Protein AF-A0A4Z2D6H7-F1 (afdb_monomer)

Structure (mmCIF, N/CA/C/O backbone):
data_AF-A0A4Z2D6H7-F1
#
_entry.id   AF-A0A4Z2D6H7-F1
#
loop_
_atom_site.group_PDB
_atom_site.id
_atom_site.type_symbol
_atom_site.label_atom_id
_atom_site.label_alt_id
_atom_site.label_comp_id
_atom_site.label_asym_id
_atom_site.label_entity_id
_atom_site.label_seq_id
_atom_site.pdbx_PDB_ins_code
_atom_site.Cartn_x
_atom_site.Cartn_y
_atom_site.Cartn_z
_atom_site.occupancy
_atom_site.B_iso_or_equiv
_atom_site.auth_seq_id
_atom_site.auth_comp_id
_atom_site.auth_asym_id
_atom_site.auth_atom_id
_atom_site.pdbx_PDB_model_num
ATOM 1 N N . MET A 1 1 ? 27.049 13.123 -39.773 1.00 33.47 1 MET A N 1
ATOM 2 C CA . MET A 1 1 ? 25.621 13.442 -39.908 1.00 33.47 1 MET A CA 1
ATOM 3 C C . MET A 1 1 ? 24.888 12.180 -40.341 1.00 33.47 1 MET A C 1
ATOM 5 O O . MET A 1 1 ? 25.165 11.690 -41.430 1.00 33.47 1 MET A O 1
ATOM 9 N N . ILE A 1 2 ? 24.003 11.577 -39.546 1.00 31.78 2 ILE A N 1
ATOM 10 C CA . ILE A 1 2 ? 23.568 11.955 -38.187 1.00 31.78 2 ILE A CA 1
ATOM 11 C C . ILE A 1 2 ? 22.177 12.626 -38.215 1.00 31.78 2 ILE A C 1
ATOM 13 O O . ILE A 1 2 ? 21.387 12.337 -39.108 1.00 31.78 2 ILE A O 1
ATOM 17 N N . ASN A 1 3 ? 21.834 13.525 -37.289 1.00 34.59 3 ASN A N 1
ATOM 18 C CA . ASN A 1 3 ? 22.669 14.061 -36.203 1.00 34.59 3 ASN A CA 1
ATOM 19 C C . ASN A 1 3 ? 23.793 14.999 -36.700 1.00 34.59 3 ASN A C 1
ATOM 21 O O . ASN A 1 3 ? 23.939 15.225 -37.903 1.00 34.59 3 ASN A O 1
ATOM 25 N N . ASN A 1 4 ? 24.682 15.404 -35.789 1.00 48.59 4 ASN A N 1
ATOM 26 C CA . ASN A 1 4 ? 26.013 15.927 -36.122 1.00 48.59 4 ASN A CA 1
ATOM 27 C C . ASN A 1 4 ? 26.979 14.757 -36.448 1.00 48.59 4 ASN A C 1
ATOM 29 O O . ASN A 1 4 ? 26.575 13.762 -37.058 1.00 48.59 4 ASN A O 1
ATOM 33 N N . ASP A 1 5 ? 28.246 14.864 -36.053 1.00 8.72 5 ASP A N 1
ATOM 34 C CA . ASP A 1 5 ? 29.250 13.795 -36.061 1.00 8.72 5 ASP A CA 1
ATOM 35 C C . ASP A 1 5 ? 29.887 13.702 -34.664 1.00 8.72 5 ASP A C 1
ATOM 37 O O . ASP A 1 5 ? 29.839 14.665 -33.901 1.00 8.72 5 ASP A O 1
ATOM 41 N N . THR A 1 6 ? 30.433 12.536 -34.317 1.00 28.56 6 THR A N 1
ATOM 42 C CA . THR A 1 6 ? 30.781 12.153 -32.938 1.00 28.56 6 THR A CA 1
ATOM 43 C C . THR A 1 6 ? 31.865 13.028 -32.295 1.00 28.56 6 THR A C 1
ATOM 45 O O . THR A 1 6 ? 32.955 13.187 -32.847 1.00 28.56 6 THR A O 1
ATOM 48 N N . ARG A 1 7 ? 31.576 13.496 -31.074 1.00 45.31 7 ARG A N 1
ATOM 49 C CA . ARG A 1 7 ? 32.450 14.260 -30.167 1.00 45.31 7 ARG A CA 1
ATOM 50 C C . ARG A 1 7 ? 33.732 13.534 -29.729 1.00 45.31 7 ARG A C 1
ATOM 52 O O . ARG A 1 7 ? 34.784 14.165 -29.634 1.00 45.31 7 ARG A O 1
ATOM 59 N N . SER A 1 8 ? 33.622 12.248 -29.404 1.00 35.25 8 SER A N 1
ATOM 60 C CA . SER A 1 8 ? 34.478 11.575 -28.410 1.00 35.25 8 SER A CA 1
ATOM 61 C C . SER A 1 8 ? 35.209 10.325 -28.975 1.00 35.25 8 SER A C 1
ATOM 63 O O . SER A 1 8 ? 35.124 10.084 -30.183 1.00 35.25 8 SER A O 1
ATOM 65 N N . PRO A 1 9 ? 36.016 9.568 -28.189 1.00 50.97 9 PRO A N 1
ATOM 66 C CA . PRO A 1 9 ? 37.032 8.611 -28.681 1.00 50.97 9 PRO A CA 1
ATOM 67 C C . PRO A 1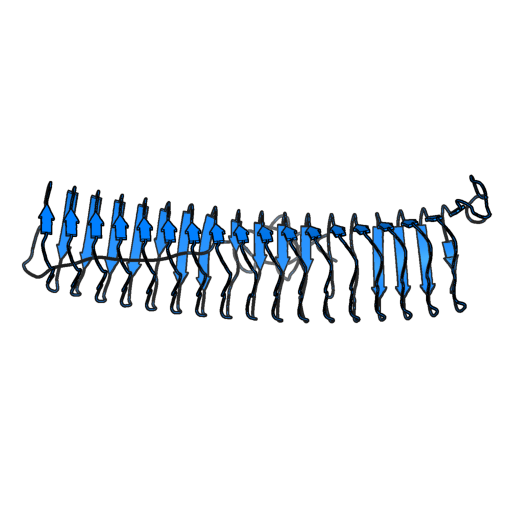 9 ? 36.588 7.318 -29.411 1.00 50.97 9 PRO A C 1
ATOM 69 O O . PRO A 1 9 ? 37.264 6.298 -29.280 1.00 50.97 9 PRO A O 1
ATOM 72 N N . ILE A 1 10 ? 35.499 7.320 -30.184 1.00 22.34 10 ILE A N 1
ATOM 73 C CA . ILE A 1 10 ? 34.974 6.157 -30.930 1.00 22.34 10 ILE A CA 1
ATOM 74 C C . ILE A 1 10 ? 36.060 5.406 -31.740 1.00 22.34 10 ILE A C 1
ATOM 76 O O . ILE A 1 10 ? 36.684 5.965 -32.642 1.00 22.34 10 ILE A O 1
ATOM 80 N N . ILE A 1 11 ? 36.343 4.114 -31.530 1.00 32.25 11 ILE A N 1
ATOM 81 C CA . ILE A 1 11 ? 35.957 3.169 -30.456 1.00 32.25 11 ILE A CA 1
ATOM 82 C C . ILE A 1 11 ? 37.086 3.171 -29.401 1.00 32.25 11 ILE A C 1
ATOM 84 O O . ILE A 1 11 ? 38.251 3.071 -29.806 1.00 32.25 11 ILE A O 1
ATOM 88 N N . PRO A 1 12 ? 36.794 3.289 -28.086 1.00 50.12 12 PRO A N 1
ATOM 89 C CA . PRO A 1 12 ? 35.835 2.458 -27.332 1.00 50.12 12 PRO A CA 1
ATOM 90 C C . PRO A 1 12 ? 34.331 2.670 -27.568 1.00 50.12 12 PRO A C 1
ATOM 92 O O . PRO A 1 12 ? 33.624 1.701 -27.809 1.00 50.12 12 PRO A O 1
ATOM 95 N N . GLY A 1 13 ? 33.783 3.877 -27.605 1.00 44.16 13 GLY A N 1
ATOM 96 C CA . GLY A 1 13 ? 34.384 5.185 -27.377 1.00 44.16 13 GLY A CA 1
ATOM 97 C C . GLY A 1 13 ? 33.315 6.221 -27.676 1.00 44.16 13 GLY A C 1
ATOM 98 O O . GLY A 1 13 ? 32.637 6.123 -28.695 1.00 44.16 13 GLY A O 1
ATOM 99 N N . ASP A 1 14 ? 33.145 7.142 -26.748 1.00 46.44 14 ASP A N 1
ATOM 100 C CA . ASP A 1 14 ? 31.855 7.707 -26.359 1.00 46.44 14 ASP A CA 1
ATOM 101 C C . ASP A 1 14 ? 31.135 8.381 -27.542 1.00 46.44 14 ASP A C 1
ATOM 103 O O . ASP A 1 14 ? 31.651 9.327 -28.152 1.00 46.44 14 ASP A O 1
ATOM 107 N N . VAL A 1 15 ? 29.949 7.886 -27.917 1.00 56.12 15 VAL A N 1
ATOM 108 C CA . VAL A 1 15 ? 29.261 8.344 -29.138 1.00 56.12 15 VAL A CA 1
ATOM 109 C C . VAL A 1 15 ? 28.093 9.267 -28.808 1.00 56.12 15 VAL A C 1
ATOM 111 O O . VAL A 1 15 ? 27.086 8.839 -28.261 1.00 56.12 15 VAL A O 1
ATOM 114 N N . GLU A 1 16 ? 28.210 10.534 -29.200 1.00 68.50 16 GLU A N 1
ATOM 115 C CA . GLU A 1 16 ? 27.132 11.524 -29.096 1.00 68.50 16 GLU A CA 1
ATOM 116 C C . GLU A 1 16 ? 26.221 11.474 -30.340 1.00 68.50 16 GLU A C 1
ATOM 118 O O . GLU A 1 16 ? 26.691 11.585 -31.481 1.00 68.50 16 GLU A O 1
ATOM 123 N N . TYR A 1 17 ? 24.908 11.349 -30.133 1.00 71.19 17 TYR A N 1
ATOM 124 C CA . TYR A 1 17 ? 23.888 11.245 -31.179 1.00 71.19 17 TYR A CA 1
ATOM 125 C C . TYR A 1 17 ? 22.678 12.161 -30.910 1.00 71.19 17 TYR A C 1
ATOM 127 O O . TYR A 1 17 ? 21.636 11.734 -30.416 1.00 71.19 17 TYR A O 1
ATOM 135 N N . GLY A 1 18 ? 22.752 13.429 -31.326 1.00 71.19 18 GLY A N 1
ATOM 136 C CA . GLY A 1 18 ? 21.688 14.411 -31.047 1.00 71.19 18 GLY A CA 1
ATOM 137 C C . GLY A 1 18 ? 20.282 14.133 -31.627 1.00 71.19 18 GLY A C 1
ATOM 138 O O . GLY A 1 18 ? 19.341 14.812 -31.236 1.00 71.19 18 GLY A O 1
ATOM 139 N N . MET A 1 19 ? 20.112 13.207 -32.582 1.00 77.12 19 MET A N 1
ATOM 140 C CA . MET A 1 19 ? 18.801 12.711 -33.048 1.00 77.12 19 MET A CA 1
ATOM 141 C C . MET A 1 19 ? 18.959 11.420 -33.872 1.00 77.12 19 MET A C 1
ATOM 143 O O . MET A 1 19 ? 19.767 11.388 -34.804 1.00 77.12 19 MET A O 1
ATOM 147 N N . ILE A 1 20 ? 18.150 10.392 -33.588 1.00 74.50 20 ILE A N 1
ATOM 148 C CA . ILE A 1 20 ? 18.055 9.141 -34.359 1.00 74.50 20 ILE A CA 1
ATOM 149 C C . ILE A 1 20 ? 16.592 8.787 -34.661 1.00 74.50 20 ILE A C 1
ATOM 151 O O . ILE A 1 20 ? 15.715 8.907 -33.808 1.00 74.50 20 ILE A O 1
ATOM 155 N N . ASN A 1 21 ? 16.343 8.301 -35.879 1.00 78.00 21 ASN A N 1
ATOM 156 C CA . ASN A 1 21 ? 15.085 7.678 -36.286 1.00 78.00 21 ASN A CA 1
ATOM 157 C C . ASN A 1 21 ? 15.401 6.508 -37.239 1.00 78.00 21 ASN A C 1
ATOM 159 O O . ASN A 1 21 ? 15.747 6.741 -38.397 1.00 78.00 21 ASN A O 1
ATOM 163 N N . ASN A 1 22 ? 15.394 5.274 -36.722 1.00 71.69 22 ASN A N 1
ATOM 164 C CA . ASN A 1 22 ? 15.822 4.055 -37.420 1.00 71.69 22 ASN A CA 1
ATOM 165 C C . ASN A 1 22 ? 15.070 2.799 -36.928 1.00 71.69 22 ASN A C 1
ATOM 167 O O . ASN A 1 22 ? 15.162 2.434 -35.757 1.00 71.69 22 ASN A O 1
ATOM 171 N N . ASP A 1 23 ? 14.453 2.048 -37.847 1.00 74.19 23 ASP A N 1
ATOM 172 C CA . ASP A 1 23 ? 14.051 0.648 -37.622 1.00 74.19 23 ASP A CA 1
ATOM 173 C C . ASP A 1 23 ? 15.300 -0.237 -37.449 1.00 74.19 23 ASP A C 1
ATOM 175 O O . ASP A 1 23 ? 16.119 -0.327 -38.372 1.00 74.19 23 ASP A O 1
ATOM 179 N N . THR A 1 24 ? 15.427 -0.978 -36.342 1.00 68.12 24 THR A N 1
ATOM 180 C CA . THR A 1 24 ? 16.570 -1.894 -36.140 1.00 68.12 24 THR A CA 1
ATOM 181 C C . THR A 1 24 ? 16.150 -3.362 -35.982 1.00 68.12 24 THR A C 1
ATOM 183 O O . THR A 1 24 ? 15.187 -3.720 -35.296 1.00 68.12 24 THR A O 1
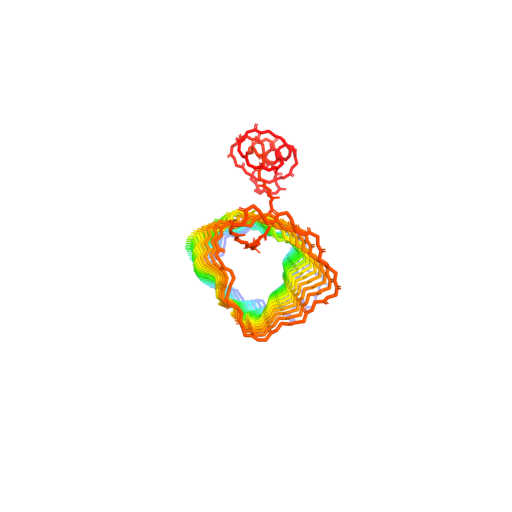ATOM 186 N N . ARG A 1 25 ? 16.861 -4.239 -36.711 1.00 71.00 25 ARG A N 1
ATOM 187 C CA . ARG A 1 25 ? 16.575 -5.687 -36.862 1.00 71.00 25 ARG A CA 1
ATOM 188 C C . ARG A 1 25 ? 17.821 -6.577 -36.756 1.00 71.00 25 ARG A C 1
ATOM 190 O O . ARG A 1 25 ? 17.806 -7.721 -37.208 1.00 71.00 25 ARG A O 1
ATOM 197 N N . SER A 1 26 ? 18.890 -6.019 -36.205 1.00 65.88 26 SER A N 1
ATOM 198 C CA . SER A 1 26 ? 20.120 -6.713 -35.836 1.00 65.88 26 SER A CA 1
ATOM 199 C C . SER A 1 26 ? 20.417 -6.352 -34.382 1.00 65.88 26 SER A C 1
ATOM 201 O O . SER A 1 26 ? 20.127 -5.214 -34.007 1.00 65.88 26 SER A O 1
ATOM 203 N N . PRO A 1 27 ? 20.993 -7.255 -33.570 1.00 70.44 27 PRO A N 1
ATOM 204 C CA . PRO A 1 27 ? 21.450 -6.898 -32.233 1.00 70.44 27 PRO A CA 1
ATOM 205 C C . PRO A 1 27 ? 22.479 -5.767 -32.285 1.00 70.44 27 PRO A C 1
ATOM 207 O O . PRO A 1 27 ? 23.268 -5.700 -33.234 1.00 70.44 27 PRO A O 1
ATOM 210 N N . ILE A 1 28 ? 22.480 -4.902 -31.271 1.00 69.06 28 ILE A N 1
ATOM 211 C CA . ILE A 1 28 ? 23.434 -3.793 -31.161 1.00 69.06 28 ILE A CA 1
ATOM 212 C C . ILE A 1 28 ? 24.074 -3.826 -29.775 1.00 69.06 28 ILE A C 1
ATOM 214 O O . ILE A 1 28 ? 23.380 -3.896 -28.762 1.00 69.06 28 ILE A O 1
ATOM 218 N N . THR A 1 29 ? 25.403 -3.778 -29.763 1.00 73.56 29 THR A N 1
ATOM 219 C CA . THR A 1 29 ? 26.241 -3.792 -28.561 1.00 73.56 29 THR A CA 1
ATOM 220 C C . THR A 1 29 ? 27.264 -2.651 -28.662 1.00 73.56 29 THR A C 1
ATOM 222 O O . THR A 1 29 ? 28.429 -2.900 -28.996 1.00 73.56 29 THR A O 1
ATOM 225 N N . PRO A 1 30 ? 26.834 -1.379 -28.544 1.00 72.38 30 PRO A N 1
ATOM 226 C CA . PRO A 1 30 ? 27.775 -0.269 -28.431 1.00 72.38 30 PRO A CA 1
ATOM 227 C C . PRO A 1 30 ? 28.514 -0.344 -27.082 1.00 72.38 30 PRO A C 1
ATOM 229 O O . PRO A 1 30 ? 28.131 -1.120 -26.207 1.00 72.38 30 PRO A O 1
ATOM 232 N N . GLY A 1 31 ? 29.561 0.468 -26.924 1.00 77.62 31 GLY A N 1
ATOM 233 C CA . GLY A 1 31 ? 30.009 0.879 -25.592 1.00 77.62 31 GLY A CA 1
ATOM 234 C C . GLY A 1 31 ? 29.061 1.943 -25.039 1.00 77.62 31 GLY A C 1
ATOM 235 O O . GLY A 1 31 ? 27.847 1.838 -25.220 1.00 77.62 31 GLY A O 1
ATOM 236 N N . ASP A 1 32 ? 29.635 2.985 -24.455 1.00 78.88 32 ASP A N 1
ATOM 237 C CA . ASP A 1 32 ? 28.889 4.031 -23.754 1.00 78.88 32 ASP A CA 1
ATOM 238 C C . ASP A 1 32 ? 28.406 5.118 -24.736 1.00 78.88 32 ASP A C 1
ATOM 240 O O . ASP A 1 32 ? 29.097 5.448 -25.717 1.00 78.88 32 ASP A O 1
ATOM 244 N N . VAL A 1 33 ? 27.183 5.627 -24.544 1.00 78.25 33 VAL A N 1
ATOM 245 C CA . VAL A 1 33 ? 26.479 6.423 -25.571 1.00 78.25 33 VAL A CA 1
ATOM 246 C C . VAL A 1 33 ? 25.622 7.547 -24.983 1.00 78.25 33 VAL A C 1
ATOM 248 O O . VAL A 1 33 ? 24.937 7.357 -23.990 1.00 78.25 33 VAL A O 1
ATOM 251 N N . GLU A 1 34 ? 25.582 8.696 -25.660 1.00 85.62 34 GLU A N 1
ATOM 252 C CA . GLU A 1 34 ? 24.689 9.817 -25.331 1.00 85.62 34 GLU A CA 1
ATOM 253 C C . GLU A 1 34 ? 23.735 10.085 -26.505 1.00 85.62 34 GLU A C 1
ATOM 255 O O . GLU A 1 34 ? 24.164 10.246 -27.655 1.00 85.62 34 GLU A O 1
ATOM 260 N N . TYR A 1 35 ? 22.431 10.154 -26.237 1.00 81.06 35 TYR A N 1
ATOM 261 C CA . TYR A 1 35 ? 21.392 10.304 -27.253 1.00 81.06 35 TYR A CA 1
ATOM 262 C C . TYR A 1 35 ? 20.429 11.458 -26.941 1.00 81.06 35 TYR A C 1
ATOM 264 O O . TYR A 1 35 ? 19.531 11.335 -26.111 1.00 81.06 35 TYR A O 1
ATOM 272 N N . GLY A 1 36 ? 20.506 12.552 -27.703 1.00 81.00 36 GLY A N 1
ATOM 273 C CA . GLY A 1 36 ? 19.616 13.704 -27.500 1.00 81.00 36 GLY A CA 1
ATOM 274 C C . GLY A 1 36 ? 18.132 13.413 -27.782 1.00 81.00 36 GLY A C 1
ATOM 275 O O . GLY A 1 36 ? 17.259 13.916 -27.079 1.00 81.00 36 GLY A O 1
ATOM 276 N N . MET A 1 37 ? 17.826 12.603 -28.806 1.00 81.94 37 MET A N 1
ATOM 277 C CA . MET A 1 37 ? 16.450 12.197 -29.134 1.00 81.94 37 MET A CA 1
ATOM 278 C C . MET A 1 37 ? 16.408 10.913 -29.980 1.00 81.94 37 MET A C 1
ATOM 280 O O . MET A 1 37 ? 17.114 10.817 -30.985 1.00 81.94 37 MET A O 1
ATOM 284 N N . ILE A 1 38 ? 15.540 9.955 -29.643 1.00 79.44 38 ILE A N 1
ATOM 285 C CA . ILE A 1 38 ? 15.343 8.701 -30.390 1.00 79.44 38 ILE A CA 1
ATOM 286 C C . ILE A 1 38 ? 13.864 8.448 -30.696 1.00 79.44 38 ILE A C 1
ATOM 288 O O . ILE A 1 38 ? 13.003 8.600 -29.833 1.00 79.44 38 ILE A O 1
ATOM 292 N N . ASN A 1 39 ? 13.585 7.978 -31.914 1.00 83.62 39 ASN A N 1
ATOM 293 C CA . ASN A 1 39 ? 12.301 7.388 -32.290 1.00 83.62 39 ASN A CA 1
ATOM 294 C C . ASN A 1 39 ? 12.518 6.139 -33.174 1.00 83.62 39 ASN A C 1
ATOM 296 O O . ASN A 1 39 ? 12.651 6.270 -34.393 1.00 83.62 39 ASN A O 1
ATOM 300 N N . ASN A 1 40 ? 12.575 4.945 -32.570 1.00 77.25 40 ASN A N 1
ATOM 301 C CA . ASN A 1 40 ? 12.997 3.688 -33.211 1.00 77.25 40 ASN A CA 1
ATOM 302 C C . ASN A 1 40 ? 12.045 2.500 -32.934 1.00 77.25 40 ASN A C 1
ATOM 304 O O . ASN A 1 40 ? 11.789 2.147 -31.783 1.00 77.25 40 ASN A O 1
ATOM 308 N N . ASP A 1 41 ? 11.645 1.782 -33.990 1.00 77.75 41 ASP A N 1
ATOM 309 C CA . ASP A 1 41 ? 11.006 0.454 -33.920 1.00 77.75 41 ASP A CA 1
ATOM 310 C C . ASP A 1 41 ? 12.112 -0.616 -33.747 1.00 77.75 41 ASP A C 1
ATOM 312 O O . ASP A 1 41 ? 12.879 -0.874 -34.684 1.00 77.75 41 ASP A O 1
ATOM 316 N N . THR A 1 42 ? 12.238 -1.247 -32.569 1.00 74.56 42 THR A N 1
ATOM 317 C CA . THR A 1 42 ? 13.357 -2.181 -32.291 1.00 74.56 42 THR A CA 1
ATOM 318 C C . THR A 1 42 ? 12.902 -3.624 -32.073 1.00 74.56 42 THR A C 1
ATOM 320 O O . THR A 1 42 ? 12.075 -3.941 -31.213 1.00 74.56 42 THR A O 1
ATOM 323 N N . ARG A 1 43 ? 13.464 -4.533 -32.885 1.00 78.06 43 ARG A N 1
ATOM 324 C CA . ARG A 1 43 ? 13.096 -5.964 -32.951 1.00 78.06 43 ARG A CA 1
ATOM 325 C C . ARG A 1 43 ? 14.306 -6.893 -32.851 1.00 78.06 43 ARG A C 1
ATOM 327 O O . ARG A 1 43 ? 14.365 -7.935 -33.507 1.00 78.06 43 ARG A O 1
ATOM 334 N N . SER A 1 44 ? 15.316 -6.483 -32.098 1.00 74.94 44 SER A N 1
ATOM 335 C CA . SER A 1 44 ? 16.475 -7.303 -31.743 1.00 74.94 44 SER A CA 1
ATOM 336 C C . SER A 1 44 ? 17.004 -6.869 -30.377 1.00 74.94 44 SER A C 1
ATOM 338 O O . SER A 1 44 ? 16.754 -5.726 -29.997 1.00 74.94 44 SER A O 1
ATOM 340 N N . PRO A 1 45 ? 17.695 -7.748 -29.627 1.00 76.06 45 PRO A N 1
ATOM 341 C CA . PRO A 1 45 ? 18.232 -7.378 -28.325 1.00 76.06 45 PRO A CA 1
ATOM 342 C C . PRO A 1 45 ? 19.231 -6.223 -28.419 1.00 76.06 45 PRO A C 1
ATOM 344 O O . PRO A 1 45 ? 20.034 -6.179 -29.357 1.00 76.06 45 PRO A O 1
ATOM 347 N N . ILE A 1 46 ? 19.197 -5.328 -27.436 1.00 73.12 46 ILE A N 1
ATOM 348 C CA . ILE A 1 46 ? 20.187 -4.258 -27.274 1.00 73.12 46 ILE A CA 1
ATOM 349 C C . ILE A 1 46 ? 20.892 -4.474 -25.938 1.00 73.12 46 ILE A C 1
ATOM 351 O O . ILE A 1 46 ? 20.226 -4.609 -24.911 1.00 73.12 46 ILE A O 1
ATOM 355 N N . THR A 1 47 ? 22.222 -4.510 -25.961 1.00 80.38 47 THR A N 1
ATOM 356 C CA . THR A 1 47 ? 23.050 -4.617 -24.750 1.00 80.38 47 THR A CA 1
ATOM 357 C C . THR A 1 47 ? 24.184 -3.584 -24.839 1.00 80.38 47 THR A C 1
ATOM 359 O O . THR A 1 47 ? 25.295 -3.933 -25.256 1.00 80.38 47 THR A O 1
ATOM 362 N N . PRO A 1 48 ? 23.881 -2.289 -24.621 1.00 77.12 48 PRO A N 1
ATOM 363 C CA . PRO A 1 48 ? 24.893 -1.235 -24.557 1.00 77.12 48 PRO A CA 1
ATOM 364 C C . PRO A 1 48 ? 25.742 -1.346 -23.280 1.00 77.12 48 PRO A C 1
ATOM 366 O O . PRO A 1 48 ? 25.451 -2.179 -22.421 1.00 77.12 48 PRO A O 1
ATOM 369 N N . GLY A 1 49 ? 26.774 -0.503 -23.177 1.00 80.50 49 GLY A N 1
ATOM 370 C CA . GLY A 1 49 ? 27.341 -0.114 -21.883 1.00 80.50 49 GLY A CA 1
ATOM 371 C C . GLY A 1 49 ? 26.408 0.868 -21.173 1.00 80.50 49 GLY A C 1
ATOM 372 O O . GLY A 1 49 ? 25.189 0.657 -21.161 1.00 80.50 49 GLY A O 1
ATOM 373 N N . ASP A 1 50 ? 26.977 1.951 -20.658 1.00 81.88 50 ASP A N 1
ATOM 374 C CA . ASP A 1 50 ? 26.223 2.980 -19.936 1.00 81.88 50 ASP A CA 1
ATOM 375 C C . ASP A 1 50 ? 25.620 3.998 -20.923 1.00 81.88 50 ASP A C 1
ATOM 377 O O . ASP A 1 50 ? 26.215 4.288 -21.973 1.00 81.88 50 ASP A O 1
ATOM 381 N N . VAL A 1 51 ? 24.407 4.505 -20.662 1.00 80.75 51 VAL A N 1
ATOM 382 C CA . VAL A 1 51 ? 23.675 5.306 -21.666 1.00 80.75 51 VAL A CA 1
ATOM 383 C C . VAL A 1 51 ? 22.891 6.488 -21.095 1.00 80.75 51 VAL A C 1
ATOM 385 O O . VAL A 1 51 ? 22.049 6.321 -20.226 1.00 80.75 51 VAL A O 1
ATOM 388 N N . GLU A 1 52 ? 23.070 7.669 -21.690 1.00 86.81 52 GLU A N 1
ATOM 389 C CA . GLU A 1 52 ? 22.254 8.864 -21.432 1.00 86.81 52 GLU A CA 1
ATOM 390 C C . GLU A 1 52 ? 21.250 9.092 -22.582 1.00 86.81 52 GLU A C 1
ATOM 392 O O . GLU A 1 52 ? 21.609 9.040 -23.768 1.00 86.81 52 GLU A O 1
ATOM 397 N N . TYR A 1 53 ? 19.983 9.367 -22.259 1.00 83.69 53 TYR A N 1
ATOM 398 C CA . TYR A 1 53 ? 18.907 9.587 -23.229 1.00 83.69 53 TYR A CA 1
ATOM 399 C C . TYR A 1 53 ? 18.041 10.818 -22.899 1.00 83.69 53 TYR A C 1
ATOM 401 O O . TYR A 1 53 ? 17.134 10.762 -22.068 1.00 83.69 53 TYR A O 1
ATOM 409 N N . GLY A 1 54 ? 18.188 11.906 -23.658 1.00 81.69 54 GLY A N 1
ATOM 410 C CA . GLY A 1 54 ? 17.371 13.115 -23.478 1.00 81.69 54 GLY A CA 1
ATOM 411 C C . GLY A 1 54 ? 15.872 12.910 -23.760 1.00 81.69 54 GLY A C 1
ATOM 412 O O . GLY A 1 54 ? 15.022 13.419 -23.026 1.00 81.69 54 GLY A O 1
ATOM 413 N N . MET A 1 55 ? 15.515 12.158 -24.812 1.00 82.00 55 MET A N 1
ATOM 414 C CA . MET A 1 55 ? 14.117 11.818 -25.128 1.00 82.00 55 MET A CA 1
ATOM 415 C C . MET A 1 55 ? 13.983 10.561 -26.004 1.00 82.00 55 MET A C 1
ATOM 417 O O . MET A 1 55 ? 14.646 10.452 -27.034 1.00 82.00 55 MET A O 1
ATOM 421 N N . ILE A 1 56 ? 13.066 9.651 -25.666 1.00 81.25 56 ILE A N 1
ATOM 422 C CA . ILE A 1 56 ? 12.783 8.412 -26.407 1.00 81.25 56 ILE A CA 1
ATOM 423 C C . ILE A 1 56 ? 11.288 8.258 -26.711 1.00 81.25 56 ILE A C 1
ATOM 425 O O . ILE A 1 56 ? 10.444 8.475 -25.845 1.00 81.25 56 ILE A O 1
ATOM 429 N N . ASN A 1 57 ? 10.973 7.784 -27.919 1.00 84.62 57 ASN A N 1
ATOM 430 C CA . ASN A 1 57 ? 9.665 7.245 -28.292 1.00 84.62 57 ASN A CA 1
ATOM 431 C C . ASN A 1 57 ? 9.829 5.946 -29.120 1.00 84.62 57 ASN A C 1
ATOM 433 O O . ASN A 1 57 ? 9.955 6.003 -30.346 1.00 84.62 57 ASN A O 1
ATOM 437 N N . ASN A 1 58 ? 9.873 4.779 -28.463 1.00 77.88 58 ASN A N 1
ATOM 438 C CA . ASN A 1 58 ? 10.258 3.491 -29.069 1.00 77.88 58 ASN A CA 1
ATOM 439 C C . ASN A 1 58 ? 9.234 2.359 -28.842 1.00 77.88 58 ASN A C 1
ATOM 441 O O . ASN A 1 58 ? 8.865 2.053 -27.708 1.00 77.88 58 ASN A O 1
ATOM 445 N N . ASP A 1 59 ? 8.891 1.628 -29.909 1.00 78.69 59 ASP A N 1
ATOM 446 C CA . ASP A 1 59 ? 8.125 0.370 -29.851 1.00 78.69 59 ASP A CA 1
ATOM 447 C C . ASP A 1 59 ? 9.120 -0.807 -29.770 1.00 78.69 59 ASP A C 1
ATOM 449 O O . ASP A 1 59 ? 9.791 -1.140 -30.756 1.00 78.69 59 ASP A O 1
ATOM 453 N N . THR A 1 60 ? 9.275 -1.426 -28.590 1.00 75.25 60 THR A N 1
ATOM 454 C CA . THR A 1 60 ? 10.357 -2.406 -28.349 1.00 75.25 60 THR A CA 1
ATOM 455 C C . THR A 1 60 ? 9.834 -3.818 -28.103 1.00 75.25 60 THR A C 1
ATOM 457 O O . THR A 1 60 ? 9.050 -4.089 -27.190 1.00 75.25 60 THR A O 1
ATOM 460 N N . ARG A 1 61 ? 10.300 -4.756 -28.938 1.00 78.81 61 ARG A N 1
ATOM 461 C CA . ARG A 1 61 ? 9.840 -6.159 -28.979 1.00 78.81 61 ARG A CA 1
ATOM 462 C C . ARG A 1 61 ? 10.994 -7.157 -28.893 1.00 78.81 61 ARG A C 1
ATOM 464 O O . ARG A 1 61 ? 10.998 -8.187 -29.571 1.00 78.81 61 ARG A O 1
ATOM 471 N N . SER A 1 62 ? 12.022 -6.815 -28.130 1.00 75.06 62 SER A N 1
ATOM 472 C CA . SER A 1 62 ? 13.142 -7.691 -27.781 1.00 75.06 62 SER A CA 1
ATOM 473 C C . SER A 1 62 ? 13.737 -7.250 -26.441 1.00 75.06 62 SER A C 1
ATOM 475 O O . SER A 1 62 ? 13.528 -6.095 -26.071 1.00 75.06 62 SER A O 1
ATOM 477 N N . PRO A 1 63 ? 14.432 -8.135 -25.703 1.00 76.50 63 PRO A N 1
ATOM 478 C CA . PRO A 1 63 ? 15.005 -7.770 -24.414 1.00 76.50 63 PRO A CA 1
ATOM 479 C C . PRO A 1 63 ? 16.029 -6.637 -24.526 1.00 76.50 63 PRO A C 1
ATOM 481 O O . PRO A 1 63 ? 16.785 -6.589 -25.499 1.00 76.50 63 PRO A O 1
ATOM 484 N N . ILE A 1 64 ? 16.073 -5.770 -23.518 1.00 74.25 64 ILE A N 1
ATOM 485 C CA . ILE A 1 64 ? 17.112 -4.744 -23.371 1.00 74.25 64 ILE A CA 1
ATOM 486 C C . ILE A 1 64 ? 17.861 -5.031 -22.071 1.00 74.25 64 ILE A C 1
ATOM 488 O O . ILE A 1 64 ? 17.220 -5.163 -21.026 1.00 74.25 64 ILE A O 1
ATOM 492 N N . THR A 1 65 ? 19.190 -5.125 -22.132 1.00 81.81 65 THR A N 1
ATOM 493 C CA . THR A 1 65 ? 20.043 -5.271 -20.939 1.00 81.81 65 THR A CA 1
ATOM 494 C C . THR A 1 65 ? 21.236 -4.301 -21.014 1.00 81.81 65 THR A C 1
ATOM 496 O O . THR A 1 65 ? 22.316 -4.703 -21.458 1.00 81.81 65 THR A O 1
ATOM 499 N N . PRO A 1 66 ? 21.023 -3.005 -20.715 1.00 78.31 66 PRO A N 1
ATOM 500 C CA . PRO A 1 66 ? 22.092 -2.011 -20.554 1.00 78.31 66 PRO A CA 1
ATOM 501 C C . PRO A 1 66 ? 23.033 -2.299 -19.376 1.00 78.31 66 PRO A C 1
ATOM 503 O O . PRO A 1 66 ? 22.767 -3.207 -18.586 1.00 78.31 66 PRO A O 1
ATOM 506 N N . GLY A 1 67 ? 24.094 -1.493 -19.265 1.00 82.38 67 GLY A N 1
ATOM 507 C CA . GLY A 1 67 ? 24.690 -1.145 -17.972 1.00 82.38 67 GLY A CA 1
ATOM 508 C C . GLY A 1 67 ? 23.785 -0.158 -17.231 1.00 82.38 67 GLY A C 1
ATOM 509 O O . GLY A 1 67 ? 22.576 -0.399 -17.129 1.00 82.38 67 GLY A O 1
ATOM 510 N N . ASP A 1 68 ? 24.353 0.956 -16.783 1.00 82.88 68 ASP A N 1
ATOM 511 C CA . ASP A 1 68 ? 23.612 1.995 -16.061 1.00 82.88 68 ASP A CA 1
ATOM 512 C C . ASP A 1 68 ? 23.000 3.016 -17.043 1.00 82.88 68 ASP A C 1
ATOM 514 O O . ASP A 1 68 ? 23.498 3.196 -18.164 1.00 82.88 68 ASP A O 1
ATOM 518 N N . VAL A 1 69 ? 21.866 3.640 -16.696 1.00 82.31 69 VAL A N 1
ATOM 519 C CA . VAL A 1 69 ? 21.087 4.429 -17.673 1.00 82.31 69 VAL A CA 1
ATOM 520 C C . VAL A 1 69 ? 20.438 5.690 -17.098 1.00 82.31 69 VAL A C 1
ATOM 522 O O . VAL A 1 69 ? 19.672 5.618 -16.150 1.00 82.31 69 VAL A O 1
ATOM 525 N N . GLU A 1 70 ? 20.626 6.834 -17.755 1.00 87.69 70 GLU A N 1
ATOM 526 C CA . GLU A 1 70 ? 19.880 8.071 -17.483 1.00 87.69 70 GLU A CA 1
ATOM 527 C C . GLU A 1 70 ? 18.862 8.332 -18.607 1.00 87.69 70 GLU A C 1
ATOM 529 O O . GLU A 1 70 ? 19.182 8.259 -19.799 1.00 87.69 70 GLU A O 1
ATOM 534 N N . TYR A 1 71 ? 17.619 8.660 -18.251 1.00 84.75 71 TYR A N 1
ATOM 535 C CA . TYR A 1 71 ? 16.550 8.971 -19.198 1.00 84.75 71 TYR A CA 1
ATOM 536 C C . TYR A 1 71 ? 15.763 10.225 -18.795 1.00 84.75 71 TYR A C 1
ATOM 538 O O . TYR A 1 71 ? 14.973 10.192 -17.859 1.00 84.75 71 TYR A O 1
ATOM 546 N N . GLY A 1 72 ? 15.815 11.295 -19.588 1.00 83.44 72 GLY A N 1
ATOM 547 C CA . GLY A 1 72 ? 14.919 12.443 -19.410 1.00 83.44 72 GLY A CA 1
ATOM 548 C C . GLY A 1 72 ? 13.468 12.115 -19.798 1.00 83.44 72 GLY A C 1
ATOM 549 O O . GLY A 1 72 ? 12.603 11.863 -18.962 1.00 83.44 72 GLY A O 1
ATOM 550 N N . MET A 1 73 ? 13.179 12.199 -21.100 1.00 83.19 73 MET A N 1
ATOM 551 C CA . MET A 1 73 ? 11.915 11.842 -21.769 1.00 83.19 73 MET A CA 1
ATOM 552 C C . MET A 1 73 ? 11.737 10.353 -22.139 1.00 83.19 73 MET A C 1
ATOM 554 O O . MET A 1 73 ? 12.518 9.892 -22.965 1.00 83.19 73 MET A O 1
ATOM 558 N N . ILE A 1 74 ? 10.683 9.624 -21.731 1.00 82.06 74 ILE A N 1
ATOM 559 C CA . ILE A 1 74 ? 10.299 8.346 -22.388 1.00 82.06 74 ILE A CA 1
ATOM 560 C C . ILE A 1 74 ? 8.808 8.278 -22.751 1.00 82.06 74 ILE A C 1
ATOM 562 O O . ILE A 1 74 ? 7.956 8.707 -21.977 1.00 82.06 74 ILE A O 1
ATOM 566 N N . ASN A 1 75 ? 8.484 7.672 -23.902 1.00 85.81 75 ASN A N 1
ATOM 567 C CA . ASN A 1 75 ? 7.140 7.218 -24.274 1.00 85.81 75 ASN A CA 1
ATOM 568 C C . ASN A 1 75 ? 7.181 5.876 -25.067 1.00 85.81 75 ASN A C 1
ATOM 570 O O . ASN A 1 75 ? 7.275 5.901 -26.296 1.00 85.81 75 ASN A O 1
ATOM 574 N N . ASN A 1 76 ? 7.159 4.704 -24.397 1.00 78.19 76 ASN A N 1
ATOM 575 C CA . ASN A 1 76 ? 7.514 3.397 -25.004 1.00 78.19 76 ASN A CA 1
ATOM 576 C C . ASN A 1 76 ? 6.471 2.247 -24.880 1.00 78.19 76 ASN A C 1
ATOM 578 O O . ASN A 1 76 ? 6.161 1.763 -23.787 1.00 78.19 76 ASN A O 1
ATOM 582 N N . ASP A 1 77 ? 6.043 1.719 -26.038 1.00 79.31 77 ASP A N 1
ATOM 583 C CA . ASP A 1 77 ? 5.371 0.419 -26.297 1.00 79.31 77 ASP A CA 1
ATOM 584 C C . ASP A 1 77 ? 6.255 -0.826 -26.023 1.00 79.31 77 ASP A C 1
ATOM 586 O O . ASP A 1 77 ? 6.680 -1.499 -26.969 1.00 79.31 77 ASP A O 1
ATOM 590 N N . THR A 1 78 ? 6.585 -1.153 -24.763 1.00 76.19 78 THR A N 1
ATOM 591 C CA . THR A 1 78 ? 7.499 -2.280 -24.447 1.00 76.19 78 THR A CA 1
ATOM 592 C C . THR A 1 78 ? 6.801 -3.627 -24.208 1.00 76.19 78 THR A C 1
ATOM 594 O O . THR A 1 78 ? 5.964 -3.795 -23.315 1.00 76.19 78 THR A O 1
ATOM 597 N N . ARG A 1 79 ? 7.220 -4.648 -24.974 1.00 79.56 79 ARG A N 1
ATOM 598 C CA . ARG A 1 79 ? 6.677 -6.026 -24.951 1.00 79.56 79 ARG A CA 1
ATOM 599 C C . ARG A 1 79 ? 7.762 -7.102 -24.866 1.00 79.56 79 ARG A C 1
ATOM 601 O O . ARG A 1 79 ? 7.677 -8.145 -25.520 1.00 79.56 79 ARG A O 1
ATOM 608 N N . SER A 1 80 ? 8.832 -6.826 -24.134 1.00 76.88 80 SER A N 1
ATOM 609 C CA . SER A 1 80 ? 9.887 -7.787 -23.796 1.00 76.88 80 SER A CA 1
ATOM 610 C C . SER A 1 80 ? 10.554 -7.382 -22.480 1.00 76.88 80 SER A C 1
ATOM 612 O O . SER A 1 80 ? 10.415 -6.220 -22.098 1.00 76.88 80 SER A O 1
ATOM 614 N N . PRO A 1 81 ? 11.231 -8.304 -21.769 1.00 77.12 81 PRO A N 1
ATOM 615 C CA . PRO A 1 81 ? 11.848 -7.980 -20.488 1.00 77.12 81 PRO A CA 1
ATOM 616 C C . PRO A 1 81 ? 12.924 -6.897 -20.601 1.00 77.12 81 PRO A C 1
ATOM 618 O O . PRO A 1 81 ? 13.660 -6.867 -21.591 1.00 77.12 81 PRO A O 1
ATOM 621 N N . ILE A 1 82 ? 13.035 -6.051 -19.580 1.00 76.12 82 ILE A N 1
ATOM 622 C CA . ILE A 1 82 ? 14.118 -5.069 -19.442 1.00 76.12 82 ILE A CA 1
ATOM 623 C C . ILE A 1 82 ? 14.875 -5.392 -18.152 1.00 76.12 82 ILE A C 1
ATOM 625 O O . ILE A 1 82 ? 14.245 -5.503 -17.098 1.00 76.12 82 ILE A O 1
ATOM 629 N N . THR A 1 83 ? 16.195 -5.562 -18.242 1.00 83.19 83 THR A N 1
ATOM 630 C CA . THR A 1 83 ? 17.070 -5.836 -17.087 1.00 83.19 83 THR A CA 1
ATOM 631 C C . THR A 1 83 ? 18.363 -5.001 -17.195 1.00 83.19 83 THR A C 1
ATOM 633 O O . THR A 1 83 ? 19.389 -5.531 -17.634 1.00 83.19 83 THR A O 1
ATOM 636 N N . PRO A 1 84 ? 18.296 -3.679 -16.944 1.00 79.56 84 PRO A N 1
ATOM 637 C CA . PRO A 1 84 ? 19.474 -2.810 -16.830 1.00 79.56 84 PRO A CA 1
ATOM 638 C C . PRO A 1 84 ? 20.230 -3.057 -15.514 1.00 79.56 84 PRO A C 1
ATOM 640 O O . PRO A 1 84 ? 19.782 -3.861 -14.692 1.00 79.56 84 PRO A O 1
ATOM 643 N N . GLY A 1 85 ? 21.349 -2.351 -15.334 1.00 83.94 85 GLY A N 1
ATOM 644 C CA . GLY A 1 85 ? 21.884 -2.016 -14.014 1.00 83.94 85 GLY A CA 1
ATOM 645 C C . GLY A 1 85 ? 21.018 -0.948 -13.344 1.00 83.94 85 GLY A C 1
ATOM 646 O O . GLY A 1 85 ? 19.787 -1.089 -13.310 1.00 83.94 85 GLY A O 1
ATOM 647 N N . ASP A 1 86 ? 21.654 0.113 -12.863 1.00 83.06 86 ASP A N 1
ATOM 648 C CA . ASP A 1 86 ? 20.984 1.186 -12.126 1.00 83.06 86 ASP A CA 1
ATOM 649 C C . ASP A 1 86 ? 20.427 2.249 -13.093 1.00 83.06 86 ASP A C 1
ATOM 651 O O . ASP A 1 86 ? 20.955 2.437 -14.197 1.00 83.06 86 ASP A O 1
ATOM 655 N N . VAL A 1 87 ? 19.306 2.902 -12.753 1.00 83.50 87 VAL A N 1
ATOM 656 C CA . VAL A 1 87 ? 18.583 3.760 -13.717 1.00 83.50 87 VAL A CA 1
ATOM 657 C C . VAL A 1 87 ? 17.961 5.026 -13.117 1.00 83.50 87 VAL A C 1
ATOM 659 O O . VAL A 1 87 ? 17.202 4.952 -12.162 1.00 83.50 87 VAL A O 1
ATOM 662 N N . GLU A 1 88 ? 18.154 6.174 -13.768 1.00 88.31 88 GLU A N 1
ATOM 663 C CA . GLU A 1 88 ? 17.443 7.432 -13.481 1.00 88.31 88 GLU A CA 1
ATOM 664 C C . GLU A 1 88 ? 16.402 7.742 -14.580 1.00 88.31 88 GLU A C 1
ATOM 666 O O . GLU A 1 88 ? 16.677 7.626 -15.779 1.00 88.31 88 GLU A O 1
ATOM 671 N N . TYR A 1 89 ? 15.187 8.152 -14.192 1.00 85.81 89 TYR A N 1
ATOM 672 C CA . TYR A 1 89 ? 14.074 8.449 -15.102 1.00 85.81 89 TYR A CA 1
ATOM 673 C C . TYR A 1 89 ? 13.348 9.771 -14.784 1.00 85.81 89 TYR A C 1
ATOM 675 O O . TYR A 1 89 ? 12.486 9.829 -13.909 1.00 85.81 89 TYR A O 1
ATOM 683 N N . GLY A 1 90 ? 13.526 10.811 -15.598 1.00 84.94 90 GLY A N 1
ATOM 684 C CA . GLY A 1 90 ? 12.794 12.077 -15.470 1.00 84.94 90 GLY A CA 1
ATOM 685 C C . GLY A 1 90 ? 11.269 11.953 -15.649 1.00 84.94 90 GLY A C 1
ATOM 686 O O . GLY A 1 90 ? 10.506 12.426 -14.804 1.00 84.94 90 GLY A O 1
ATOM 687 N N . MET A 1 91 ? 10.784 11.349 -16.748 1.00 84.00 91 MET A N 1
ATOM 688 C CA . MET A 1 91 ? 9.338 11.185 -17.003 1.00 84.00 91 MET A CA 1
ATOM 689 C C . MET A 1 91 ? 8.966 10.012 -17.940 1.00 84.00 91 MET A C 1
ATOM 691 O O . MET A 1 91 ? 9.419 9.951 -19.085 1.00 84.00 91 MET A O 1
ATOM 695 N N . ILE A 1 92 ? 8.027 9.151 -17.511 1.00 82.50 92 ILE A N 1
ATOM 696 C CA . ILE A 1 92 ? 7.423 8.051 -18.299 1.00 82.50 92 ILE A CA 1
ATOM 697 C C . ILE A 1 92 ? 5.879 8.042 -18.196 1.00 82.50 92 ILE A C 1
ATOM 699 O O . ILE A 1 92 ? 5.318 8.539 -17.227 1.00 82.50 92 ILE A O 1
ATOM 703 N N . ASN A 1 93 ? 5.111 7.417 -19.097 1.00 86.19 93 ASN A N 1
ATOM 704 C CA . ASN A 1 93 ? 5.325 7.302 -20.539 1.00 86.19 93 ASN A CA 1
ATOM 705 C C . ASN A 1 93 ? 4.985 5.916 -21.182 1.00 86.19 93 ASN A C 1
ATOM 707 O O . ASN A 1 93 ? 4.900 5.823 -22.404 1.00 86.19 93 ASN A O 1
ATOM 711 N N . ASN A 1 94 ? 4.842 4.818 -20.422 1.00 78.81 94 ASN A N 1
ATOM 712 C CA . ASN A 1 94 ? 5.022 3.442 -20.946 1.00 78.81 94 ASN A CA 1
ATOM 713 C C . ASN A 1 94 ? 3.820 2.481 -20.772 1.00 78.81 94 ASN A C 1
ATOM 715 O O . ASN A 1 94 ? 3.282 2.344 -19.678 1.00 78.81 94 ASN A O 1
ATOM 719 N N . ASP A 1 95 ? 3.470 1.703 -21.807 1.00 78.94 95 ASP A N 1
ATOM 720 C CA . ASP A 1 95 ? 2.398 0.674 -21.782 1.00 78.94 95 ASP A CA 1
ATOM 721 C C . ASP A 1 95 ? 3.013 -0.743 -21.655 1.00 78.94 95 ASP A C 1
ATOM 723 O O . ASP A 1 95 ? 2.985 -1.558 -22.582 1.00 78.94 95 ASP A O 1
ATOM 727 N N . THR A 1 96 ? 3.685 -1.025 -20.531 1.00 77.00 96 THR A N 1
ATOM 728 C CA . THR A 1 96 ? 4.603 -2.176 -20.422 1.00 77.00 96 THR A CA 1
ATOM 729 C C . THR A 1 96 ? 3.919 -3.520 -20.103 1.00 77.00 96 THR A C 1
ATOM 731 O O . THR A 1 96 ? 3.140 -3.684 -19.160 1.00 77.00 96 THR A O 1
ATOM 734 N N . ARG A 1 97 ? 4.229 -4.536 -20.928 1.00 79.94 97 ARG A N 1
ATOM 735 C CA . ARG A 1 97 ? 3.602 -5.878 -20.904 1.00 79.94 97 ARG A CA 1
ATOM 736 C C . ARG A 1 97 ? 4.620 -7.016 -20.831 1.00 79.94 97 ARG A C 1
ATOM 738 O O . ARG A 1 97 ? 4.477 -8.041 -21.502 1.00 79.94 97 ARG A O 1
ATOM 745 N N . SER A 1 98 ? 5.703 -6.808 -20.098 1.00 77.31 98 SER A N 1
ATOM 746 C CA . SER A 1 98 ? 6.716 -7.822 -19.797 1.00 77.31 98 SER A CA 1
ATOM 747 C C . SER A 1 98 ? 7.421 -7.479 -18.483 1.00 77.31 98 SER A C 1
ATOM 749 O O . SER A 1 98 ? 7.355 -6.318 -18.082 1.00 77.31 98 SER A O 1
ATOM 751 N N . PRO A 1 99 ? 8.053 -8.452 -17.801 1.00 78.25 99 PRO A N 1
ATOM 752 C CA . PRO A 1 99 ? 8.712 -8.187 -16.529 1.00 78.25 99 PRO A CA 1
ATOM 753 C C . PRO A 1 99 ? 9.832 -7.153 -16.643 1.00 78.25 99 PRO A C 1
ATOM 755 O O . PRO A 1 99 ? 10.553 -7.137 -17.642 1.00 78.25 99 PRO A O 1
ATOM 758 N N . ILE A 1 100 ? 9.994 -6.331 -15.611 1.00 77.50 100 ILE A N 1
ATOM 759 C CA . ILE A 1 100 ? 11.100 -5.375 -15.488 1.00 77.50 100 ILE A CA 1
ATOM 760 C C . ILE A 1 100 ? 11.865 -5.735 -14.214 1.00 77.50 100 ILE A C 1
ATOM 762 O O . ILE A 1 100 ? 11.251 -5.816 -13.147 1.00 77.50 100 ILE A O 1
ATOM 766 N N . THR A 1 101 ? 13.168 -5.988 -14.335 1.00 84.38 101 THR A N 1
ATOM 767 C CA . THR A 1 101 ? 14.045 -6.334 -13.202 1.00 84.38 101 THR A CA 1
ATOM 768 C C . THR A 1 101 ? 15.365 -5.549 -13.312 1.00 84.38 101 THR A C 1
ATOM 770 O O . THR A 1 101 ? 16.364 -6.106 -13.779 1.00 84.38 101 THR A O 1
ATOM 773 N N . PRO A 1 102 ? 15.342 -4.232 -13.033 1.00 80.81 102 PRO A N 1
ATOM 774 C CA . PRO A 1 102 ? 16.542 -3.394 -12.947 1.00 80.81 102 PRO A CA 1
ATOM 775 C C . PRO A 1 102 ? 17.340 -3.686 -11.665 1.00 80.81 102 PRO A C 1
ATOM 777 O O . PRO A 1 102 ? 16.894 -4.489 -10.839 1.00 80.81 102 PRO A O 1
ATOM 780 N N . GLY A 1 103 ? 18.488 -3.022 -11.516 1.00 85.44 103 GLY A N 1
ATOM 781 C CA . GLY A 1 103 ? 19.093 -2.749 -10.212 1.00 85.44 103 GLY A CA 1
ATOM 782 C C . GLY A 1 103 ? 18.293 -1.681 -9.464 1.00 85.44 103 GLY A C 1
ATOM 783 O O . GLY A 1 103 ? 17.059 -1.774 -9.394 1.00 85.44 103 GLY A O 1
ATOM 784 N N . ASP A 1 104 ? 18.988 -0.673 -8.952 1.00 82.75 104 ASP A N 1
ATOM 785 C CA . ASP A 1 104 ? 18.381 0.421 -8.193 1.00 82.75 104 ASP A CA 1
ATOM 786 C C . ASP A 1 104 ? 17.855 1.514 -9.144 1.00 82.75 104 ASP A C 1
ATOM 788 O O . ASP A 1 104 ? 18.339 1.659 -10.274 1.00 82.75 104 ASP A O 1
ATOM 792 N N . VAL A 1 105 ? 16.794 2.240 -8.764 1.00 83.88 105 VAL A N 1
ATOM 793 C CA . VAL A 1 105 ? 16.092 3.133 -9.708 1.00 83.88 105 VAL A CA 1
ATOM 794 C C . VAL A 1 105 ? 15.561 4.428 -9.091 1.00 83.88 105 VAL A C 1
ATOM 796 O O . VAL A 1 105 ? 14.778 4.389 -8.154 1.00 83.88 105 VAL A O 1
ATOM 799 N N . GLU A 1 106 ? 15.846 5.574 -9.709 1.00 88.19 106 GLU A N 1
ATOM 800 C CA . GLU A 1 106 ? 15.195 6.858 -9.409 1.00 88.19 106 GLU A CA 1
ATOM 801 C C . GLU A 1 106 ? 14.167 7.216 -10.501 1.00 88.19 106 GLU A C 1
ATOM 803 O O . GLU A 1 106 ? 14.415 7.050 -11.700 1.00 88.19 106 GLU A O 1
ATOM 808 N N . TYR A 1 107 ? 12.995 7.732 -10.115 1.00 86.19 107 TYR A N 1
ATOM 809 C CA . TYR A 1 107 ? 11.972 8.208 -11.050 1.00 86.19 107 TYR A CA 1
ATOM 810 C C . TYR A 1 107 ? 11.318 9.536 -10.632 1.00 86.19 107 TYR A C 1
ATOM 812 O O . TYR A 1 107 ? 10.533 9.589 -9.685 1.00 86.19 107 TYR A O 1
ATOM 820 N N . GLY A 1 108 ? 11.443 10.575 -11.456 1.00 85.00 108 GLY A N 1
ATOM 821 C CA . GLY A 1 108 ? 10.722 11.839 -11.286 1.00 85.00 108 GLY A CA 1
ATOM 822 C C . GLY A 1 108 ? 9.198 11.729 -11.478 1.00 85.00 108 GLY A C 1
ATOM 823 O O . GLY A 1 108 ? 8.435 12.207 -10.636 1.00 85.00 108 GLY A O 1
ATOM 824 N N . MET A 1 109 ? 8.714 11.126 -12.580 1.00 83.69 109 MET A N 1
ATOM 825 C CA . MET A 1 109 ? 7.266 11.040 -12.876 1.00 83.69 109 MET A CA 1
ATOM 826 C C . MET A 1 109 ? 6.848 9.830 -13.750 1.00 83.69 109 MET A C 1
ATOM 828 O O . MET A 1 109 ? 7.491 9.565 -14.763 1.00 83.69 109 MET A O 1
ATOM 832 N N . ILE A 1 110 ? 5.755 9.111 -13.422 1.00 82.94 110 ILE A N 1
ATOM 833 C CA . ILE A 1 110 ? 5.420 7.777 -14.011 1.00 82.94 110 ILE A CA 1
ATOM 834 C C . ILE A 1 110 ? 3.996 7.630 -14.612 1.00 82.94 110 ILE A C 1
ATOM 836 O O . ILE A 1 110 ? 3.109 8.427 -14.297 1.00 82.94 110 ILE A O 1
ATOM 840 N N . ASN A 1 111 ? 3.779 6.589 -15.463 1.00 86.62 111 ASN A N 1
ATOM 841 C CA . ASN A 1 111 ? 2.624 6.403 -16.366 1.00 86.62 111 ASN A CA 1
ATOM 842 C C . ASN A 1 111 ? 2.701 5.368 -17.533 1.00 86.62 111 ASN A C 1
ATOM 844 O O . ASN A 1 111 ? 2.862 5.855 -18.644 1.00 86.62 111 ASN A O 1
ATOM 848 N N . ASN A 1 112 ? 2.647 4.016 -17.529 1.00 79.12 112 ASN A N 1
ATOM 849 C CA . ASN A 1 112 ? 2.302 2.859 -16.660 1.00 79.12 112 ASN A CA 1
ATOM 850 C C . ASN A 1 112 ? 0.806 2.618 -16.285 1.00 79.12 112 ASN A C 1
ATOM 852 O O . ASN A 1 112 ? 0.337 3.101 -15.269 1.00 79.12 112 ASN A O 1
ATOM 856 N N . ASP A 1 113 ? -0.001 1.784 -16.964 1.00 79.62 113 ASP A N 1
ATOM 857 C CA . ASP A 1 113 ? 0.271 0.816 -18.048 1.00 79.62 113 ASP A CA 1
ATOM 858 C C . ASP A 1 113 ? 0.635 -0.612 -17.556 1.00 79.62 113 ASP A C 1
ATOM 860 O O . ASP A 1 113 ? 0.784 -1.534 -18.359 1.00 79.62 113 ASP A O 1
ATOM 864 N N . THR A 1 114 ? 0.844 -0.794 -16.246 1.00 77.50 114 THR A N 1
ATOM 865 C CA . THR A 1 114 ? 1.527 -1.951 -15.621 1.00 77.50 114 THR A CA 1
ATOM 866 C C . THR A 1 114 ? 0.827 -3.315 -15.753 1.00 77.50 114 THR A C 1
ATOM 868 O O . THR A 1 114 ? -0.001 -3.655 -14.901 1.00 77.50 114 THR A O 1
ATOM 871 N N . ARG A 1 115 ? 1.161 -4.157 -16.751 1.00 81.25 115 ARG A N 1
ATOM 872 C CA . ARG A 1 115 ? 0.570 -5.511 -16.928 1.00 81.25 115 ARG A CA 1
ATOM 873 C C . ARG A 1 115 ? 1.556 -6.681 -16.865 1.00 81.25 115 ARG A C 1
ATOM 875 O O . ARG A 1 115 ? 1.359 -7.699 -17.536 1.00 81.25 115 ARG A O 1
ATOM 882 N N . SER A 1 116 ? 2.639 -6.552 -16.113 1.00 79.38 116 SER A N 1
ATOM 883 C CA . SER A 1 116 ? 3.568 -7.648 -15.808 1.00 79.38 116 SER A CA 1
ATOM 884 C C . SER A 1 116 ? 4.296 -7.384 -14.489 1.00 79.38 116 SER A C 1
ATOM 886 O O . SER A 1 116 ? 4.286 -6.238 -14.042 1.00 79.38 116 SER A O 1
ATOM 888 N N . PRO A 1 117 ? 4.882 -8.412 -13.844 1.00 79.00 117 PRO A N 1
ATOM 889 C CA . PRO A 1 117 ? 5.561 -8.225 -12.570 1.00 79.00 117 PRO A CA 1
ATOM 890 C C . PRO A 1 117 ? 6.753 -7.273 -12.669 1.00 79.00 117 PRO A C 1
ATOM 892 O O . PRO A 1 117 ? 7.476 -7.301 -13.666 1.00 79.00 117 PRO A O 1
ATOM 895 N N . ILE A 1 118 ? 6.971 -6.474 -11.631 1.00 78.19 118 ILE A N 1
ATOM 896 C CA . ILE A 1 118 ? 8.124 -5.573 -11.517 1.00 78.19 118 ILE A CA 1
ATOM 897 C C . ILE A 1 118 ? 8.888 -5.978 -10.255 1.00 78.19 118 ILE A C 1
ATOM 899 O O . ILE A 1 118 ? 8.287 -6.032 -9.181 1.00 78.19 118 ILE A O 1
ATOM 903 N N . THR A 1 119 ? 10.175 -6.304 -10.392 1.00 83.31 119 THR A N 1
ATOM 904 C CA . THR A 1 119 ? 11.043 -6.708 -9.271 1.00 83.31 119 THR A CA 1
ATOM 905 C C . THR A 1 119 ? 12.395 -5.978 -9.374 1.00 83.31 119 THR A C 1
ATOM 907 O O . THR A 1 119 ? 13.360 -6.564 -9.875 1.00 83.31 119 THR A O 1
ATOM 910 N N . PRO A 1 120 ? 12.433 -4.674 -9.047 1.00 81.38 120 PRO A N 1
ATOM 911 C CA . PRO A 1 120 ? 13.664 -3.883 -8.970 1.00 81.38 120 PRO A CA 1
ATOM 912 C C . PRO A 1 120 ? 14.481 -4.232 -7.715 1.00 81.38 120 PRO A C 1
ATOM 914 O O . PRO A 1 120 ? 14.022 -5.028 -6.890 1.00 81.38 120 PRO A O 1
ATOM 917 N N . GLY A 1 121 ? 15.664 -3.626 -7.588 1.00 85.69 121 GLY A N 1
ATOM 918 C CA . GLY A 1 121 ? 16.313 -3.395 -6.297 1.00 85.69 121 GLY A CA 1
ATOM 919 C C . GLY A 1 121 ? 15.581 -2.301 -5.518 1.00 85.69 121 GLY A C 1
ATOM 920 O O . GLY A 1 121 ? 14.346 -2.340 -5.417 1.00 85.69 121 GLY A O 1
ATOM 921 N N . ASP A 1 122 ? 16.331 -1.330 -5.015 1.00 82.62 122 ASP A N 1
ATOM 922 C CA . ASP A 1 122 ? 15.790 -0.213 -4.239 1.00 82.62 122 ASP A CA 1
ATOM 923 C C . ASP A 1 122 ? 15.298 0.909 -5.177 1.00 82.62 122 ASP A C 1
ATOM 925 O O . ASP A 1 122 ? 15.794 1.054 -6.301 1.00 82.62 122 ASP A O 1
ATOM 929 N N . VAL A 1 123 ? 14.258 1.664 -4.792 1.00 84.12 123 VAL A N 1
ATOM 930 C CA . VAL A 1 123 ? 13.593 2.604 -5.722 1.00 84.12 123 VAL A CA 1
ATOM 931 C C . VAL A 1 123 ? 13.129 3.918 -5.089 1.00 84.12 123 VAL A C 1
ATOM 933 O O . VAL A 1 123 ? 12.330 3.909 -4.161 1.00 84.12 123 VAL A O 1
ATOM 936 N N . GLU A 1 124 ? 13.497 5.053 -5.684 1.00 88.31 124 GLU A N 1
ATOM 937 C CA . GLU A 1 1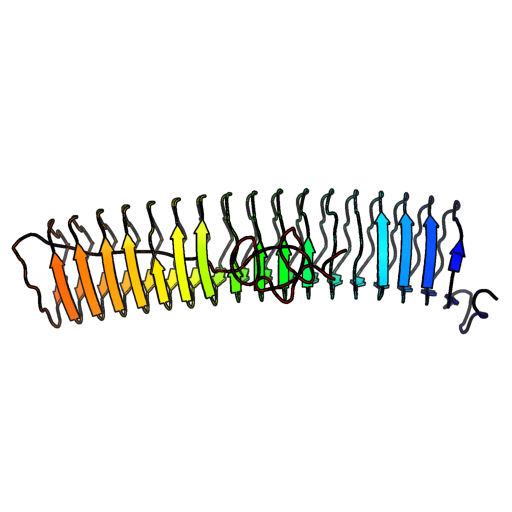24 ? 12.935 6.376 -5.370 1.00 88.31 124 GLU A CA 1
ATOM 938 C C . GLU A 1 124 ? 11.898 6.808 -6.427 1.00 88.31 124 GLU A C 1
ATOM 940 O O . GLU A 1 124 ? 12.086 6.648 -7.639 1.00 88.31 124 GLU A O 1
ATOM 945 N N . TYR A 1 125 ? 10.777 7.378 -5.977 1.00 86.75 125 TYR A N 1
ATOM 946 C CA . TYR A 1 125 ? 9.648 7.770 -6.816 1.00 86.75 125 TYR A CA 1
ATOM 947 C C . TYR A 1 125 ? 9.070 9.151 -6.454 1.00 86.75 125 TYR A C 1
ATOM 949 O O . TYR A 1 125 ? 8.228 9.272 -5.565 1.00 86.75 125 TYR A O 1
ATOM 957 N N . GLY A 1 126 ? 9.364 10.189 -7.236 1.00 85.50 126 GLY A N 1
ATOM 958 C CA . GLY A 1 126 ? 8.784 11.525 -7.058 1.00 85.50 126 GLY A CA 1
ATOM 959 C C . GLY A 1 126 ? 7.251 11.566 -7.197 1.00 85.50 126 GLY A C 1
ATOM 960 O O . GLY A 1 126 ? 6.547 11.957 -6.264 1.00 85.50 126 GLY A O 1
ATOM 961 N N . MET A 1 127 ? 6.705 11.194 -8.365 1.00 83.69 127 MET A N 1
ATOM 962 C CA . MET A 1 127 ? 5.261 11.290 -8.670 1.00 83.69 127 MET A CA 1
ATOM 963 C C . MET A 1 127 ? 4.730 10.134 -9.548 1.00 83.69 127 MET A C 1
ATOM 965 O O . MET A 1 127 ? 5.123 9.978 -10.704 1.00 83.69 127 MET A O 1
ATOM 969 N N . ILE A 1 128 ? 3.745 9.368 -9.067 1.00 83.38 128 ILE A N 1
ATOM 970 C CA . ILE A 1 128 ? 3.170 8.202 -9.770 1.00 83.38 128 ILE A CA 1
ATOM 971 C C . ILE A 1 128 ? 1.660 8.340 -10.007 1.00 83.38 128 ILE A C 1
ATOM 973 O O . ILE A 1 128 ? 0.925 8.810 -9.140 1.00 83.38 128 ILE A O 1
ATOM 977 N N . ASN A 1 129 ? 1.175 7.848 -11.157 1.00 86.81 129 ASN A N 1
ATOM 978 C CA . ASN A 1 129 ? -0.256 7.664 -11.414 1.00 86.81 129 ASN A CA 1
ATOM 979 C C . ASN A 1 129 ? -0.549 6.383 -12.237 1.00 86.81 129 ASN A C 1
ATOM 981 O O . ASN A 1 129 ? -0.761 6.459 -13.449 1.00 86.81 129 ASN A O 1
ATOM 985 N N . ASN A 1 130 ? -0.586 5.204 -11.607 1.00 79.69 130 ASN A N 1
ATOM 986 C CA . ASN A 1 130 ? -0.546 3.903 -12.299 1.00 79.69 130 ASN A CA 1
ATOM 987 C C . ASN A 1 130 ? -1.779 2.991 -12.095 1.00 79.69 130 ASN A C 1
ATOM 989 O O . ASN A 1 130 ? -2.324 2.879 -10.998 1.00 79.69 130 ASN A O 1
ATOM 993 N N . ASP A 1 131 ? -2.159 2.232 -13.132 1.00 79.69 131 ASP A N 1
ATOM 994 C CA . ASP A 1 131 ? -3.232 1.206 -13.116 1.00 79.69 131 ASP A CA 1
ATOM 995 C C . ASP A 1 131 ? -2.608 -0.207 -12.923 1.00 79.69 131 ASP A C 1
ATOM 997 O O . ASP A 1 131 ? -2.474 -1.012 -13.847 1.00 79.69 131 ASP A O 1
ATOM 1001 N N . THR A 1 132 ? -2.115 -0.473 -11.705 1.00 78.19 132 THR A N 1
ATOM 1002 C CA . THR A 1 132 ? -1.351 -1.678 -11.296 1.00 78.19 132 THR A CA 1
ATOM 1003 C C . THR A 1 132 ? -2.088 -3.022 -11.481 1.00 78.19 132 THR A C 1
ATOM 1005 O O . THR A 1 132 ? -2.879 -3.395 -10.610 1.00 78.19 132 THR A O 1
ATOM 1008 N N . ARG A 1 133 ? -1.822 -3.818 -12.535 1.00 81.50 133 ARG A N 1
ATOM 1009 C CA . ARG A 1 133 ? -2.455 -5.144 -12.774 1.00 81.50 133 ARG A CA 1
ATOM 1010 C C . ARG A 1 133 ? -1.507 -6.346 -12.753 1.00 81.50 133 ARG A C 1
ATOM 1012 O O . ARG A 1 133 ? -1.754 -7.348 -13.430 1.00 81.50 133 ARG A O 1
ATOM 1019 N N . SER A 1 134 ? -0.406 -6.264 -12.022 1.00 80.06 134 SER A N 1
ATOM 1020 C CA . SER A 1 134 ? 0.493 -7.393 -11.755 1.00 80.06 134 SER A CA 1
ATOM 1021 C C . SER A 1 134 ? 1.248 -7.172 -10.443 1.00 80.06 134 SER A C 1
ATOM 1023 O O . SER A 1 134 ? 1.284 -6.032 -9.982 1.00 80.06 134 SER A O 1
ATOM 1025 N N . PRO A 1 135 ? 1.805 -8.229 -9.821 1.00 79.31 135 PRO A N 1
ATOM 1026 C CA . PRO A 1 135 ? 2.527 -8.082 -8.565 1.00 79.31 135 PRO A CA 1
ATOM 1027 C C . PRO A 1 135 ? 3.760 -7.189 -8.699 1.00 79.31 135 PRO A C 1
ATOM 1029 O O . PRO A 1 135 ? 4.459 -7.257 -9.709 1.00 79.31 135 PRO A O 1
ATOM 1032 N N . ILE A 1 136 ? 4.035 -6.388 -7.677 1.00 79.44 136 ILE A N 1
ATOM 1033 C CA . ILE A 1 136 ? 5.237 -5.552 -7.589 1.00 79.44 136 ILE A CA 1
ATOM 1034 C C . ILE A 1 136 ? 5.976 -5.989 -6.325 1.00 79.44 136 ILE A C 1
ATOM 1036 O O . ILE A 1 136 ? 5.366 -6.009 -5.255 1.00 79.44 136 ILE A O 1
ATOM 1040 N N . THR A 1 137 ? 7.248 -6.371 -6.448 1.00 84.75 137 THR A N 1
ATOM 1041 C CA . THR A 1 137 ? 8.079 -6.803 -5.310 1.00 84.75 137 THR A CA 1
ATOM 1042 C C . THR A 1 137 ? 9.472 -6.152 -5.387 1.00 84.75 137 THR A C 1
ATOM 1044 O O . THR A 1 137 ? 10.400 -6.783 -5.902 1.00 84.75 137 THR A O 1
ATOM 1047 N N . PRO A 1 138 ? 9.600 -4.870 -4.997 1.00 81.94 138 PRO A N 1
ATOM 1048 C CA . PRO A 1 138 ? 10.886 -4.175 -4.868 1.00 81.94 138 PRO A CA 1
ATOM 1049 C C . PRO A 1 138 ? 11.741 -4.708 -3.713 1.00 81.94 138 PRO A C 1
ATOM 1051 O O . PRO A 1 138 ? 11.271 -5.547 -2.939 1.00 81.94 138 PRO A O 1
ATOM 1054 N N . GLY A 1 139 ? 12.961 -4.178 -3.598 1.00 86.50 139 GLY A N 1
ATOM 1055 C CA . GLY A 1 139 ? 13.632 -4.004 -2.310 1.00 86.50 139 GLY A CA 1
ATOM 1056 C C . GLY A 1 139 ? 12.954 -2.887 -1.512 1.00 86.50 139 GLY A C 1
ATOM 1057 O O . GLY A 1 139 ? 11.725 -2.905 -1.356 1.00 86.50 139 GLY A O 1
ATOM 1058 N N . ASP A 1 140 ? 13.737 -1.918 -1.057 1.00 83.50 140 ASP A N 1
ATOM 1059 C CA . ASP A 1 140 ? 13.248 -0.787 -0.267 1.00 83.50 140 ASP A CA 1
ATOM 1060 C C . ASP A 1 140 ? 12.802 0.371 -1.183 1.00 83.50 140 ASP A C 1
ATOM 1062 O O . ASP A 1 140 ? 13.242 0.475 -2.334 1.00 83.50 140 ASP A O 1
ATOM 1066 N N . VAL A 1 141 ? 11.842 1.202 -0.750 1.00 84.94 141 VAL A N 1
ATOM 1067 C CA . VAL A 1 141 ? 11.180 2.162 -1.659 1.00 84.94 141 VAL A CA 1
ATOM 1068 C C . VAL A 1 141 ? 10.805 3.499 -1.013 1.00 84.94 141 VAL A C 1
ATOM 1070 O O . VAL A 1 141 ? 10.075 3.522 -0.032 1.00 84.94 141 VAL A O 1
ATOM 1073 N N . GLU A 1 142 ? 11.163 4.621 -1.638 1.00 88.62 142 GLU A N 1
ATOM 1074 C CA . GLU A 1 142 ? 10.669 5.962 -1.280 1.00 88.62 142 GLU A CA 1
ATOM 1075 C C . GLU A 1 142 ? 9.645 6.468 -2.317 1.00 88.62 142 GLU A C 1
ATOM 1077 O O . GLU A 1 142 ? 9.840 6.337 -3.528 1.00 88.62 142 GLU A O 1
ATOM 1082 N N . TYR A 1 143 ? 8.538 7.065 -1.863 1.00 87.00 143 TYR A N 1
ATOM 1083 C CA . TYR A 1 143 ? 7.474 7.609 -2.714 1.00 87.00 143 TYR A CA 1
ATOM 1084 C C . TYR A 1 143 ? 7.006 9.012 -2.285 1.00 87.00 143 TYR A C 1
ATOM 1086 O O . TYR A 1 143 ? 6.236 9.156 -1.338 1.00 87.00 143 TYR A O 1
ATOM 1094 N N . GLY A 1 144 ? 7.298 10.053 -3.065 1.00 85.69 144 GLY A N 1
ATOM 1095 C CA . GLY A 1 144 ? 6.805 11.412 -2.811 1.00 85.69 144 GLY A CA 1
ATOM 1096 C C . GLY A 1 144 ? 5.280 11.567 -2.959 1.00 85.69 144 GLY A C 1
ATOM 1097 O O . GLY A 1 144 ? 4.607 12.077 -2.061 1.00 85.69 144 GLY A O 1
ATOM 1098 N N . MET A 1 145 ? 4.708 11.141 -4.094 1.00 84.25 145 MET A N 1
ATOM 1099 C CA . MET A 1 145 ? 3.272 11.267 -4.408 1.00 84.25 145 MET A CA 1
ATOM 1100 C C . MET A 1 145 ? 2.741 10.109 -5.267 1.00 84.25 145 MET A C 1
ATOM 1102 O O . MET A 1 145 ? 3.305 9.806 -6.317 1.00 84.25 145 MET A O 1
ATOM 1106 N N . ILE A 1 146 ? 1.593 9.524 -4.900 1.00 83.81 146 ILE A N 1
ATOM 1107 C CA . ILE A 1 146 ? 0.969 8.398 -5.623 1.00 83.81 146 ILE A CA 1
ATOM 1108 C C . ILE A 1 146 ? -0.539 8.598 -5.853 1.00 83.81 146 ILE A C 1
ATOM 1110 O O . ILE A 1 146 ? -1.270 8.958 -4.933 1.00 83.81 146 ILE A O 1
ATOM 1114 N N . ASN A 1 147 ? -1.020 8.265 -7.057 1.00 86.62 147 ASN A N 1
ATOM 1115 C CA . ASN A 1 147 ? -2.443 8.164 -7.402 1.00 86.62 147 ASN A CA 1
ATOM 1116 C C . ASN A 1 147 ? -2.744 6.882 -8.225 1.00 86.62 147 ASN A C 1
ATOM 1118 O O . ASN A 1 147 ? -2.844 6.938 -9.454 1.00 86.62 147 ASN A O 1
ATOM 1122 N N . ASN A 1 148 ? -2.845 5.714 -7.569 1.00 80.50 148 ASN A N 1
ATOM 1123 C CA . ASN A 1 148 ? -2.828 4.386 -8.216 1.00 80.50 148 ASN A CA 1
ATOM 1124 C C . ASN A 1 148 ? -4.104 3.533 -8.009 1.00 80.50 148 ASN A C 1
ATOM 1126 O O . ASN A 1 148 ? -4.649 3.433 -6.912 1.00 80.50 148 ASN A O 1
ATOM 1130 N N . ASP A 1 149 ? -4.519 2.798 -9.049 1.00 80.31 149 ASP A N 1
ATOM 1131 C CA . ASP A 1 149 ? -5.679 1.880 -9.045 1.00 80.31 149 ASP A CA 1
ATOM 1132 C C . ASP A 1 149 ? -5.205 0.407 -9.002 1.00 80.31 149 ASP A C 1
ATOM 1134 O O . ASP A 1 149 ? -5.240 -0.320 -10.000 1.00 80.31 149 ASP A O 1
ATOM 1138 N N . THR A 1 150 ? -4.671 -0.043 -7.858 1.00 78.56 150 THR A N 1
ATOM 1139 C CA . THR A 1 150 ? -3.942 -1.328 -7.771 1.00 78.56 150 THR A CA 1
ATOM 1140 C C . THR A 1 150 ? -4.841 -2.553 -7.552 1.00 78.56 150 THR A C 1
ATOM 1142 O O . THR A 1 150 ? -5.649 -2.634 -6.622 1.00 78.56 150 THR A O 1
ATOM 1145 N N . ARG A 1 151 ? -4.644 -3.573 -8.399 1.00 81.69 151 ARG A N 1
ATOM 1146 C CA . ARG A 1 151 ? -5.433 -4.821 -8.472 1.00 81.69 151 ARG A CA 1
ATOM 1147 C C . ARG A 1 151 ? -4.558 -6.079 -8.494 1.00 81.69 151 ARG A C 1
ATOM 1149 O O . ARG A 1 151 ? -4.887 -7.070 -9.151 1.00 81.69 151 ARG A O 1
ATOM 1156 N N . SER A 1 152 ? -3.404 -6.028 -7.843 1.00 80.31 152 SER A N 1
ATOM 1157 C CA . SER A 1 152 ? -2.517 -7.171 -7.607 1.00 80.31 152 SER A CA 1
ATOM 1158 C C . SER A 1 152 ? -1.731 -6.956 -6.310 1.00 80.31 152 SER A C 1
ATOM 1160 O O . SER A 1 152 ? -1.637 -5.810 -5.876 1.00 80.31 152 SER A O 1
ATOM 1162 N N . PRO A 1 153 ? -1.210 -8.017 -5.664 1.00 79.50 153 PRO A N 1
ATOM 1163 C CA . PRO A 1 153 ? -0.451 -7.865 -4.426 1.00 79.50 153 PRO A CA 1
ATOM 1164 C C . PRO A 1 153 ? 0.809 -7.019 -4.633 1.00 79.50 153 PRO A C 1
ATOM 1166 O O . PRO A 1 153 ? 1.497 -7.195 -5.639 1.00 79.50 153 PRO A O 1
ATOM 1169 N N . ILE A 1 154 ? 1.120 -6.143 -3.684 1.00 79.38 154 ILE A N 1
ATOM 1170 C CA . ILE A 1 154 ? 2.408 -5.436 -3.616 1.00 79.38 154 ILE A CA 1
ATOM 1171 C C . ILE A 1 154 ? 3.143 -6.013 -2.408 1.00 79.38 154 ILE A C 1
ATOM 1173 O O . ILE A 1 154 ? 2.539 -6.081 -1.338 1.00 79.38 154 ILE A O 1
ATOM 1177 N N . THR A 1 155 ? 4.395 -6.444 -2.565 1.00 84.94 155 THR A N 1
ATOM 1178 C CA . THR A 1 155 ? 5.206 -6.979 -1.455 1.00 84.94 155 THR A CA 1
ATOM 1179 C C . THR A 1 155 ? 6.642 -6.417 -1.505 1.00 84.94 155 THR A C 1
ATOM 1181 O O . THR A 1 155 ? 7.540 -7.114 -1.984 1.00 84.94 155 THR A O 1
ATOM 1184 N N . PRO A 1 156 ? 6.854 -5.140 -1.132 1.00 82.06 156 PRO A N 1
ATOM 1185 C CA . PRO A 1 156 ? 8.190 -4.547 -0.989 1.00 82.06 156 PRO A CA 1
ATOM 1186 C C . PRO A 1 156 ? 8.951 -5.087 0.229 1.00 82.06 156 PRO A C 1
ATOM 1188 O O . PRO A 1 156 ? 8.385 -5.853 1.016 1.00 82.06 156 PRO A O 1
ATOM 1191 N N . GLY A 1 157 ? 10.203 -4.650 0.375 1.00 86.75 157 GLY A N 1
ATOM 1192 C CA . GLY A 1 157 ? 10.865 -4.518 1.672 1.00 86.75 157 GLY A CA 1
ATOM 1193 C C . GLY A 1 157 ? 10.263 -3.350 2.456 1.00 86.75 157 GLY A C 1
ATOM 1194 O O . GLY A 1 157 ? 9.036 -3.286 2.613 1.00 86.75 157 GLY A O 1
ATOM 1195 N N . ASP A 1 158 ? 11.113 -2.435 2.903 1.00 83.25 158 ASP A N 1
ATOM 1196 C CA . ASP A 1 158 ? 10.710 -1.284 3.713 1.00 83.25 158 ASP A CA 1
ATOM 1197 C C . ASP A 1 158 ? 10.305 -0.094 2.816 1.00 83.25 158 ASP A C 1
ATOM 1199 O O . ASP A 1 158 ? 10.725 -0.003 1.657 1.00 83.25 158 ASP A O 1
ATOM 1203 N N . VAL A 1 159 ? 9.403 0.784 3.279 1.00 85.12 159 VAL A N 1
ATOM 1204 C CA . VAL A 1 159 ? 8.786 1.800 2.401 1.00 85.12 159 VAL A CA 1
ATOM 1205 C C . VAL A 1 159 ? 8.507 3.149 3.074 1.00 85.12 159 VAL A C 1
ATOM 1207 O O . VAL A 1 159 ? 7.773 3.205 4.050 1.00 85.12 159 VAL A O 1
ATOM 1210 N N . GLU A 1 160 ? 8.942 4.256 2.472 1.00 88.62 160 GLU A N 1
ATOM 1211 C CA . GLU A 1 160 ? 8.515 5.617 2.839 1.00 88.62 160 GLU A CA 1
ATOM 1212 C C . GLU A 1 160 ? 7.500 6.176 1.820 1.00 88.62 160 GLU A C 1
ATOM 1214 O O . GLU A 1 160 ? 7.646 6.020 0.604 1.00 88.62 160 GLU A O 1
ATOM 1219 N N . TYR A 1 161 ? 6.449 6.848 2.299 1.00 87.44 161 TYR A N 1
ATOM 1220 C CA . TYR A 1 161 ? 5.397 7.446 1.474 1.00 87.44 161 TYR A CA 1
ATOM 1221 C C . TYR A 1 161 ? 5.003 8.864 1.929 1.00 87.44 161 TYR A C 1
ATOM 1223 O O . TYR A 1 161 ? 4.232 9.033 2.873 1.00 87.44 161 TYR A O 1
ATOM 1231 N N . GLY A 1 162 ? 5.367 9.898 1.171 1.00 86.50 162 GLY A N 1
ATOM 1232 C CA . GLY A 1 162 ? 4.944 11.281 1.421 1.00 86.50 162 GLY A CA 1
ATOM 1233 C C . GLY A 1 162 ? 3.425 11.496 1.314 1.00 86.50 162 GLY A C 1
ATOM 1234 O O . GLY A 1 162 ? 2.790 11.966 2.261 1.00 86.50 162 GLY A O 1
ATOM 1235 N N . MET A 1 163 ? 2.814 11.174 0.163 1.00 84.31 163 MET A N 1
ATOM 1236 C CA . MET A 1 163 ? 1.365 11.322 -0.075 1.00 84.31 163 MET A CA 1
ATOM 1237 C C . MET A 1 163 ? 0.777 10.236 -0.998 1.00 84.31 163 MET A C 1
ATOM 1239 O O . MET A 1 163 ? 1.250 10.040 -2.115 1.00 84.31 163 MET A O 1
ATOM 1243 N N . ILE A 1 164 ? -0.329 9.593 -0.600 1.00 83.88 164 ILE A N 1
ATOM 1244 C CA . ILE A 1 164 ? -0.995 8.518 -1.368 1.00 83.88 164 ILE A CA 1
ATOM 1245 C C . ILE A 1 164 ? -2.487 8.800 -1.591 1.00 83.88 164 ILE A C 1
ATOM 1247 O O . ILE A 1 164 ? -3.170 9.254 -0.682 1.00 83.88 164 ILE A O 1
ATOM 1251 N N . ASN A 1 165 ? -3.021 8.454 -2.767 1.00 87.31 165 ASN A N 1
ATOM 1252 C CA . ASN A 1 165 ? -4.452 8.422 -3.079 1.00 87.31 165 ASN A CA 1
ATOM 1253 C C . ASN A 1 165 ? -4.809 7.174 -3.932 1.00 87.31 165 ASN A C 1
ATOM 1255 O O . ASN A 1 165 ? -4.849 7.261 -5.160 1.00 87.31 165 ASN A O 1
ATOM 1259 N N . ASN A 1 166 ? -5.039 6.002 -3.315 1.00 80.62 166 ASN A N 1
ATOM 1260 C CA . ASN A 1 166 ? -5.073 4.700 -4.018 1.00 80.62 166 ASN A CA 1
ATOM 1261 C C . ASN A 1 166 ? -6.339 3.836 -3.796 1.00 80.62 166 ASN A C 1
ATOM 1263 O O . ASN A 1 166 ? -6.667 3.459 -2.675 1.00 80.62 166 ASN A O 1
ATOM 1267 N N . ASP A 1 167 ? -6.984 3.363 -4.868 1.00 80.31 167 ASP A N 1
ATOM 1268 C CA . ASP A 1 167 ? -8.179 2.489 -4.802 1.00 80.31 167 ASP A CA 1
ATOM 1269 C C . ASP A 1 167 ? -7.788 0.989 -4.735 1.00 80.31 167 ASP A C 1
ATOM 1271 O O . ASP A 1 167 ? -8.009 0.214 -5.671 1.00 80.31 167 ASP A O 1
ATOM 1275 N N . THR A 1 168 ? -7.128 0.563 -3.649 1.00 78.12 168 THR A N 1
ATOM 1276 C CA . THR A 1 168 ? -6.476 -0.763 -3.584 1.00 78.12 168 THR A CA 1
ATOM 1277 C C . THR A 1 168 ? -7.438 -1.939 -3.354 1.00 78.12 168 THR A C 1
ATOM 1279 O O . THR A 1 168 ? -8.217 -2.000 -2.395 1.00 78.12 168 THR A O 1
ATOM 1282 N N . ARG A 1 169 ? -7.330 -2.950 -4.230 1.00 81.50 169 ARG A N 1
ATOM 1283 C CA . ARG A 1 169 ? -8.180 -4.159 -4.264 1.00 81.50 169 ARG A CA 1
ATOM 1284 C C . ARG A 1 169 ? -7.376 -5.463 -4.276 1.00 81.50 169 ARG A C 1
ATOM 1286 O O . ARG A 1 169 ? -7.758 -6.433 -4.934 1.00 81.50 169 ARG A O 1
ATOM 1293 N N . SER A 1 170 ? -6.223 -5.478 -3.617 1.00 80.06 170 SER A N 1
ATOM 1294 C CA . SER A 1 170 ? -5.402 -6.674 -3.392 1.00 80.06 170 SER A CA 1
ATOM 1295 C C . SER A 1 170 ? -4.569 -6.524 -2.112 1.00 80.06 170 SER A C 1
ATOM 1297 O O . SER A 1 170 ? -4.441 -5.399 -1.636 1.00 80.06 170 SER A O 1
ATOM 1299 N N . PRO A 1 171 ? -4.055 -7.622 -1.523 1.00 78.62 171 PRO A N 1
ATOM 1300 C CA . PRO A 1 171 ? -3.317 -7.554 -0.263 1.00 78.62 171 PRO A CA 1
ATOM 1301 C C . PRO A 1 171 ? -1.992 -6.786 -0.356 1.00 78.62 171 PRO A C 1
ATOM 1303 O O . PRO A 1 171 ? -1.346 -6.790 -1.405 1.00 78.62 171 PRO A O 1
ATOM 1306 N N . ILE A 1 172 ? -1.586 -6.197 0.768 1.00 79.12 172 ILE A N 1
ATOM 1307 C CA . ILE A 1 172 ? -0.295 -5.524 0.991 1.00 79.12 172 ILE A CA 1
ATOM 1308 C C . ILE A 1 172 ? 0.141 -5.866 2.429 1.00 79.12 172 ILE A C 1
ATOM 1310 O O . ILE A 1 172 ? -0.670 -5.661 3.315 1.00 79.12 172 ILE A O 1
ATOM 1314 N N . THR A 1 173 ? 1.321 -6.378 2.772 1.00 84.88 173 THR A N 1
ATOM 1315 C CA . THR A 1 173 ? 2.381 -6.964 1.940 1.00 84.88 173 THR A CA 1
ATOM 1316 C C . THR A 1 173 ? 3.831 -6.481 2.240 1.00 84.88 173 THR A C 1
ATOM 1318 O O . THR A 1 173 ? 4.745 -7.229 1.888 1.00 84.88 173 THR A O 1
ATOM 1321 N N . PRO A 1 174 ? 4.095 -5.265 2.774 1.00 81.00 174 PRO A N 1
ATOM 1322 C CA . PRO A 1 174 ? 5.465 -4.756 2.938 1.00 81.00 174 PRO A CA 1
ATOM 1323 C C . PRO A 1 174 ? 6.144 -5.290 4.208 1.00 81.00 174 PRO A C 1
ATOM 1325 O O . PRO A 1 174 ? 5.493 -5.959 5.019 1.00 81.00 174 PRO A O 1
ATOM 1328 N N . GLY A 1 175 ? 7.430 -4.965 4.356 1.00 86.19 175 GLY A N 1
ATOM 1329 C CA . GLY A 1 1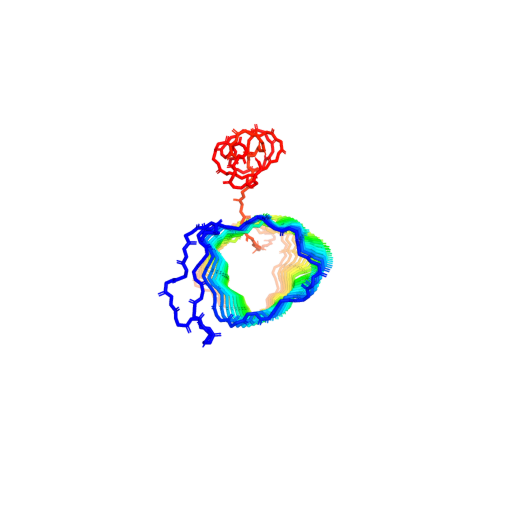75 ? 8.113 -4.881 5.646 1.00 86.19 175 GLY A CA 1
ATOM 1330 C C . GLY A 1 175 ? 7.628 -3.661 6.430 1.00 86.19 175 GLY A C 1
ATOM 1331 O O . GLY A 1 175 ? 6.413 -3.476 6.582 1.00 86.19 175 GLY A O 1
ATOM 1332 N N . ASP A 1 176 ? 8.562 -2.842 6.897 1.00 82.62 176 ASP A N 1
ATOM 1333 C CA . ASP A 1 176 ? 8.267 -1.680 7.735 1.00 82.62 176 ASP A CA 1
ATOM 1334 C C . ASP A 1 176 ? 7.919 -0.453 6.868 1.00 82.62 176 ASP A C 1
ATOM 1336 O O . ASP A 1 176 ? 8.352 -0.350 5.716 1.00 82.62 176 ASP A O 1
ATOM 1340 N N . VAL A 1 177 ? 7.053 0.453 7.346 1.00 84.56 177 VAL A N 1
ATOM 1341 C CA . VAL A 1 177 ? 6.493 1.522 6.489 1.00 84.56 177 VAL A CA 1
ATOM 1342 C C . VAL A 1 177 ? 6.288 2.866 7.194 1.00 84.56 177 VAL A C 1
ATOM 1344 O O . VAL A 1 177 ? 5.598 2.932 8.202 1.00 84.56 177 VAL A O 1
ATOM 1347 N N . GLU A 1 178 ? 6.742 3.965 6.591 1.00 88.44 178 GLU A N 1
ATOM 1348 C CA . GLU A 1 178 ? 6.390 5.337 6.990 1.00 88.44 178 GLU A CA 1
ATOM 1349 C C . GLU A 1 178 ? 5.392 5.971 5.998 1.00 88.44 178 GLU A C 1
ATOM 1351 O O . GLU A 1 178 ? 5.525 5.851 4.776 1.00 88.44 178 GLU A O 1
ATOM 1356 N N . TYR A 1 179 ? 4.372 6.667 6.509 1.00 87.19 179 TYR A N 1
ATOM 1357 C CA . TYR A 1 179 ? 3.329 7.328 5.718 1.00 87.19 179 TYR A CA 1
ATOM 1358 C C . TYR A 1 179 ? 3.039 8.767 6.184 1.00 87.19 179 TYR A C 1
ATOM 1360 O O . TYR A 1 179 ? 2.327 8.981 7.164 1.00 87.19 179 TYR A O 1
ATOM 1368 N N . GLY A 1 180 ? 3.421 9.787 5.414 1.00 86.75 180 GLY A N 1
ATOM 1369 C CA . GLY A 1 180 ? 3.071 11.185 5.699 1.00 86.75 180 GLY A CA 1
ATOM 1370 C C . GLY A 1 180 ? 1.566 11.493 5.574 1.00 86.75 180 GLY A C 1
ATOM 1371 O O . GLY A 1 180 ? 0.964 12.090 6.472 1.00 86.75 180 GLY A O 1
ATOM 1372 N N . MET A 1 181 ? 0.931 11.099 4.462 1.00 84.12 181 MET A N 1
ATOM 1373 C CA . MET A 1 181 ? -0.499 11.340 4.191 1.00 84.12 181 MET A CA 1
ATOM 1374 C C . MET A 1 181 ? -1.100 10.297 3.231 1.00 84.12 181 MET A C 1
ATOM 1376 O O . MET A 1 181 ? -0.494 9.932 2.230 1.00 84.12 181 MET A O 1
ATOM 1380 N N . ILE A 1 182 ? -2.338 9.855 3.468 1.00 83.56 182 ILE A N 1
ATOM 1381 C CA . ILE A 1 182 ? -2.996 8.762 2.712 1.00 83.56 182 ILE A CA 1
ATOM 1382 C C . ILE A 1 182 ? -4.423 9.139 2.264 1.00 83.56 182 ILE A C 1
ATOM 1384 O O . ILE A 1 182 ? -5.064 9.952 2.903 1.00 83.56 182 ILE A O 1
ATOM 1388 N N . ASN A 1 183 ? -4.983 8.529 1.215 1.00 87.06 183 ASN A N 1
ATOM 1389 C CA . ASN A 1 183 ? -6.424 8.485 0.941 1.00 87.06 183 ASN A CA 1
ATOM 1390 C C . ASN A 1 183 ? -6.812 7.274 0.076 1.00 87.06 183 ASN A C 1
ATOM 1392 O O . ASN A 1 183 ? -6.920 7.384 -1.148 1.00 87.06 183 ASN A O 1
ATOM 1396 N N . ASN A 1 184 ? -7.022 6.108 0.697 1.00 80.00 184 ASN A N 1
ATOM 1397 C CA . ASN A 1 184 ? -7.028 4.829 -0.019 1.00 80.00 184 ASN A CA 1
ATOM 1398 C C . ASN A 1 184 ? -8.267 3.941 0.228 1.00 80.00 184 ASN A C 1
ATOM 1400 O O . ASN A 1 184 ? -8.230 3.159 1.170 1.00 80.00 184 ASN A O 1
ATOM 1404 N N . ASP A 1 185 ? -9.309 3.952 -0.621 1.00 79.88 185 ASP A N 1
ATOM 1405 C CA . ASP A 1 185 ? -10.580 3.187 -0.453 1.00 79.88 185 ASP A CA 1
ATOM 1406 C C . ASP A 1 185 ? -10.382 1.647 -0.430 1.00 79.88 185 ASP A C 1
ATOM 1408 O O . ASP A 1 185 ? -10.636 0.928 -1.403 1.00 79.88 185 ASP A O 1
ATOM 1412 N N . THR A 1 186 ? -9.879 1.117 0.690 1.00 77.88 186 THR A N 1
ATOM 1413 C CA . THR A 1 186 ? -9.213 -0.193 0.733 1.00 77.88 186 THR A CA 1
ATOM 1414 C C . THR A 1 186 ? -10.185 -1.349 0.950 1.00 77.88 186 THR A C 1
ATOM 1416 O O . THR A 1 186 ? -10.988 -1.398 1.891 1.00 77.88 186 THR A O 1
ATOM 1419 N N . ARG A 1 187 ? -10.076 -2.345 0.061 1.00 81.25 187 ARG A N 1
ATOM 1420 C CA . ARG A 1 187 ? -10.981 -3.508 -0.017 1.00 81.25 187 ARG A CA 1
ATOM 1421 C C . ARG A 1 187 ? -10.235 -4.841 -0.069 1.00 81.25 187 ARG A C 1
ATOM 1423 O O . ARG A 1 187 ? -10.675 -5.782 -0.732 1.00 81.25 187 ARG A O 1
ATOM 1430 N N . SER A 1 188 ? -9.074 -4.917 0.567 1.00 80.00 188 SER A N 1
ATOM 1431 C CA . SER A 1 188 ? -8.306 -6.151 0.756 1.00 80.00 188 SER A CA 1
ATOM 1432 C C . SER A 1 188 ? -7.480 -6.071 2.041 1.00 80.00 188 SER A C 1
ATOM 1434 O O . SER A 1 188 ? -7.296 -4.964 2.543 1.00 80.00 188 SER A O 1
ATOM 1436 N N . PRO A 1 189 ? -7.041 -7.209 2.613 1.00 79.25 189 PRO A N 1
ATOM 1437 C CA . PRO A 1 189 ? -6.308 -7.196 3.873 1.00 79.25 189 PRO A CA 1
ATOM 1438 C C . PRO A 1 189 ? -4.990 -6.425 3.770 1.00 79.25 189 PRO A C 1
ATOM 1440 O O . PRO A 1 189 ? -4.278 -6.578 2.775 1.00 79.25 189 PRO A O 1
ATOM 1443 N N . ILE A 1 190 ? -4.671 -5.648 4.805 1.00 79.44 190 ILE A N 1
ATOM 1444 C CA . ILE A 1 190 ? -3.370 -4.991 4.968 1.00 79.44 190 ILE A CA 1
ATOM 1445 C C . ILE A 1 190 ? -2.638 -5.655 6.142 1.00 79.44 190 ILE A C 1
ATOM 1447 O O . ILE A 1 190 ? -3.165 -5.685 7.251 1.00 79.44 190 ILE A O 1
ATOM 1451 N N . THR A 1 191 ? -1.451 -6.205 5.895 1.00 85.12 191 THR A N 1
ATOM 1452 C CA . THR A 1 191 ? -0.567 -6.836 6.889 1.00 85.12 191 THR A CA 1
ATOM 1453 C C . THR A 1 191 ? 0.899 -6.425 6.623 1.00 85.12 191 THR A C 1
ATOM 1455 O O . THR A 1 191 ? 1.589 -7.120 5.869 1.00 85.12 191 THR A O 1
ATOM 1458 N N . PRO A 1 192 ? 1.339 -5.252 7.115 1.00 82.00 192 PRO A N 1
ATOM 1459 C CA . PRO A 1 192 ? 2.738 -4.807 7.129 1.00 82.00 192 PRO A CA 1
ATOM 1460 C C . PRO A 1 192 ? 3.556 -5.508 8.225 1.00 82.00 192 PRO A C 1
ATOM 1462 O O . PRO A 1 192 ? 2.999 -6.301 8.992 1.00 82.00 192 PRO A O 1
ATOM 1465 N N . GLY A 1 193 ? 4.845 -5.169 8.307 1.00 86.88 193 GLY A N 1
ATOM 1466 C CA . GLY A 1 193 ? 5.604 -5.167 9.558 1.00 86.88 193 GLY A CA 1
ATOM 1467 C C . GLY A 1 193 ? 5.163 -4.002 10.449 1.00 86.88 193 GLY A C 1
ATOM 1468 O O . GLY A 1 193 ? 3.958 -3.832 10.680 1.00 86.88 193 GLY A O 1
ATOM 1469 N N . ASP A 1 194 ? 6.119 -3.206 10.911 1.00 83.12 194 ASP A N 1
ATOM 1470 C CA . ASP A 1 194 ? 5.870 -2.049 11.774 1.00 83.12 194 ASP A CA 1
ATOM 1471 C C . ASP A 1 194 ? 5.554 -0.793 10.932 1.00 83.12 194 ASP A C 1
ATOM 1473 O O . ASP A 1 194 ? 5.933 -0.710 9.760 1.00 83.12 194 ASP A O 1
ATOM 1477 N N . VAL A 1 195 ? 4.773 0.165 11.454 1.00 84.19 195 VAL A N 1
ATOM 1478 C CA . VAL A 1 195 ? 4.244 1.271 10.623 1.00 84.19 195 VAL A CA 1
ATOM 1479 C C . VAL A 1 195 ? 4.119 2.619 11.341 1.00 84.19 195 VAL A C 1
ATOM 1481 O O . VAL A 1 195 ? 3.431 2.713 12.349 1.00 84.19 195 VAL A O 1
ATOM 1484 N N . GLU A 1 196 ? 4.631 3.701 10.753 1.00 88.31 196 GLU A N 1
ATOM 1485 C CA . GLU A 1 196 ? 4.353 5.086 11.172 1.00 88.31 196 GLU A CA 1
ATOM 1486 C C . GLU A 1 196 ? 3.377 5.786 10.201 1.00 88.31 196 GLU A C 1
ATOM 1488 O O . GLU A 1 196 ? 3.459 5.638 8.979 1.00 88.31 196 GLU A O 1
ATOM 1493 N N . TYR A 1 197 ? 2.434 6.573 10.730 1.00 86.94 197 TYR A N 1
ATOM 1494 C CA . TYR A 1 197 ? 1.439 7.321 9.952 1.00 86.94 197 TYR A CA 1
ATOM 1495 C C . TYR A 1 197 ? 1.232 8.760 10.461 1.00 86.94 197 TYR A C 1
ATOM 1497 O O . TYR A 1 197 ? 0.520 8.985 11.440 1.00 86.94 197 TYR A O 1
ATOM 1505 N N . GLY A 1 198 ? 1.698 9.773 9.729 1.00 86.06 198 GLY A N 1
ATOM 1506 C CA . GLY A 1 198 ? 1.527 11.188 10.083 1.00 86.06 198 GLY A CA 1
ATOM 1507 C C . GLY A 1 198 ? 0.062 11.660 10.130 1.00 86.06 198 GLY A C 1
ATOM 1508 O O . GLY A 1 198 ? -0.398 12.212 11.134 1.00 86.06 198 GLY A O 1
ATOM 1509 N N . MET A 1 199 ? -0.715 11.446 9.063 1.00 83.38 199 MET A N 1
ATOM 1510 C CA . MET A 1 199 ? -2.149 11.774 9.036 1.00 83.38 199 MET A CA 1
ATOM 1511 C C . MET A 1 199 ? -2.959 10.627 8.431 1.00 83.38 199 MET A C 1
ATOM 1513 O O . MET A 1 199 ? -2.539 10.029 7.441 1.00 83.38 199 MET A O 1
ATOM 1517 N N . ILE A 1 200 ? -4.122 10.320 9.040 1.00 83.25 200 ILE A N 1
ATOM 1518 C CA . ILE A 1 200 ? -4.755 8.992 8.977 1.00 83.25 200 ILE A CA 1
ATOM 1519 C C . ILE A 1 200 ? -6.342 8.951 9.173 1.00 83.25 200 ILE A C 1
ATOM 1521 O O . ILE A 1 200 ? -6.881 8.461 10.151 1.00 83.25 200 ILE A O 1
ATOM 1525 N N . ASN A 1 201 ? -7.190 9.361 8.200 1.00 86.94 201 ASN A N 1
ATOM 1526 C CA . ASN A 1 201 ? -8.697 9.209 8.035 1.00 86.94 201 ASN A CA 1
ATOM 1527 C C . ASN A 1 201 ? -9.288 8.161 6.984 1.00 86.94 201 ASN A C 1
ATOM 1529 O O . ASN A 1 201 ? -8.831 8.100 5.876 1.00 86.94 201 ASN A O 1
ATOM 1533 N N . ASN A 1 202 ? -10.362 7.373 7.168 1.00 80.94 202 ASN A N 1
ATOM 1534 C CA . ASN A 1 202 ? -10.577 6.116 6.367 1.00 80.94 202 ASN A CA 1
ATOM 1535 C C . ASN A 1 202 ? -11.968 5.843 5.748 1.00 80.94 202 ASN A C 1
ATOM 1537 O O . ASN A 1 202 ? -12.977 6.271 6.307 1.00 80.94 202 ASN A O 1
ATOM 1541 N N . ASP A 1 203 ? -12.002 4.980 4.717 1.00 80.31 203 ASP A N 1
ATOM 1542 C CA . ASP A 1 203 ? -13.090 4.029 4.400 1.00 80.31 203 ASP A CA 1
ATOM 1543 C C . ASP A 1 203 ? -12.554 2.581 4.116 1.00 80.31 203 ASP A C 1
ATOM 1545 O O . ASP A 1 203 ? -12.200 2.221 2.990 1.00 80.31 203 ASP A O 1
ATOM 1549 N N . THR A 1 204 ? -12.494 1.702 5.134 1.00 78.19 204 THR A N 1
ATOM 1550 C CA . THR A 1 204 ? -11.782 0.395 5.071 1.00 78.19 204 THR A CA 1
ATOM 1551 C C . THR A 1 204 ? -12.750 -0.733 5.309 1.00 78.19 204 THR A C 1
ATOM 1553 O O . THR A 1 204 ? -13.530 -0.760 6.270 1.00 78.19 204 THR A O 1
ATOM 1556 N N . ARG A 1 205 ? -12.677 -1.713 4.409 1.00 81.12 205 ARG A N 1
ATOM 1557 C CA . ARG A 1 205 ? -13.633 -2.818 4.316 1.00 81.12 205 ARG A CA 1
ATOM 1558 C C . ARG A 1 205 ? -12.940 -4.176 4.254 1.00 81.12 205 ARG A C 1
ATOM 1560 O O . ARG A 1 205 ? -13.431 -5.094 3.596 1.00 81.12 205 ARG A O 1
ATOM 1567 N N . SER A 1 206 ? -11.771 -4.298 4.873 1.00 79.88 206 SER A N 1
ATOM 1568 C CA . SER A 1 206 ? -11.045 -5.559 5.039 1.00 79.88 206 SER A CA 1
ATOM 1569 C C . SER A 1 206 ? -10.174 -5.516 6.299 1.00 79.88 206 SER A C 1
ATOM 1571 O O . SER A 1 206 ? -9.955 -4.424 6.818 1.00 79.88 206 SER A O 1
ATOM 1573 N N . PRO A 1 207 ? -9.736 -6.671 6.834 1.00 78.75 207 PRO A N 1
ATOM 1574 C CA . PRO A 1 207 ? -8.943 -6.694 8.058 1.00 78.75 207 PRO A CA 1
ATOM 1575 C C . PRO A 1 207 ? -7.595 -5.986 7.900 1.00 78.75 207 PRO A C 1
ATOM 1577 O O . PRO A 1 207 ? -6.975 -6.095 6.842 1.00 78.75 207 PRO A O 1
ATOM 1580 N N . ILE A 1 208 ? -7.136 -5.320 8.957 1.00 78.94 208 ILE A N 1
ATOM 1581 C CA . ILE A 1 208 ? -5.774 -4.776 9.047 1.00 78.94 208 ILE A CA 1
ATOM 1582 C C . ILE A 1 208 ? -5.076 -5.484 10.213 1.00 78.94 208 ILE A C 1
ATOM 1584 O O . ILE A 1 208 ? -5.616 -5.486 11.321 1.00 78.94 208 ILE A O 1
ATOM 1588 N N . THR A 1 209 ? -3.920 -6.102 9.967 1.00 85.19 209 THR A N 1
ATOM 1589 C CA . THR A 1 209 ? -3.112 -6.786 10.995 1.00 85.19 209 THR A CA 1
ATOM 1590 C C . THR A 1 209 ? -1.612 -6.480 10.808 1.00 85.19 209 THR A C 1
ATOM 1592 O O . THR A 1 209 ? -0.901 -7.304 10.223 1.00 85.19 209 THR A O 1
ATOM 1595 N N . PRO A 1 210 ? -1.139 -5.281 11.196 1.00 82.12 210 PRO A N 1
ATOM 1596 C CA . PRO A 1 210 ? 0.287 -4.938 11.232 1.00 82.12 210 PRO A CA 1
ATOM 1597 C C . PRO A 1 210 ? 1.023 -5.630 12.387 1.00 82.12 210 PRO A C 1
ATOM 1599 O O . PRO A 1 210 ? 0.391 -6.320 13.195 1.00 82.12 210 PRO A O 1
ATOM 1602 N N . GLY A 1 211 ? 2.336 -5.406 12.457 1.00 86.81 211 GLY A N 1
ATOM 1603 C CA . GLY A 1 211 ? 3.094 -5.427 13.707 1.00 86.81 211 GLY A CA 1
ATOM 1604 C C . GLY A 1 211 ? 2.735 -4.214 14.567 1.00 86.81 211 GLY A C 1
ATOM 1605 O O . GLY A 1 211 ? 1.546 -3.958 14.801 1.00 86.81 211 GLY A O 1
ATOM 1606 N N . ASP A 1 212 ? 3.745 -3.474 15.004 1.00 83.19 212 ASP A N 1
ATOM 1607 C CA . ASP A 1 212 ? 3.579 -2.313 15.878 1.00 83.19 212 ASP A CA 1
ATOM 1608 C C . ASP A 1 212 ? 3.310 -1.035 15.053 1.00 83.19 212 ASP A C 1
ATOM 1610 O O . ASP A 1 212 ? 3.656 -0.962 13.870 1.00 83.19 212 ASP A O 1
ATOM 1614 N N . VAL A 1 213 ? 2.596 -0.043 15.607 1.00 83.94 213 VAL A N 1
ATOM 1615 C CA . VAL A 1 213 ? 2.088 1.093 14.807 1.00 83.94 213 VAL A CA 1
ATOM 1616 C C . VAL A 1 213 ? 2.077 2.441 15.541 1.00 83.94 213 VAL A C 1
ATOM 1618 O O . VAL A 1 213 ? 1.468 2.557 16.595 1.00 83.94 213 VAL A O 1
ATOM 1621 N N . GLU A 1 214 ? 2.609 3.502 14.932 1.00 88.00 214 GLU A N 1
ATOM 1622 C CA . GLU A 1 214 ? 2.434 4.895 15.383 1.00 88.00 214 GLU A CA 1
ATOM 1623 C C . GLU A 1 214 ? 1.483 5.676 14.451 1.00 88.00 214 GLU A C 1
ATOM 1625 O O . GLU A 1 214 ? 1.522 5.552 13.224 1.00 88.00 214 GLU A O 1
ATOM 1630 N N . TYR A 1 215 ? 0.599 6.500 15.023 1.00 86.56 215 TYR A N 1
ATOM 1631 C CA . TYR A 1 215 ? -0.434 7.244 14.294 1.00 86.56 215 TYR A CA 1
ATOM 1632 C C . TYR A 1 215 ?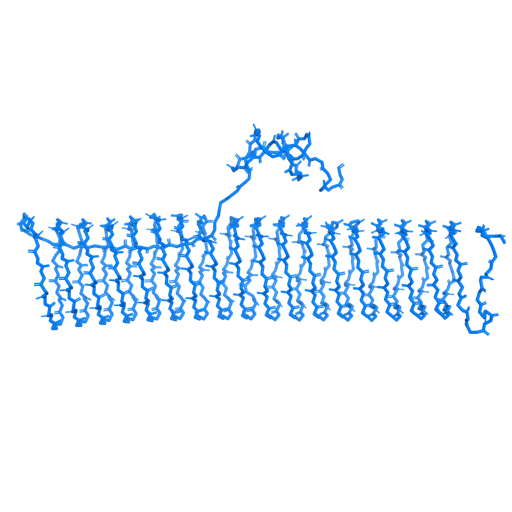 -0.607 8.697 14.785 1.00 86.56 215 TYR A C 1
ATOM 1634 O O . TYR A 1 215 ? -1.272 8.952 15.789 1.00 86.56 215 TYR A O 1
ATOM 1642 N N . GLY A 1 216 ? -0.166 9.690 14.012 1.00 86.00 216 GLY A N 1
ATOM 1643 C CA . GLY A 1 216 ? -0.283 11.116 14.341 1.00 86.00 216 GLY A CA 1
ATOM 1644 C C . GLY A 1 216 ? -1.722 11.662 14.446 1.00 86.00 216 GLY A C 1
ATOM 1645 O O . GLY A 1 216 ? -2.121 12.156 15.504 1.00 86.00 216 GLY A O 1
ATOM 1646 N N . MET A 1 217 ? -2.528 11.637 13.370 1.00 83.38 217 MET A N 1
ATOM 1647 C CA . MET A 1 217 ? -3.879 12.251 13.381 1.00 83.38 217 MET A CA 1
ATOM 1648 C C . MET A 1 217 ? -4.939 11.552 12.528 1.00 83.38 217 MET A C 1
ATOM 1650 O O . MET A 1 217 ? -4.875 11.591 11.303 1.00 83.38 217 MET A O 1
ATOM 1654 N N . ILE A 1 218 ? -6.011 11.064 13.157 1.00 82.75 218 ILE A N 1
ATOM 1655 C CA . ILE A 1 218 ? -6.966 10.121 12.580 1.00 82.75 218 ILE A CA 1
ATOM 1656 C C . ILE A 1 218 ? -8.409 10.650 12.305 1.00 82.75 218 ILE A C 1
ATOM 1658 O O . ILE A 1 218 ? -8.934 11.400 13.124 1.00 82.75 218 ILE A O 1
ATOM 1662 N N . ASN A 1 219 ? -9.124 10.189 11.239 1.00 86.56 219 ASN A N 1
ATOM 1663 C CA . ASN A 1 219 ? -10.606 10.369 11.097 1.00 86.56 219 ASN A CA 1
ATOM 1664 C C . ASN A 1 219 ? -11.447 9.348 10.191 1.00 86.56 219 ASN A C 1
ATOM 1666 O O . ASN A 1 219 ? -11.440 9.439 8.973 1.00 86.56 219 ASN A O 1
ATOM 1670 N N . ASN A 1 220 ? -12.261 8.397 10.691 1.00 81.38 220 ASN A N 1
ATOM 1671 C CA . ASN A 1 220 ? -12.668 7.155 9.964 1.00 81.38 220 ASN A CA 1
ATOM 1672 C C . ASN A 1 220 ? -14.113 6.663 9.859 1.00 81.38 220 ASN A C 1
ATOM 1674 O O . ASN A 1 220 ? -14.826 6.633 10.857 1.00 81.38 220 ASN A O 1
ATOM 1678 N N . ASP A 1 221 ? -14.352 5.884 8.789 1.00 80.25 221 ASP A N 1
ATOM 1679 C CA . ASP A 1 221 ? -15.292 4.747 8.731 1.00 80.25 221 ASP A CA 1
ATOM 1680 C C . ASP A 1 221 ? -14.560 3.375 8.576 1.00 80.25 221 ASP A C 1
ATOM 1682 O O . ASP A 1 221 ? -14.244 2.932 7.468 1.00 80.25 221 ASP A O 1
ATOM 1686 N N . THR A 1 222 ? -14.337 2.627 9.673 1.00 78.31 222 THR A N 1
ATOM 1687 C CA . THR A 1 222 ? -13.795 1.242 9.611 1.00 78.31 222 THR A CA 1
ATOM 1688 C C . THR A 1 222 ? -14.891 0.183 9.767 1.00 78.31 222 THR A C 1
ATOM 1690 O O . THR A 1 222 ? -15.690 0.198 10.708 1.00 78.31 222 THR A O 1
ATOM 1693 N N . ARG A 1 223 ? -14.935 -0.788 8.842 1.00 81.44 223 ARG A N 1
ATOM 1694 C CA . ARG A 1 223 ? -15.983 -1.830 8.766 1.00 81.44 223 ARG A CA 1
ATOM 1695 C C . ARG A 1 223 ? -15.423 -3.251 8.657 1.00 81.44 223 ARG A C 1
ATOM 1697 O O . ARG A 1 223 ? -16.012 -4.110 7.997 1.00 81.44 223 ARG A O 1
ATOM 1704 N N . SER A 1 224 ? -14.258 -3.496 9.240 1.00 80.00 224 SER A N 1
ATOM 1705 C CA . SER A 1 224 ? -13.640 -4.821 9.361 1.00 80.00 224 SER A CA 1
ATOM 1706 C C . SER A 1 224 ? -12.723 -4.866 10.587 1.00 80.00 224 SER A C 1
ATOM 1708 O O . SER A 1 224 ? -12.407 -3.799 11.111 1.00 80.00 224 SER A O 1
ATOM 1710 N N . PRO A 1 225 ? -12.348 -6.058 11.090 1.00 79.00 225 PRO A N 1
ATOM 1711 C CA . PRO A 1 225 ? -11.537 -6.154 12.298 1.00 79.00 225 PRO A CA 1
ATOM 1712 C C . PRO A 1 225 ? -10.149 -5.532 12.130 1.00 79.00 225 PRO A C 1
ATOM 1714 O O . PRO A 1 225 ? -9.550 -5.665 11.063 1.00 79.00 225 PRO A O 1
ATOM 1717 N N . ILE A 1 226 ? -9.632 -4.910 13.187 1.00 78.88 226 ILE A N 1
ATOM 1718 C CA . ILE A 1 226 ? -8.245 -4.431 13.259 1.00 78.88 226 ILE A CA 1
ATOM 1719 C C . ILE A 1 226 ? -7.557 -5.204 14.388 1.00 78.88 226 ILE A C 1
ATOM 1721 O O . ILE A 1 226 ? -8.080 -5.225 15.505 1.00 78.88 226 ILE A O 1
ATOM 1725 N N . THR A 1 227 ? -6.434 -5.862 14.102 1.00 85.12 227 THR A N 1
ATOM 1726 C CA . THR A 1 227 ? -5.658 -6.622 15.099 1.00 85.12 227 THR A CA 1
ATOM 1727 C C . THR A 1 227 ? -4.151 -6.356 14.919 1.00 85.12 227 THR A C 1
ATOM 1729 O O . THR A 1 227 ? -3.461 -7.194 14.333 1.00 85.12 227 THR A O 1
ATOM 1732 N N . PRO A 1 228 ? -3.666 -5.160 15.301 1.00 82.06 228 PRO A N 1
ATOM 1733 C CA . PRO A 1 228 ? -2.236 -4.842 15.334 1.00 82.06 228 PRO A CA 1
ATOM 1734 C C . PRO A 1 228 ? -1.530 -5.534 16.510 1.00 82.06 228 PRO A C 1
ATOM 1736 O O . PRO A 1 228 ? -2.193 -6.151 17.352 1.00 82.06 228 PRO A O 1
ATOM 1739 N N . GLY A 1 229 ? -0.203 -5.405 16.552 1.00 86.56 229 GLY A N 1
ATOM 1740 C CA . GLY A 1 229 ? 0.592 -5.503 17.774 1.00 86.56 229 GLY A CA 1
ATOM 1741 C C . GLY A 1 229 ? 0.350 -4.289 18.673 1.00 86.56 229 GLY A C 1
ATOM 1742 O O . GLY A 1 229 ? -0.809 -3.937 18.930 1.00 86.56 229 GLY A O 1
ATOM 1743 N N . ASP A 1 230 ? 1.425 -3.660 19.129 1.00 82.44 230 ASP A N 1
ATOM 1744 C CA . ASP A 1 230 ? 1.366 -2.511 20.031 1.00 82.44 230 ASP A CA 1
ATOM 1745 C C . ASP A 1 230 ? 1.166 -1.202 19.238 1.00 82.44 230 ASP A C 1
ATOM 1747 O O . ASP A 1 230 ? 1.539 -1.114 18.065 1.00 82.44 230 ASP A O 1
ATOM 1751 N N . VAL A 1 231 ? 0.493 -0.193 19.810 1.00 83.88 231 VAL A N 1
ATOM 1752 C CA . VAL A 1 231 ? 0.055 0.988 19.034 1.00 83.88 231 VAL A CA 1
ATOM 1753 C C . VAL A 1 231 ? 0.111 2.316 19.797 1.00 83.88 231 VAL A C 1
ATOM 1755 O O . VAL A 1 231 ? -0.501 2.445 20.850 1.00 83.88 231 VAL A O 1
ATOM 1758 N N . GLU A 1 232 ? 0.704 3.358 19.210 1.00 87.56 232 GLU A N 1
ATOM 1759 C CA . GLU A 1 232 ? 0.599 4.749 19.682 1.00 87.56 232 GLU A CA 1
ATOM 1760 C C . GLU A 1 232 ? -0.325 5.591 18.777 1.00 87.56 232 GLU A C 1
ATOM 1762 O O . GLU A 1 232 ? -0.303 5.494 17.547 1.00 87.56 232 GLU A O 1
ATOM 1767 N N . TYR A 1 233 ? -1.156 6.447 19.382 1.00 85.81 233 TYR A N 1
ATOM 1768 C CA . TYR A 1 233 ? -2.119 7.302 18.684 1.00 85.81 233 TYR A CA 1
ATOM 1769 C C . TYR A 1 233 ? -2.157 8.752 19.206 1.00 85.81 233 TYR A C 1
ATOM 1771 O O . TYR A 1 233 ? -2.713 9.025 20.269 1.00 85.81 233 TYR A O 1
ATOM 1779 N N . GLY A 1 234 ? -1.748 9.734 18.402 1.00 85.50 234 GLY A N 1
ATOM 1780 C CA . GLY A 1 234 ? -1.826 11.160 18.746 1.00 85.50 234 GLY A CA 1
ATOM 1781 C C . GLY A 1 234 ? -3.253 11.738 18.820 1.00 85.50 234 GLY A C 1
ATOM 1782 O O . GLY A 1 234 ? -3.608 12.402 19.798 1.00 85.50 234 GLY A O 1
ATOM 1783 N N . MET A 1 235 ? -4.099 11.521 17.802 1.00 82.56 235 MET A N 1
ATOM 1784 C CA . MET A 1 235 ? -5.476 12.060 17.737 1.00 82.56 235 MET A CA 1
ATOM 1785 C C . MET A 1 235 ? -6.411 11.182 16.885 1.00 82.56 235 MET A C 1
ATOM 1787 O O . MET A 1 235 ? -5.955 10.739 15.845 1.00 82.56 235 MET A O 1
ATOM 1791 N N . ILE A 1 236 ? -7.697 10.970 17.241 1.00 82.25 236 ILE A N 1
ATOM 1792 C CA . ILE A 1 236 ? -8.637 10.024 16.565 1.00 82.25 236 ILE A CA 1
ATOM 1793 C C . ILE A 1 236 ? -10.105 10.515 16.474 1.00 82.25 236 ILE A C 1
ATOM 1795 O O . ILE A 1 236 ? -10.583 11.138 17.422 1.00 82.25 236 ILE A O 1
ATOM 1799 N N . ASN A 1 237 ? -10.843 10.212 15.381 1.00 86.62 237 ASN A N 1
ATOM 1800 C CA . ASN A 1 237 ? -12.266 10.595 15.171 1.00 86.62 237 ASN A CA 1
ATOM 1801 C C . ASN A 1 237 ? -13.115 9.623 14.275 1.00 86.62 237 ASN A C 1
ATOM 1803 O O . ASN A 1 237 ? -12.777 9.463 13.112 1.00 86.62 237 ASN A O 1
ATOM 1807 N N . ASN A 1 238 ? -14.219 8.987 14.727 1.00 81.19 238 ASN A N 1
ATOM 1808 C CA . ASN A 1 238 ? -14.787 7.741 14.106 1.00 81.19 238 ASN A CA 1
ATOM 1809 C C . ASN A 1 238 ? -16.180 7.301 14.709 1.00 81.19 238 ASN A C 1
ATOM 1811 O O . ASN A 1 238 ? -16.714 8.076 15.493 1.00 81.19 238 ASN A O 1
ATOM 1815 N N . ASP A 1 239 ? -16.812 6.108 14.529 1.00 80.06 239 ASP A N 1
ATOM 1816 C CA . ASP A 1 239 ? -17.549 5.519 13.359 1.00 80.06 239 ASP A CA 1
ATOM 1817 C C . ASP A 1 239 ? -17.268 3.999 13.122 1.00 80.06 239 ASP A C 1
ATOM 1819 O O . ASP A 1 239 ? -17.676 3.473 12.079 1.00 80.06 239 ASP A O 1
ATOM 1823 N N . THR A 1 240 ? -16.530 3.269 13.987 1.00 78.06 240 THR A N 1
ATOM 1824 C CA . THR A 1 240 ? -16.161 1.856 13.711 1.00 78.06 240 THR A CA 1
ATOM 1825 C C . THR A 1 240 ? -17.280 0.877 14.039 1.00 78.06 240 THR A C 1
ATOM 1827 O O . THR A 1 240 ? -17.975 0.919 15.063 1.00 78.06 240 THR A O 1
ATOM 1830 N N . ARG A 1 241 ? -17.410 -0.109 13.145 1.00 81.81 241 ARG A N 1
ATOM 1831 C CA . ARG A 1 241 ? -18.463 -1.132 13.165 1.00 81.81 241 ARG A CA 1
ATOM 1832 C C . ARG A 1 241 ? -17.916 -2.556 13.089 1.00 81.81 241 ARG A C 1
ATOM 1834 O O . ARG A 1 241 ? -18.526 -3.421 12.459 1.00 81.81 241 ARG A O 1
ATOM 1841 N N . SER A 1 242 ? -16.739 -2.801 13.650 1.00 79.44 242 SER A N 1
ATOM 1842 C CA . SER A 1 242 ? -16.119 -4.128 13.735 1.00 79.44 242 SER A CA 1
ATOM 1843 C C . SER A 1 242 ? -15.189 -4.225 14.948 1.00 79.44 242 SER A C 1
ATOM 1845 O O . SER A 1 242 ? -14.833 -3.186 15.494 1.00 79.44 242 SER A O 1
ATOM 1847 N N . PRO A 1 243 ? -14.845 -5.438 15.421 1.00 78.25 243 PRO A N 1
ATOM 1848 C CA . PRO A 1 243 ? -14.019 -5.587 16.614 1.00 78.25 243 PRO A CA 1
ATOM 1849 C C . PRO A 1 243 ? -12.595 -5.065 16.415 1.00 78.25 243 PRO A C 1
ATOM 1851 O O . PRO A 1 243 ? -12.026 -5.239 15.339 1.00 78.25 243 PRO A O 1
ATOM 1854 N N . ILE A 1 244 ? -12.017 -4.494 17.466 1.00 78.25 244 ILE A N 1
ATOM 1855 C CA . ILE A 1 244 ? -10.616 -4.062 17.507 1.00 78.25 244 ILE A CA 1
ATOM 1856 C C . ILE A 1 244 ? -9.946 -4.849 18.631 1.00 78.25 244 ILE A C 1
ATOM 1858 O O . ILE A 1 244 ? -10.450 -4.844 19.758 1.00 78.25 244 ILE A O 1
ATOM 1862 N N . THR A 1 245 ? -8.853 -5.549 18.326 1.00 84.88 245 THR A N 1
ATOM 1863 C CA . THR A 1 245 ? -8.082 -6.318 19.319 1.00 84.88 245 THR A CA 1
ATOM 1864 C C . THR A 1 245 ? -6.575 -6.067 19.142 1.00 84.88 245 THR A C 1
ATOM 1866 O O . THR A 1 245 ? -5.906 -6.888 18.510 1.00 84.88 245 THR A O 1
ATOM 1869 N N . PRO A 1 246 ? -6.062 -4.910 19.601 1.00 81.81 246 PRO A N 1
ATOM 1870 C CA . PRO A 1 246 ? -4.625 -4.624 19.652 1.00 81.81 246 PRO A CA 1
ATOM 1871 C C . PRO A 1 246 ? -3.882 -5.501 20.670 1.00 81.81 246 PRO A C 1
ATOM 1873 O O . PRO A 1 246 ? -4.522 -6.196 21.469 1.00 81.81 246 PRO A O 1
ATOM 1876 N N . GLY A 1 247 ? -2.552 -5.403 20.661 1.00 86.12 247 GLY A N 1
ATOM 1877 C CA . GLY A 1 247 ? -1.716 -5.579 21.848 1.00 86.12 247 GLY A CA 1
ATOM 1878 C C . GLY A 1 247 ? -1.905 -4.408 22.816 1.00 86.12 247 GLY A C 1
ATOM 1879 O O . GLY A 1 247 ? -3.047 -4.055 23.138 1.00 86.12 247 GLY A O 1
ATOM 1880 N N . ASP A 1 248 ? -0.808 -3.810 23.262 1.00 81.38 248 ASP A N 1
ATOM 1881 C CA . ASP A 1 248 ? -0.822 -2.674 24.185 1.00 81.38 248 ASP A CA 1
ATOM 1882 C C . ASP A 1 248 ? -0.986 -1.342 23.417 1.00 81.38 248 ASP A C 1
ATOM 1884 O O . ASP A 1 248 ? -0.645 -1.253 22.235 1.00 81.38 248 ASP A O 1
ATOM 1888 N N . VAL A 1 249 ? -1.595 -0.309 24.021 1.00 83.25 249 VAL A N 1
ATOM 1889 C CA . VAL A 1 249 ? -1.987 0.911 23.277 1.00 83.25 249 VAL A CA 1
ATOM 1890 C C . VAL A 1 249 ? -1.834 2.218 24.065 1.00 83.25 249 VAL A C 1
ATOM 1892 O O . VAL A 1 249 ? -2.413 2.359 25.137 1.00 83.25 249 VAL A O 1
ATOM 1895 N N . GLU A 1 250 ? -1.188 3.233 23.488 1.00 87.19 250 GLU A N 1
ATOM 1896 C CA . GLU A 1 250 ? -1.203 4.618 23.990 1.00 87.19 250 GLU A CA 1
ATOM 1897 C C . GLU A 1 250 ? -2.092 5.532 23.121 1.00 87.19 250 GLU A C 1
ATOM 1899 O O . GLU A 1 250 ? -2.106 5.457 21.890 1.00 87.19 250 GLU A O 1
ATOM 1904 N N . TYR A 1 251 ? -2.857 6.420 23.763 1.00 85.12 251 TYR A N 1
ATOM 1905 C CA . TYR A 1 251 ? -3.811 7.319 23.112 1.00 85.12 251 TYR A CA 1
ATOM 1906 C C . TYR A 1 251 ? -3.763 8.762 23.649 1.00 85.12 251 TYR A C 1
ATOM 1908 O O . TYR A 1 251 ? -4.340 9.068 24.693 1.00 85.12 251 TYR A O 1
ATOM 1916 N N . GLY A 1 252 ? -3.234 9.712 22.878 1.00 85.00 252 GLY A N 1
ATOM 1917 C CA . GLY A 1 252 ? -3.240 11.142 23.205 1.00 85.00 252 GLY A CA 1
ATOM 1918 C C . GLY A 1 252 ? -4.643 11.776 23.250 1.00 85.00 252 GLY A C 1
ATOM 1919 O O . GLY A 1 252 ? -5.044 12.337 24.274 1.00 85.00 252 GLY A O 1
ATOM 1920 N N . MET A 1 253 ? -5.407 11.715 22.149 1.00 82.12 253 MET A N 1
ATOM 1921 C CA . MET A 1 253 ? -6.751 12.318 22.030 1.00 82.12 253 MET A CA 1
ATOM 1922 C C . MET A 1 253 ? -7.732 11.471 21.205 1.00 82.12 253 MET A C 1
ATOM 1924 O O . MET A 1 253 ? -7.451 11.112 20.067 1.00 82.12 253 MET A O 1
ATOM 1928 N N . ILE A 1 254 ? -8.944 11.240 21.719 1.00 81.50 254 ILE A N 1
ATOM 1929 C CA . ILE A 1 254 ? -9.968 10.405 21.068 1.00 81.50 254 ILE A CA 1
ATOM 1930 C C . ILE A 1 254 ? -11.348 11.084 21.041 1.00 81.50 254 ILE A C 1
ATOM 1932 O O . ILE A 1 254 ? -11.796 11.609 22.062 1.00 81.50 254 ILE A O 1
ATOM 1936 N N . ASN A 1 255 ? -12.053 11.019 19.903 1.00 85.31 255 ASN A N 1
ATOM 1937 C CA . ASN A 1 255 ? -13.442 11.469 19.740 1.00 85.31 255 ASN A CA 1
ATOM 1938 C C . ASN A 1 255 ? -14.290 10.496 18.880 1.00 85.31 255 ASN A C 1
ATOM 1940 O O . ASN A 1 255 ? -14.513 10.752 17.695 1.00 85.31 255 ASN A O 1
ATOM 1944 N N . ASN A 1 256 ? -14.752 9.372 19.446 1.00 80.12 256 ASN A N 1
ATOM 1945 C CA . ASN A 1 256 ? -15.222 8.214 18.662 1.00 80.12 256 ASN A CA 1
ATOM 1946 C C . ASN A 1 256 ? -16.592 7.610 19.055 1.00 80.12 256 ASN A C 1
ATOM 1948 O O . ASN A 1 256 ? -16.966 7.532 20.221 1.00 80.12 256 ASN A O 1
ATOM 1952 N N . ASP A 1 257 ? -17.344 7.154 18.048 1.00 78.88 257 ASP A N 1
ATOM 1953 C CA . ASP A 1 257 ? -18.689 6.554 18.113 1.00 78.88 257 ASP A CA 1
ATOM 1954 C C . ASP A 1 257 ? -18.602 5.067 17.693 1.00 78.88 257 ASP A C 1
ATOM 1956 O O . ASP A 1 257 ? -18.472 4.748 16.512 1.00 78.88 257 ASP A O 1
ATOM 1960 N N . THR A 1 258 ? -18.638 4.133 18.650 1.00 77.25 258 THR A N 1
ATOM 1961 C CA . THR A 1 258 ? -18.248 2.723 18.414 1.00 77.25 258 THR A CA 1
ATOM 1962 C C . THR A 1 258 ? -19.394 1.736 18.552 1.00 77.25 258 THR A C 1
ATOM 1964 O O . THR A 1 258 ? -20.209 1.778 19.480 1.00 77.25 258 THR A O 1
ATOM 1967 N N . ARG A 1 259 ? -19.453 0.754 17.645 1.00 80.19 259 ARG A N 1
ATOM 1968 C CA . ARG A 1 259 ? -20.571 -0.207 17.571 1.00 80.19 259 ARG A CA 1
ATOM 1969 C C . ARG A 1 259 ? -20.131 -1.666 17.528 1.00 80.19 259 ARG A C 1
ATOM 1971 O O . ARG A 1 259 ? -20.841 -2.512 16.980 1.00 80.19 259 ARG A O 1
ATOM 1978 N N . SER A 1 260 ? -18.959 -1.975 18.069 1.00 78.75 260 SER A N 1
ATOM 1979 C CA . SER A 1 260 ? -18.438 -3.340 18.189 1.00 78.75 260 SER A CA 1
ATOM 1980 C C . SER A 1 260 ? -17.527 -3.489 19.412 1.00 78.75 260 SER A C 1
ATOM 1982 O O . SER A 1 260 ? -17.157 -2.475 20.000 1.00 78.75 260 SER A O 1
ATOM 1984 N N . PRO A 1 261 ? -17.227 -4.726 19.855 1.00 77.06 261 PRO A N 1
ATOM 1985 C CA . PRO A 1 261 ? -16.388 -4.940 21.027 1.00 77.06 261 PRO A CA 1
ATOM 1986 C C . PRO A 1 261 ? -14.947 -4.481 20.801 1.00 77.06 261 PRO A C 1
ATOM 1988 O O . PRO A 1 261 ? -14.411 -4.669 19.710 1.00 77.06 261 PRO A O 1
ATOM 1991 N N . ILE A 1 262 ? -14.322 -3.948 21.845 1.00 77.12 262 ILE A N 1
ATOM 1992 C CA . ILE A 1 262 ? -12.901 -3.582 21.856 1.00 77.12 262 ILE A CA 1
ATOM 1993 C C . ILE A 1 262 ? -12.222 -4.437 22.930 1.00 77.12 262 ILE A C 1
ATOM 1995 O O . ILE A 1 262 ? -12.691 -4.450 24.072 1.00 77.12 262 ILE A O 1
ATOM 1999 N N . THR A 1 263 ? -11.161 -5.166 22.581 1.00 84.31 263 THR A N 1
ATOM 2000 C CA . THR A 1 263 ? -10.411 -6.001 23.538 1.00 84.31 263 THR A CA 1
ATOM 2001 C C . THR A 1 263 ? -8.892 -5.862 23.329 1.00 84.31 263 THR A C 1
ATOM 2003 O O . THR A 1 263 ? -8.295 -6.743 22.705 1.00 84.31 263 THR A O 1
ATOM 2006 N N . PRO A 1 264 ? -8.279 -4.745 23.766 1.00 81.19 264 PRO A N 1
ATOM 2007 C CA . PRO A 1 264 ? -6.823 -4.580 23.794 1.00 81.19 264 PRO A CA 1
ATOM 2008 C C . PRO A 1 264 ? -6.154 -5.436 24.878 1.00 81.19 264 PRO A C 1
ATOM 2010 O O . PRO A 1 264 ? -6.846 -6.045 25.704 1.00 81.19 264 PRO A O 1
ATOM 2013 N N . GLY A 1 265 ? -4.821 -5.425 24.882 1.00 85.25 265 GLY A N 1
ATOM 2014 C CA . GLY A 1 265 ? -3.998 -5.636 26.071 1.00 85.25 265 GLY A CA 1
ATOM 2015 C C . GLY A 1 265 ? -4.115 -4.447 27.028 1.00 85.25 265 GLY A C 1
ATOM 2016 O O . GLY A 1 265 ? -5.233 -4.028 27.357 1.00 85.25 265 GLY A O 1
ATOM 2017 N N . ASP A 1 266 ? -2.982 -3.914 27.465 1.00 80.44 266 ASP A N 1
ATOM 2018 C CA . ASP A 1 266 ? -2.920 -2.788 28.398 1.00 80.44 266 ASP A CA 1
ATOM 2019 C C . ASP A 1 266 ? -3.042 -1.443 27.648 1.00 80.44 266 ASP A C 1
ATOM 2021 O O . ASP A 1 266 ? -2.726 -1.353 26.460 1.00 80.44 266 ASP A O 1
ATOM 2025 N N . VAL A 1 267 ? -3.591 -0.395 28.282 1.00 82.69 267 VAL A N 1
ATOM 2026 C CA . VAL A 1 267 ? -3.943 0.854 27.569 1.00 82.69 267 VAL A CA 1
ATOM 2027 C C . VAL A 1 267 ? -3.716 2.135 28.383 1.00 82.69 267 VAL A C 1
ATOM 2029 O O . VAL A 1 267 ? -4.263 2.276 29.473 1.00 82.69 267 VAL A O 1
ATOM 2032 N N . GLU A 1 268 ? -3.040 3.135 27.812 1.00 86.25 268 GLU A N 1
ATOM 2033 C CA . GLU A 1 268 ? -2.984 4.507 28.344 1.00 86.25 268 GLU A CA 1
ATOM 2034 C C . GLU A 1 268 ? -3.835 5.481 27.503 1.00 86.25 268 GLU A C 1
ATOM 2036 O O . GLU A 1 268 ? -3.850 5.437 26.272 1.00 86.25 268 GLU A O 1
ATOM 2041 N N . TYR A 1 269 ? -4.560 6.387 28.168 1.00 84.00 269 TYR A N 1
ATOM 2042 C CA . TYR A 1 269 ? -5.437 7.375 27.536 1.00 84.00 269 TYR A CA 1
ATOM 2043 C C . TYR A 1 269 ? -5.271 8.795 28.108 1.00 84.00 269 TYR A C 1
ATOM 2045 O O . TYR A 1 269 ? -5.784 9.102 29.184 1.00 84.00 269 TYR A O 1
ATOM 2053 N N . GLY A 1 270 ? -4.716 9.730 27.337 1.00 84.06 270 GLY A N 1
ATOM 2054 C CA . GLY A 1 270 ? -4.643 11.153 27.686 1.00 84.06 270 GLY A CA 1
ATOM 2055 C C . GLY A 1 270 ? -6.015 11.845 27.763 1.00 84.06 270 GLY A C 1
ATOM 2056 O O . GLY A 1 270 ? -6.383 12.395 28.807 1.00 84.06 270 GLY A O 1
ATOM 2057 N N . MET A 1 271 ? -6.791 11.837 26.670 1.00 80.88 271 MET A N 1
ATOM 2058 C CA . MET A 1 271 ? -8.111 12.491 26.572 1.00 80.88 271 MET A CA 1
ATOM 2059 C C . MET A 1 271 ? -9.116 11.705 25.715 1.00 80.88 271 MET A C 1
ATOM 2061 O O . MET A 1 271 ? -8.835 11.389 24.562 1.00 80.88 271 MET A O 1
ATOM 2065 N N . ILE A 1 272 ? -10.332 11.480 26.231 1.00 79.94 272 ILE A N 1
ATOM 2066 C CA . ILE A 1 272 ? -11.401 10.727 25.543 1.00 79.94 272 ILE A CA 1
ATOM 2067 C C . ILE A 1 272 ? -12.752 11.465 25.537 1.00 79.94 272 ILE A C 1
ATOM 2069 O O . ILE A 1 272 ? -13.190 11.961 26.578 1.00 79.94 272 ILE A O 1
ATOM 2073 N N . ASN A 1 273 ? -13.454 11.446 24.396 1.00 84.62 273 ASN A N 1
ATOM 2074 C CA . ASN A 1 273 ? -14.844 11.891 24.238 1.00 84.62 273 ASN A CA 1
ATOM 2075 C C . ASN A 1 273 ? -15.667 10.944 23.324 1.00 84.62 273 ASN A C 1
ATOM 2077 O O . ASN A 1 273 ? -15.795 11.192 22.126 1.00 84.62 273 ASN A O 1
ATOM 2081 N N . ASN A 1 274 ? -16.216 9.851 23.875 1.00 77.88 274 ASN A N 1
ATOM 2082 C CA . ASN A 1 274 ? -16.681 8.684 23.102 1.00 77.88 274 ASN A CA 1
ATOM 2083 C C . ASN A 1 274 ? -18.107 8.165 23.424 1.00 77.88 274 ASN A C 1
ATOM 2085 O O . ASN A 1 274 ? -18.532 8.163 24.583 1.00 77.88 274 ASN A O 1
ATOM 2089 N N . ASP A 1 275 ? -18.785 7.605 22.407 1.00 78.88 275 ASP A N 1
ATOM 2090 C CA . ASP A 1 275 ? -20.174 7.087 22.405 1.00 78.88 275 ASP A CA 1
ATOM 2091 C C . ASP A 1 275 ? -20.226 5.603 21.938 1.00 78.88 275 ASP A C 1
ATOM 2093 O O . ASP A 1 275 ? -20.550 5.295 20.789 1.00 78.88 275 ASP A O 1
ATOM 2097 N N . THR A 1 276 ? -19.914 4.632 22.807 1.00 75.88 276 THR A N 1
ATOM 2098 C CA . THR A 1 276 ? -19.962 3.194 22.429 1.00 75.88 276 THR A CA 1
ATOM 2099 C C . THR A 1 276 ? -21.333 2.554 22.654 1.00 75.88 276 THR A C 1
ATOM 2101 O O . THR A 1 276 ? -22.183 3.010 23.426 1.00 75.88 276 THR A O 1
ATOM 2104 N N . ARG A 1 277 ? -21.586 1.430 21.975 1.00 79.56 277 ARG A N 1
ATOM 2105 C CA . ARG A 1 277 ? -22.808 0.607 22.126 1.00 79.56 277 ARG A CA 1
ATOM 2106 C C . ARG A 1 277 ? -22.509 -0.890 22.212 1.00 79.56 277 ARG A C 1
ATOM 2108 O O . ARG A 1 277 ? -23.305 -1.719 21.777 1.00 79.56 277 ARG A O 1
ATOM 2115 N N . SER A 1 278 ? -21.324 -1.236 22.696 1.00 76.62 278 SER A N 1
ATOM 2116 C CA . SER A 1 278 ? -20.771 -2.590 22.770 1.00 76.62 278 SER A CA 1
ATOM 2117 C C . SER A 1 278 ? -19.839 -2.734 23.982 1.00 76.62 278 SER A C 1
ATOM 2119 O O . SER A 1 278 ? -19.491 -1.720 24.585 1.00 76.62 278 SER A O 1
ATOM 2121 N N . PRO A 1 279 ? -19.486 -3.962 24.400 1.00 75.50 279 PRO A N 1
ATOM 2122 C CA . PRO A 1 279 ? -18.602 -4.159 25.544 1.00 75.50 279 PRO A CA 1
ATOM 2123 C C . PRO A 1 279 ? -17.153 -3.759 25.245 1.00 75.50 279 PRO A C 1
ATOM 2125 O O . PRO A 1 279 ? -16.697 -3.954 24.120 1.00 75.50 279 PRO A O 1
ATOM 2128 N N . ILE A 1 280 ? -16.419 -3.290 26.255 1.00 75.31 280 ILE A N 1
ATOM 2129 C CA . ILE A 1 280 ? -14.950 -3.176 26.200 1.00 75.31 280 ILE A CA 1
ATOM 2130 C C . ILE A 1 280 ? -14.365 -4.083 27.281 1.00 75.31 280 ILE A C 1
ATOM 2132 O O . ILE A 1 280 ? -14.854 -4.089 28.414 1.00 75.31 280 ILE A O 1
ATOM 2136 N N . THR A 1 281 ? -13.356 -4.872 26.921 1.00 83.06 281 THR A N 1
ATOM 2137 C CA . THR A 1 281 ? -12.643 -5.758 27.850 1.00 83.06 281 THR A CA 1
ATOM 2138 C C . THR A 1 281 ? -11.127 -5.660 27.610 1.00 83.06 281 THR A C 1
ATOM 2140 O O . THR A 1 281 ? -10.576 -6.535 26.939 1.00 83.06 281 THR A O 1
ATOM 2143 N N . PRO A 1 282 ? -10.479 -4.567 28.055 1.00 79.94 282 PRO A N 1
ATOM 2144 C CA . PRO A 1 282 ? -9.022 -4.433 28.025 1.00 79.94 282 PRO A CA 1
ATOM 2145 C C . PRO A 1 282 ? -8.367 -5.262 29.142 1.00 79.94 282 PRO A C 1
ATOM 2147 O O . PRO A 1 282 ? -9.070 -5.803 30.006 1.00 79.94 282 PRO A O 1
ATOM 2150 N N . GLY A 1 283 ? -7.037 -5.317 29.124 1.00 84.31 283 GLY A N 1
ATOM 2151 C CA . GLY A 1 283 ? -6.202 -5.597 30.290 1.00 84.31 283 GLY A CA 1
ATOM 2152 C C . GLY A 1 283 ? -6.242 -4.435 31.285 1.00 84.31 283 GLY A C 1
ATOM 2153 O O . GLY A 1 283 ? -7.329 -3.974 31.659 1.00 84.31 283 GLY A O 1
ATOM 2154 N N . ASP A 1 284 ? -5.074 -3.972 31.709 1.00 78.81 284 ASP A N 1
ATOM 2155 C CA . ASP A 1 284 ? -4.934 -2.868 32.657 1.00 78.81 284 ASP A CA 1
ATOM 2156 C C . ASP A 1 284 ? -5.028 -1.508 31.933 1.00 78.81 284 ASP A C 1
ATOM 2158 O O . ASP A 1 284 ? -4.732 -1.405 30.741 1.00 78.81 284 ASP A O 1
ATOM 2162 N N . VAL A 1 285 ? -5.531 -0.457 32.600 1.00 80.81 285 VAL A N 1
ATOM 2163 C CA . VAL A 1 285 ? -5.836 0.824 31.923 1.00 80.81 285 VAL A CA 1
ATOM 2164 C C . VAL A 1 285 ? -5.539 2.071 32.760 1.00 80.81 285 VAL A C 1
ATOM 2166 O O . VAL A 1 285 ? -6.089 2.228 33.848 1.00 80.81 285 VAL A O 1
ATOM 2169 N N . GLU A 1 286 ? -4.798 3.033 32.204 1.00 85.12 286 GLU A N 1
ATOM 2170 C CA . GLU A 1 286 ? -4.670 4.394 32.749 1.00 85.12 286 GLU A CA 1
ATOM 2171 C C . GLU A 1 286 ? -5.481 5.420 31.930 1.00 85.12 286 GLU A C 1
ATOM 2173 O O . GLU A 1 286 ? -5.536 5.384 30.700 1.00 85.12 286 GLU A O 1
ATOM 2178 N N . TYR A 1 287 ? -6.136 6.360 32.620 1.00 82.69 287 TYR A N 1
ATOM 2179 C CA . TYR A 1 287 ? -6.961 7.406 32.014 1.00 82.69 287 TYR A CA 1
ATOM 2180 C C . TYR A 1 287 ? -6.699 8.801 32.609 1.00 82.69 287 TYR A C 1
ATOM 2182 O O . TYR A 1 287 ? -7.165 9.109 33.708 1.00 82.69 287 TYR A O 1
ATOM 2190 N N . GLY A 1 288 ? -6.112 9.717 31.842 1.00 83.06 288 GLY A N 1
ATOM 2191 C CA . GLY A 1 288 ? -5.966 11.130 32.203 1.00 83.06 288 GLY A CA 1
ATOM 2192 C C . GLY A 1 288 ? -7.305 11.879 32.307 1.00 83.06 288 GLY A C 1
ATOM 2193 O O . GLY A 1 288 ? -7.653 12.401 33.372 1.00 83.06 288 GLY A O 1
ATOM 2194 N N . MET A 1 289 ? -8.077 11.946 31.213 1.00 79.88 289 MET A N 1
ATOM 2195 C CA . MET A 1 289 ? -9.362 12.666 31.136 1.00 79.88 289 MET A CA 1
ATOM 2196 C C . MET A 1 289 ? -10.418 11.939 30.287 1.00 79.88 289 MET A C 1
ATOM 2198 O O . MET A 1 289 ? -10.181 11.621 29.124 1.00 79.88 289 MET A O 1
ATOM 2202 N N . ILE A 1 290 ? -11.629 11.763 30.832 1.00 78.25 290 ILE A N 1
ATOM 2203 C CA . ILE A 1 290 ? -12.747 11.069 30.168 1.00 78.25 290 ILE A CA 1
ATOM 2204 C C . ILE A 1 290 ? -14.041 11.898 30.176 1.00 78.25 290 ILE A C 1
ATOM 2206 O O . ILE A 1 290 ? -14.470 12.367 31.234 1.00 78.25 290 ILE A O 1
ATOM 2210 N N . ASN A 1 291 ? -14.714 11.981 29.023 1.00 82.75 291 ASN A N 1
ATOM 2211 C CA . ASN A 1 291 ? -16.080 12.492 28.876 1.00 82.75 291 ASN A CA 1
ATOM 2212 C C . ASN A 1 291 ? -16.936 11.582 27.963 1.00 82.75 291 ASN A C 1
ATOM 2214 O O . ASN A 1 291 ? -17.111 11.874 26.782 1.00 82.75 291 ASN A O 1
ATOM 2218 N N . ASN A 1 292 ? -17.453 10.466 28.491 1.00 76.94 292 ASN A N 1
ATOM 2219 C CA . ASN A 1 292 ? -18.031 9.385 27.673 1.00 76.94 292 ASN A CA 1
ATOM 2220 C C . ASN A 1 292 ? -19.501 9.046 27.999 1.00 76.94 292 ASN A C 1
ATOM 2222 O O . ASN A 1 292 ? -19.920 9.104 29.156 1.00 76.94 292 ASN A O 1
ATOM 2226 N N . ASP A 1 293 ? -20.257 8.625 26.978 1.00 76.38 293 ASP A N 1
ATOM 2227 C CA . ASP A 1 293 ? -21.674 8.224 27.058 1.00 76.38 293 ASP A CA 1
ATOM 2228 C C . ASP A 1 293 ? -21.823 6.736 26.657 1.00 76.38 293 ASP A C 1
ATOM 2230 O O . ASP A 1 293 ? -21.341 6.326 25.599 1.00 76.38 293 ASP A O 1
ATOM 2234 N N . THR A 1 294 ? -22.475 5.869 27.451 1.00 73.25 294 THR A N 1
ATOM 2235 C CA . THR A 1 294 ? -22.642 4.451 27.031 1.00 73.25 294 THR A CA 1
ATOM 2236 C C . THR A 1 294 ? -23.822 3.689 27.617 1.00 73.25 294 THR A C 1
ATOM 2238 O O . THR A 1 294 ? -24.543 4.106 28.526 1.00 73.25 294 THR A O 1
ATOM 2241 N N . ARG A 1 295 ? -24.051 2.529 26.990 1.00 76.44 295 ARG A N 1
ATOM 2242 C CA . ARG A 1 295 ? -25.186 1.626 27.175 1.00 76.44 295 ARG A CA 1
ATOM 2243 C C . ARG A 1 295 ? -24.737 0.162 27.210 1.00 76.44 295 ARG A C 1
ATOM 2245 O O . ARG A 1 295 ? -25.544 -0.721 26.931 1.00 76.44 295 ARG A O 1
ATOM 2252 N N . SER A 1 296 ? -23.456 -0.112 27.469 1.00 73.69 296 SER A N 1
ATOM 2253 C CA . SER A 1 296 ? -22.875 -1.465 27.423 1.00 73.69 296 SER A CA 1
ATOM 2254 C C . SER A 1 296 ? -21.783 -1.671 28.485 1.00 73.69 296 SER A C 1
ATOM 2256 O O . SER A 1 296 ? -21.174 -0.685 28.893 1.00 73.69 296 SER A O 1
ATOM 2258 N N . PRO A 1 297 ? -21.569 -2.913 28.972 1.00 73.19 297 PRO A N 1
ATOM 2259 C CA . PRO A 1 297 ? -20.655 -3.176 30.088 1.00 73.19 297 PRO A CA 1
ATOM 2260 C C . PRO A 1 297 ? -19.180 -2.926 29.753 1.00 73.19 297 PRO A C 1
ATOM 2262 O O . PRO A 1 297 ? -18.779 -3.131 28.610 1.00 73.19 297 PRO A O 1
ATOM 2265 N N . ILE A 1 298 ? -18.360 -2.621 30.763 1.00 72.75 298 ILE A N 1
ATOM 2266 C CA . ILE A 1 298 ? -16.905 -2.857 30.691 1.00 72.75 298 ILE A CA 1
ATOM 2267 C C . ILE A 1 298 ? -16.485 -3.834 31.777 1.00 72.75 298 ILE A C 1
ATOM 2269 O O . ILE A 1 298 ? -16.941 -3.745 32.920 1.00 72.75 298 ILE A O 1
ATOM 2273 N N . THR A 1 299 ? -15.584 -4.738 31.408 1.00 80.75 299 THR A N 1
ATOM 2274 C CA . THR A 1 299 ? -14.781 -5.533 32.339 1.00 80.75 299 THR A CA 1
ATOM 2275 C C . THR A 1 299 ? -13.294 -5.359 32.005 1.00 80.75 299 THR A C 1
ATOM 2277 O O . THR A 1 299 ? -12.800 -6.121 31.173 1.00 80.75 299 THR A O 1
ATOM 2280 N N . PRO A 1 300 ? -12.617 -4.337 32.561 1.00 77.94 300 PRO A N 1
ATOM 2281 C CA . PRO A 1 300 ? -11.164 -4.210 32.479 1.00 77.94 300 PRO A CA 1
ATOM 2282 C C . PRO A 1 300 ? -10.486 -5.132 33.506 1.00 77.94 300 PRO A C 1
ATOM 2284 O O . PRO A 1 300 ? -11.172 -5.718 34.356 1.00 77.94 300 PRO A O 1
ATOM 2287 N N . GLY A 1 301 ? -9.159 -5.219 33.441 1.00 81.44 301 GLY A N 1
ATOM 2288 C CA . GLY A 1 301 ? -8.303 -5.622 34.554 1.00 81.44 301 GLY A CA 1
ATOM 2289 C C . GLY A 1 301 ? -8.287 -4.547 35.643 1.00 81.44 301 GLY A C 1
ATOM 2290 O O . GLY A 1 301 ? -9.349 -4.152 36.147 1.00 81.44 301 GLY A O 1
ATOM 2291 N N . ASP A 1 302 ? -7.098 -4.075 35.991 1.00 77.19 302 ASP A N 1
ATOM 2292 C CA . ASP A 1 302 ? -6.902 -2.991 36.951 1.00 77.19 302 ASP A CA 1
ATOM 2293 C C . ASP A 1 302 ? -6.970 -1.615 36.251 1.00 77.19 302 ASP A C 1
ATOM 2295 O O . ASP A 1 302 ? -6.725 -1.500 35.049 1.00 77.19 302 ASP A O 1
ATOM 2299 N N . VAL A 1 303 ? -7.399 -0.557 36.957 1.00 77.31 303 VAL A N 1
ATOM 2300 C CA . VAL A 1 303 ? -7.650 0.760 36.327 1.00 77.31 303 VAL A CA 1
ATOM 2301 C C . VAL A 1 303 ? -7.238 1.954 37.192 1.00 77.31 303 VAL A C 1
ATOM 2303 O O . VAL A 1 303 ? -7.678 2.069 38.336 1.00 77.31 303 VAL A O 1
ATOM 2306 N N . GLU A 1 304 ? -6.517 2.920 36.617 1.00 81.75 304 GLU A N 1
ATOM 2307 C CA . GLU A 1 304 ? -6.297 4.248 37.208 1.00 81.75 304 GLU A CA 1
ATOM 2308 C C . GLU A 1 304 ? -7.050 5.355 36.442 1.00 81.75 304 GLU A C 1
ATOM 2310 O O . GLU A 1 304 ? -7.115 5.378 35.212 1.00 81.75 304 GLU A O 1
ATOM 2315 N N . TYR A 1 305 ? -7.654 6.290 37.185 1.00 79.06 305 TYR A N 1
ATOM 2316 C CA . TYR A 1 305 ? -8.449 7.392 36.640 1.00 79.06 305 TYR A CA 1
ATOM 2317 C C . TYR A 1 305 ? -8.048 8.761 37.212 1.00 79.06 305 TYR A C 1
ATOM 2319 O O . TYR A 1 305 ? -8.377 9.079 38.355 1.00 79.06 305 TYR A O 1
ATOM 2327 N N . GLY A 1 306 ? -7.494 9.649 36.387 1.00 82.31 306 GLY A N 1
ATOM 2328 C CA . GLY A 1 306 ? -7.259 11.058 36.708 1.00 82.31 306 GLY A CA 1
ATOM 2329 C C . GLY A 1 306 ? -8.557 11.865 36.870 1.00 82.31 306 GLY A C 1
ATOM 2330 O O . GLY A 1 306 ? -8.881 12.320 37.973 1.00 82.31 306 GLY A O 1
ATOM 2331 N N . MET A 1 307 ? -9.314 12.062 35.782 1.00 77.81 307 MET A N 1
ATOM 2332 C CA . MET A 1 307 ? -10.548 12.870 35.750 1.00 77.81 307 MET A CA 1
ATOM 2333 C C . MET A 1 307 ? -11.674 12.237 34.907 1.00 77.81 307 MET A C 1
ATOM 2335 O O . MET A 1 307 ? -11.488 11.965 33.724 1.00 77.81 307 MET A O 1
ATOM 2339 N N . ILE A 1 308 ? -12.877 12.072 35.484 1.00 74.81 308 ILE A N 1
ATOM 2340 C CA . ILE A 1 308 ? -14.039 11.420 34.829 1.00 74.81 308 ILE A CA 1
ATOM 2341 C C . ILE A 1 308 ? -15.306 12.297 34.832 1.00 74.81 308 ILE A C 1
ATOM 2343 O O . ILE A 1 308 ? -15.684 12.827 35.882 1.00 74.81 308 ILE A O 1
ATOM 2347 N N . ASN A 1 309 ? -16.024 12.353 33.700 1.00 79.50 309 ASN A N 1
ATOM 2348 C CA . ASN A 1 309 ? -17.365 12.940 33.568 1.00 79.50 309 ASN A CA 1
ATOM 2349 C C . ASN A 1 309 ? -18.266 12.140 32.588 1.00 79.50 309 ASN A C 1
ATOM 2351 O O . ASN A 1 309 ? -18.331 12.473 31.408 1.00 79.50 309 ASN A O 1
ATOM 2355 N N . ASN A 1 310 ? -18.980 11.102 33.052 1.00 74.38 310 ASN A N 1
ATOM 2356 C CA . ASN A 1 310 ? -19.703 10.165 32.161 1.00 74.38 310 ASN A CA 1
ATOM 2357 C C . ASN A 1 310 ? -21.223 10.003 32.497 1.00 74.38 310 ASN A C 1
ATOM 2359 O O . ASN A 1 310 ? -21.564 9.841 33.676 1.00 74.38 310 ASN A O 1
ATOM 2363 N N . ASP A 1 311 ? -22.129 9.896 31.491 1.00 73.94 311 ASP A N 1
ATOM 2364 C CA . ASP A 1 311 ? -23.481 9.258 31.616 1.00 73.94 311 ASP A CA 1
ATOM 2365 C C . ASP A 1 311 ? -23.502 7.857 30.984 1.00 73.94 311 ASP A C 1
ATOM 2367 O O . ASP A 1 311 ? -22.806 7.516 30.034 1.00 73.94 311 ASP A O 1
ATOM 2371 N N . THR A 1 312 ? -24.199 6.950 31.644 1.00 68.31 312 THR A N 1
ATOM 2372 C CA . THR A 1 312 ? -23.644 5.625 31.834 1.00 68.31 312 THR A CA 1
ATOM 2373 C C . THR A 1 312 ? -24.824 4.655 32.110 1.00 68.31 312 THR A C 1
ATOM 2375 O O . THR A 1 312 ? -25.640 4.910 32.995 1.00 68.31 312 THR A O 1
ATOM 2378 N N . ARG A 1 313 ? -25.022 3.575 31.304 1.00 73.44 313 ARG A N 1
ATOM 2379 C CA . ARG A 1 313 ? -26.248 2.715 31.330 1.00 73.44 313 ARG A CA 1
ATOM 2380 C C . ARG A 1 313 ? -26.159 1.161 31.315 1.00 73.44 313 ARG A C 1
ATOM 2382 O O . ARG A 1 313 ? -27.208 0.518 31.338 1.00 73.44 313 ARG A O 1
ATOM 2389 N N . SER A 1 314 ? -25.001 0.498 31.356 1.00 69.88 314 SER A N 1
ATOM 2390 C CA . SER A 1 314 ? -24.835 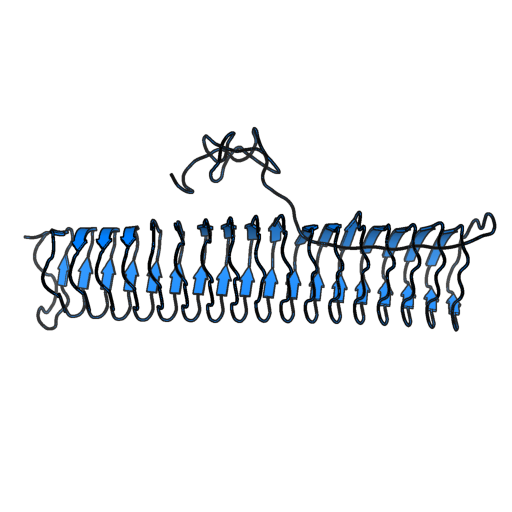-0.949 31.670 1.00 69.88 314 SER A CA 1
ATOM 2391 C C . SER A 1 314 ? -23.518 -1.220 32.434 1.00 69.88 314 SER A C 1
ATOM 2393 O O . SER A 1 314 ? -22.544 -0.523 32.213 1.00 69.88 314 SER A O 1
ATOM 2395 N N . PRO A 1 315 ? -23.469 -2.158 33.396 1.00 68.25 315 PRO A N 1
ATOM 2396 C CA . PRO A 1 315 ? -22.511 -2.103 34.516 1.00 68.25 315 PRO A CA 1
ATOM 2397 C C . PRO A 1 315 ? -21.011 -2.206 34.161 1.00 68.25 315 PRO A C 1
ATOM 2399 O O . PRO A 1 315 ? -20.636 -2.947 33.260 1.00 68.25 315 PRO A O 1
ATOM 2402 N N . ILE A 1 316 ? -20.160 -1.527 34.946 1.00 68.38 316 ILE A N 1
ATOM 2403 C CA . ILE A 1 316 ? -18.713 -1.804 35.039 1.00 68.38 316 ILE A CA 1
ATOM 2404 C C . ILE A 1 316 ? -18.488 -2.979 36.000 1.00 68.38 316 ILE A C 1
ATOM 2406 O O . ILE A 1 316 ? -19.170 -3.072 37.025 1.00 68.38 316 ILE A O 1
ATOM 2410 N N . THR A 1 317 ? -17.495 -3.815 35.710 1.00 75.44 317 THR A N 1
ATOM 2411 C CA . THR A 1 317 ? -16.981 -4.855 36.614 1.00 75.44 317 THR A CA 1
ATOM 2412 C C . THR A 1 317 ? -15.451 -4.958 36.463 1.00 75.44 317 THR A C 1
ATOM 2414 O O . THR A 1 317 ? -14.995 -5.790 35.684 1.00 75.44 317 THR A O 1
ATOM 2417 N N . PRO A 1 318 ? -14.679 -4.074 37.128 1.00 73.06 318 PRO A N 1
ATOM 2418 C CA . PRO A 1 318 ? -13.209 -4.061 37.114 1.00 73.06 318 PRO A CA 1
ATOM 2419 C C . PRO A 1 318 ? -12.587 -5.038 38.120 1.00 73.06 318 PRO A C 1
ATOM 2421 O O . PRO A 1 318 ? -13.304 -5.613 38.948 1.00 73.06 318 PRO A O 1
ATOM 2424 N N . GLY A 1 319 ? -11.262 -5.189 38.032 1.00 78.25 319 GLY A N 1
ATOM 2425 C CA . GLY A 1 319 ? -10.388 -5.701 39.088 1.00 78.25 319 GLY A CA 1
ATOM 2426 C C . GLY A 1 319 ? -10.225 -4.678 40.217 1.00 78.25 319 GLY A C 1
ATOM 2427 O O . GLY A 1 319 ? -11.215 -4.291 40.847 1.00 78.25 319 GLY A O 1
ATOM 2428 N N . ASP A 1 320 ? -8.995 -4.240 40.473 1.00 75.25 320 ASP A N 1
ATOM 2429 C CA . ASP A 1 320 ? -8.698 -3.124 41.375 1.00 75.25 320 ASP A CA 1
ATOM 2430 C C . ASP A 1 320 ? -8.806 -1.764 40.642 1.00 75.25 320 ASP A C 1
ATOM 2432 O O . ASP A 1 320 ? -8.713 -1.681 39.418 1.00 75.25 320 ASP A O 1
ATOM 2436 N N . VAL A 1 321 ? -9.103 -0.676 41.374 1.00 72.94 321 VAL A N 1
ATOM 2437 C CA . VAL A 1 321 ? -9.317 0.662 40.774 1.00 72.94 321 VAL A CA 1
ATOM 2438 C C . VAL A 1 321 ? -8.857 1.806 41.683 1.00 72.94 321 VAL A C 1
ATOM 2440 O O . VAL A 1 321 ? -9.298 1.885 42.836 1.00 72.94 321 VAL A O 1
ATOM 2443 N N . GLU A 1 322 ? -8.093 2.755 41.136 1.00 77.56 322 GLU A N 1
ATOM 2444 C CA . GLU A 1 322 ? -7.771 4.050 41.759 1.00 77.56 322 GLU A CA 1
ATOM 2445 C C . GLU A 1 322 ? -8.462 5.234 41.037 1.00 77.56 322 GLU A C 1
ATOM 2447 O O . GLU A 1 322 ? -8.792 5.176 39.853 1.00 77.56 322 GLU A O 1
ATOM 2452 N N . TYR A 1 323 ? -8.757 6.312 41.779 1.00 75.19 323 TYR A N 1
ATOM 2453 C CA . TYR A 1 323 ? -9.508 7.478 41.296 1.00 75.19 323 TYR A CA 1
ATOM 2454 C C . TYR A 1 323 ? -8.984 8.799 41.887 1.00 75.19 323 TYR A C 1
ATOM 2456 O O . TYR A 1 323 ? -9.025 9.000 43.103 1.00 75.19 323 TYR A O 1
ATOM 2464 N N . GLY A 1 324 ? -8.643 9.755 41.023 1.00 78.81 324 GLY A N 1
ATOM 2465 C CA . GLY A 1 324 ? -8.350 11.147 41.363 1.00 78.81 324 GLY A CA 1
ATOM 2466 C C . GLY A 1 324 ? -9.612 11.998 41.554 1.00 78.81 324 GLY A C 1
ATOM 2467 O O . GLY A 1 324 ? -9.940 12.402 42.673 1.00 78.81 324 GLY A O 1
ATOM 2468 N N . MET A 1 325 ? -10.331 12.315 40.469 1.00 71.12 325 MET A N 1
ATOM 2469 C CA . MET A 1 325 ? -11.505 13.206 40.489 1.00 71.12 325 MET A CA 1
ATOM 2470 C C . MET A 1 325 ? -12.667 12.698 39.614 1.00 71.12 325 MET A C 1
ATOM 2472 O O . MET A 1 325 ? -12.494 12.357 38.448 1.00 71.12 325 MET A O 1
ATOM 2476 N N . ILE A 1 326 ? -13.889 12.700 40.164 1.00 66.94 326 ILE A N 1
ATOM 2477 C CA . ILE A 1 326 ? -15.087 12.115 39.530 1.00 66.94 326 ILE A CA 1
ATOM 2478 C C . ILE A 1 326 ? -16.260 13.108 39.547 1.00 66.94 326 ILE A C 1
ATOM 2480 O O . ILE A 1 326 ? -16.576 13.671 40.597 1.00 66.94 326 ILE A O 1
ATOM 2484 N N . ASN A 1 327 ? -16.966 13.252 38.420 1.00 64.12 327 ASN A N 1
ATOM 2485 C CA . ASN A 1 327 ? -18.221 14.002 38.302 1.00 64.12 327 ASN A CA 1
ATOM 2486 C C . ASN A 1 327 ? -19.258 13.252 37.431 1.00 64.12 327 ASN A C 1
ATOM 2488 O O . ASN A 1 327 ? -19.457 13.582 36.268 1.00 64.12 327 ASN A O 1
ATOM 2492 N N . ASN A 1 328 ? -19.942 12.244 37.990 1.00 57.84 328 ASN A N 1
ATOM 2493 C CA . ASN A 1 328 ? -20.876 11.384 37.239 1.00 57.84 328 ASN A CA 1
ATOM 2494 C C . ASN A 1 328 ? -22.348 11.578 37.672 1.00 57.84 328 ASN A C 1
ATOM 2496 O O . ASN A 1 328 ? -22.678 11.330 38.836 1.00 57.84 328 ASN A O 1
ATOM 2500 N N . ASP A 1 329 ? -23.259 11.907 36.741 1.00 43.38 329 ASP A N 1
ATOM 2501 C CA . ASP A 1 329 ? -24.723 11.797 36.949 1.00 43.38 329 ASP A CA 1
ATOM 2502 C C . ASP A 1 329 ? -25.184 10.374 36.612 1.00 43.38 329 ASP A C 1
ATOM 2504 O O . ASP A 1 329 ? -25.782 10.107 35.570 1.00 43.38 329 ASP A O 1
ATOM 2508 N N . THR A 1 330 ? -24.880 9.426 37.501 1.00 42.34 330 THR A N 1
ATOM 2509 C CA . THR A 1 330 ? -25.387 8.057 37.355 1.00 42.34 330 THR A CA 1
ATOM 2510 C C . THR A 1 330 ? -26.900 8.044 37.565 1.00 42.34 330 THR A C 1
ATOM 2512 O O . THR A 1 330 ? -27.401 7.919 38.688 1.00 42.34 330 THR A O 1
ATOM 2515 N N . ARG A 1 331 ? -27.664 8.074 36.463 1.00 35.22 331 ARG A N 1
ATOM 2516 C CA . ARG A 1 331 ? -29.097 7.709 36.429 1.00 35.22 331 ARG A CA 1
ATOM 2517 C C . ARG A 1 331 ? -29.253 6.194 36.571 1.00 35.22 331 ARG A C 1
ATOM 2519 O O . ARG A 1 331 ? -29.773 5.506 35.697 1.00 35.22 331 ARG A O 1
ATOM 2526 N N . SER A 1 332 ? -28.721 5.734 37.698 1.00 32.38 332 SER A N 1
ATOM 2527 C CA . SER A 1 332 ? -28.010 4.474 37.928 1.00 32.38 332 SER A CA 1
ATOM 2528 C C . SER A 1 332 ? -28.619 3.259 37.243 1.00 32.38 332 SER A C 1
ATOM 2530 O O . SER A 1 332 ? -29.837 3.121 37.511 1.00 32.38 332 SER A O 1
ATOM 2532 N N . PRO A 1 333 ? -27.819 2.299 36.575 1.00 35.25 333 PRO A N 1
ATOM 2533 C CA . PRO A 1 333 ? -26.668 2.076 35.512 1.00 35.25 333 PRO A CA 1
ATOM 2534 C C . PRO A 1 333 ? -25.292 2.829 35.036 1.00 35.25 333 PRO A C 1
ATOM 2536 O O . PRO A 1 333 ? -24.994 3.825 35.685 1.00 35.25 333 PRO A O 1
ATOM 2539 N N 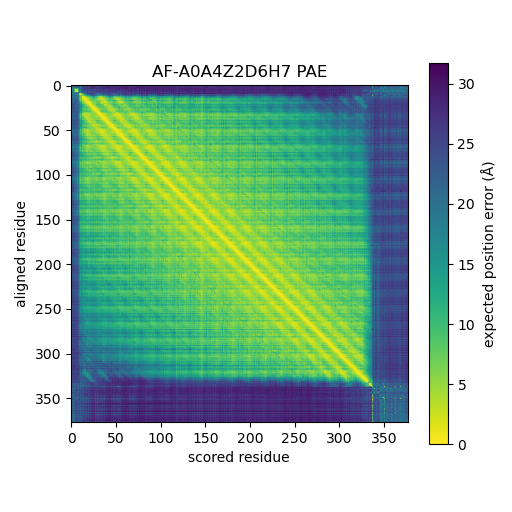. ILE A 1 334 ? -24.401 2.302 34.040 1.00 27.11 334 ILE A N 1
ATOM 2540 C CA . ILE A 1 334 ? -22.919 2.723 33.633 1.00 27.11 334 ILE A CA 1
ATOM 2541 C C . ILE A 1 334 ? -22.172 2.708 32.064 1.00 27.11 334 ILE A C 1
ATOM 2543 O O . ILE A 1 334 ? -22.715 1.987 31.243 1.00 27.11 334 ILE A O 1
ATOM 2547 N N . ILE A 1 335 ? -21.054 3.441 31.519 1.00 26.50 335 ILE A N 1
ATOM 2548 C CA . ILE A 1 335 ? -19.827 3.049 30.525 1.00 26.50 335 ILE A CA 1
ATOM 2549 C C . ILE A 1 335 ? -19.041 3.994 29.289 1.00 26.50 335 ILE A C 1
ATOM 2551 O O . ILE A 1 335 ? -19.282 5.190 29.413 1.00 26.50 335 ILE A O 1
ATOM 2555 N N . PRO A 1 336 ? -18.156 3.631 28.160 1.00 26.58 336 PRO A N 1
ATOM 2556 C CA . PRO A 1 336 ? -17.349 4.375 26.924 1.00 26.58 336 PRO A CA 1
ATOM 2557 C C . PRO A 1 336 ? -16.644 3.725 25.480 1.00 26.58 336 PRO A C 1
ATOM 2559 O O . PRO A 1 336 ? -16.933 2.548 25.329 1.00 26.58 336 PRO A O 1
ATOM 2562 N N . GLY A 1 337 ? -15.767 4.307 24.448 1.00 31.02 337 GLY A N 1
ATOM 2563 C CA . GLY A 1 337 ? -14.770 3.726 23.234 1.00 31.02 337 GLY A CA 1
ATOM 2564 C C . GLY A 1 337 ? -14.352 4.263 21.636 1.00 31.02 337 GLY A C 1
ATOM 2565 O O . GLY A 1 337 ? -15.148 5.072 21.188 1.00 31.02 337 GLY A O 1
ATOM 2566 N N . ASP A 1 338 ? -13.211 3.937 20.773 1.00 5.43 338 ASP A N 1
ATOM 2567 C CA . ASP A 1 338 ? -12.940 3.879 19.134 1.00 5.43 338 ASP A CA 1
ATOM 2568 C C . ASP A 1 338 ? -11.582 4.230 18.113 1.00 5.43 338 ASP A C 1
ATOM 2570 O O . ASP A 1 338 ? -10.582 4.519 18.760 1.00 5.43 338 ASP A O 1
ATOM 2574 N N . VAL A 1 339 ? -11.477 4.218 16.645 1.00 57.56 339 VAL A N 1
ATOM 2575 C CA . VAL A 1 339 ? -10.360 4.001 15.412 1.00 57.56 339 VAL A CA 1
ATOM 2576 C C . VAL A 1 339 ? -9.856 4.914 14.034 1.00 57.56 339 VAL A C 1
ATOM 2578 O O . VAL A 1 339 ? -10.437 5.987 13.904 1.00 57.56 339 VAL A O 1
ATOM 2581 N N . GLY A 1 340 ? -8.920 4.580 12.947 1.00 60.97 340 GLY A N 1
ATOM 2582 C CA . GLY A 1 340 ? -8.196 5.448 11.729 1.00 60.97 340 GLY A CA 1
ATOM 2583 C C . GLY A 1 340 ? -7.675 5.192 10.096 1.00 60.97 340 GLY A C 1
ATOM 2584 O O . GLY A 1 340 ? -7.576 4.009 9.775 1.00 60.97 340 GLY A O 1
ATOM 2585 N N . TYR A 1 341 ? -7.480 6.164 9.019 1.00 47.00 341 TYR A N 1
ATOM 2586 C CA . TYR A 1 341 ? -6.772 6.262 7.533 1.00 47.00 341 TYR A CA 1
ATOM 2587 C C . TYR A 1 341 ? -6.047 7.420 6.511 1.00 47.00 341 TYR A C 1
ATOM 2589 O O . TYR A 1 341 ? -4.909 7.056 6.273 1.00 47.00 341 TYR A O 1
ATOM 2597 N N . ILE A 1 342 ? -6.191 8.615 5.722 1.00 58.09 342 ILE A N 1
ATOM 2598 C CA . ILE A 1 342 ? -6.952 9.940 5.250 1.00 58.09 342 ILE A CA 1
ATOM 2599 C C . ILE A 1 342 ? -7.869 10.094 3.933 1.00 58.09 342 ILE A C 1
ATOM 2601 O O . ILE A 1 342 ? -8.373 9.126 3.392 1.00 58.09 342 ILE A O 1
ATOM 2605 N N . ALA A 1 343 ? -8.206 11.355 3.498 1.00 34.69 343 ALA A N 1
ATOM 2606 C CA . ALA A 1 343 ? -9.267 11.920 2.582 1.00 34.69 343 ALA A CA 1
ATOM 2607 C C . ALA A 1 343 ? -8.959 12.773 1.276 1.00 34.69 343 ALA A C 1
ATOM 2609 O O . ALA A 1 343 ? -8.398 13.861 1.408 1.00 34.69 343 ALA A O 1
ATOM 2610 N N . TYR A 1 344 ? -9.430 12.440 0.042 1.00 41.06 344 TYR A N 1
ATOM 2611 C CA . TYR A 1 344 ? -9.320 13.238 -1.242 1.00 41.06 344 TYR A CA 1
ATOM 2612 C C . TYR A 1 344 ? -10.267 12.772 -2.425 1.00 41.06 344 TYR A C 1
ATOM 2614 O O . TYR A 1 344 ? -11.123 11.914 -2.219 1.00 41.06 344 TYR A O 1
ATOM 2622 N N . PHE A 1 345 ? -10.264 13.392 -3.644 1.00 48.81 345 PHE A N 1
ATOM 2623 C CA . PHE A 1 345 ? -10.950 12.917 -4.902 1.00 48.81 345 PHE A CA 1
ATOM 2624 C C . PHE A 1 345 ? -12.059 13.751 -5.669 1.00 48.81 345 PHE A C 1
ATOM 2626 O O . PHE A 1 345 ? -12.682 13.181 -6.567 1.00 48.81 345 PHE A O 1
ATOM 2633 N N . ILE A 1 346 ? -12.478 14.979 -5.273 1.00 31.95 346 ILE A N 1
ATOM 2634 C CA . ILE A 1 346 ? -13.769 15.717 -5.585 1.00 31.95 346 ILE A CA 1
ATOM 2635 C C . ILE A 1 346 ? -13.662 16.181 -7.004 1.00 31.95 346 ILE A C 1
ATOM 2637 O O . ILE A 1 346 ? -13.635 17.357 -7.296 1.00 31.95 346 ILE A O 1
ATOM 2641 N N . ILE A 1 347 ? -13.893 15.232 -7.897 1.00 45.69 347 ILE A N 1
ATOM 2642 C CA . ILE A 1 347 ? -15.057 15.361 -8.743 1.00 45.69 347 ILE A CA 1
ATOM 2643 C C . ILE A 1 347 ? -14.664 15.362 -10.346 1.00 45.69 347 ILE A C 1
ATOM 2645 O O . ILE A 1 347 ? -15.420 15.883 -11.133 1.00 45.69 347 ILE A O 1
ATOM 2649 N N . VAL A 1 348 ? -13.558 14.742 -10.926 1.00 43.62 348 VAL A N 1
ATOM 2650 C CA . VAL A 1 348 ? -13.258 14.005 -12.295 1.00 43.62 348 VAL A CA 1
ATOM 2651 C C . VAL A 1 348 ? -12.510 14.219 -13.795 1.00 43.62 348 VAL A C 1
ATOM 2653 O O . VAL A 1 348 ? -11.658 13.378 -13.956 1.00 43.62 348 VAL A O 1
ATOM 2656 N N . CYS A 1 349 ? -12.714 15.024 -14.942 1.00 32.16 349 CYS A N 1
ATOM 2657 C CA . CYS A 1 349 ? -11.966 15.349 -16.285 1.00 32.16 349 CYS A CA 1
ATOM 2658 C C . CYS A 1 349 ? -12.087 16.832 -16.959 1.00 32.16 349 CYS A C 1
ATOM 2660 O O . CYS A 1 349 ? -13.146 17.422 -16.821 1.00 32.16 349 CYS A O 1
ATOM 2662 N N . THR A 1 350 ? -11.091 17.467 -17.684 1.00 51.97 350 THR A N 1
ATOM 2663 C CA . THR A 1 350 ? -10.818 18.968 -17.965 1.00 51.97 350 THR A CA 1
ATOM 2664 C C . THR A 1 350 ? -9.448 19.799 -17.586 1.00 51.97 350 THR A C 1
ATOM 2666 O O . THR A 1 350 ? -9.513 21.011 -17.754 1.00 51.97 350 THR A O 1
ATOM 2669 N N . ILE A 1 351 ? -8.246 19.312 -17.089 1.00 31.00 351 ILE A N 1
ATOM 2670 C CA . ILE A 1 351 ? -7.454 19.757 -15.817 1.00 31.00 351 ILE A CA 1
ATOM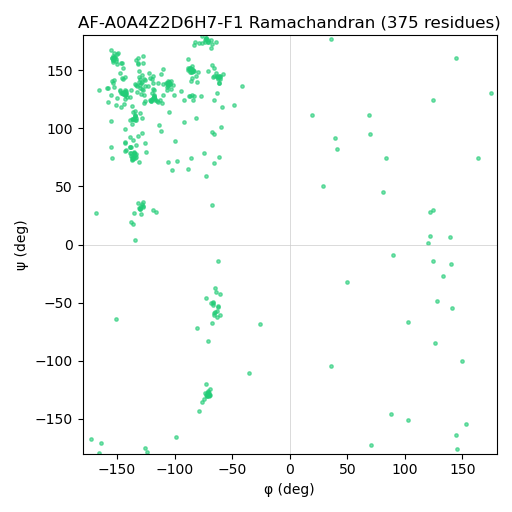 2671 C C . ILE A 1 351 ? -6.881 18.747 -14.573 1.00 31.00 351 ILE A C 1
ATOM 2673 O O . ILE A 1 351 ? -5.717 18.958 -14.284 1.00 31.00 351 ILE A O 1
ATOM 2677 N N . HIS A 1 352 ? -7.341 17.694 -13.708 1.00 40.28 352 HIS A N 1
ATOM 2678 C CA . HIS A 1 352 ? -8.487 16.828 -12.960 1.00 40.28 352 HIS A CA 1
ATOM 2679 C C . HIS A 1 352 ? -9.977 16.341 -13.362 1.00 40.28 352 HIS A C 1
ATOM 2681 O O . HIS A 1 352 ? -10.035 15.424 -14.138 1.00 40.28 352 HIS A O 1
ATOM 2687 N N . GLY A 1 353 ? -11.169 16.865 -12.901 1.00 43.47 353 GLY A N 1
ATOM 2688 C CA . GLY A 1 353 ? -12.288 17.535 -13.703 1.00 43.47 353 GLY A CA 1
ATOM 2689 C C . GLY A 1 353 ? -13.854 17.369 -13.944 1.00 43.47 353 GLY A C 1
ATOM 2690 O O . GLY A 1 353 ? -14.387 18.300 -14.521 1.00 43.47 353 GLY A O 1
ATOM 2691 N N . LEU A 1 354 ? -14.629 16.306 -13.625 1.00 6.96 354 LEU A N 1
ATOM 2692 C CA . LEU A 1 354 ? -15.747 15.631 -14.395 1.00 6.96 354 LEU A CA 1
ATOM 2693 C C . LEU A 1 354 ? -15.454 14.535 -15.508 1.00 6.96 354 LEU A C 1
ATOM 2695 O O . LEU A 1 354 ? -15.574 14.812 -16.692 1.00 6.96 354 LEU A O 1
ATOM 2699 N N . PHE A 1 355 ? -15.069 13.278 -15.161 1.00 16.27 355 PHE A N 1
ATOM 2700 C CA . PHE A 1 355 ? -14.621 12.171 -16.070 1.00 16.27 355 PHE A CA 1
ATOM 2701 C C . PHE A 1 355 ? -13.572 11.166 -15.449 1.00 16.27 355 PHE A C 1
ATOM 2703 O O . PHE A 1 355 ? -13.976 10.292 -14.684 1.00 16.27 355 PHE A O 1
ATOM 2710 N N . GLY A 1 356 ? -12.257 11.281 -15.743 1.00 41.25 356 GLY A N 1
ATOM 2711 C CA . GLY A 1 356 ? -11.067 10.815 -14.961 1.00 41.25 356 GLY A CA 1
ATOM 2712 C C . GLY A 1 356 ? -9.809 11.702 -15.252 1.00 41.25 356 GLY A C 1
ATOM 2713 O O . GLY A 1 356 ? -9.866 12.396 -16.271 1.00 41.25 356 GLY A O 1
ATOM 2714 N N . VAL A 1 357 ? -8.705 11.679 -14.448 1.00 37.09 357 VAL A N 1
ATOM 2715 C CA . VAL A 1 357 ? -7.356 12.300 -14.744 1.00 37.09 357 VAL A CA 1
ATOM 2716 C C . VAL A 1 357 ? -6.495 12.727 -13.497 1.00 37.09 357 VAL A C 1
ATOM 2718 O O . VAL A 1 357 ? -6.758 12.230 -12.407 1.00 37.09 357 VAL A O 1
ATOM 2721 N N . GLY A 1 358 ? -5.564 13.714 -13.624 1.00 58.88 358 GLY A N 1
ATOM 2722 C CA . GLY A 1 358 ? -4.832 14.498 -12.572 1.00 58.88 358 GLY A CA 1
ATOM 2723 C C . GLY A 1 358 ? -4.366 15.924 -13.048 1.00 58.88 358 GLY A C 1
ATOM 2724 O O . GLY A 1 358 ? -3.900 16.020 -14.168 1.00 58.88 358 GLY A O 1
ATOM 2725 N N . TRP A 1 359 ? -4.410 17.089 -12.345 1.00 31.44 359 TRP A N 1
ATOM 2726 C CA . TRP A 1 359 ? -4.739 17.409 -10.928 1.00 31.44 359 TRP A CA 1
ATOM 2727 C C . TRP A 1 359 ? -4.958 18.933 -10.506 1.00 31.44 359 TRP A C 1
ATOM 2729 O O . TRP A 1 359 ? -4.785 19.223 -9.325 1.00 31.44 359 TRP A O 1
ATOM 2739 N N . SER A 1 360 ? -5.391 19.934 -11.329 1.00 28.25 360 SER A N 1
ATOM 2740 C CA . SER A 1 360 ? -5.954 21.242 -10.781 1.00 28.25 360 SER A CA 1
ATOM 2741 C C . SER A 1 360 ? -7.381 21.742 -11.236 1.00 28.25 360 SER A C 1
ATOM 2743 O O . SER A 1 360 ? -7.607 21.913 -12.424 1.00 28.25 360 SER A O 1
ATOM 2745 N N . GLY A 1 361 ? -8.342 21.991 -10.293 1.00 18.05 361 GLY A N 1
ATOM 2746 C CA . GLY A 1 361 ? -9.849 22.221 -10.328 1.00 18.05 361 GLY A CA 1
ATOM 2747 C C . GLY A 1 361 ? -11.102 21.161 -10.409 1.00 18.05 361 GLY A C 1
ATOM 2748 O O . GLY A 1 361 ? -11.930 21.547 -11.220 1.00 18.05 361 GLY A O 1
ATOM 2749 N N . VAL A 1 362 ? -11.565 19.936 -9.846 1.00 28.44 362 VAL A N 1
ATOM 2750 C CA . VAL A 1 362 ? -11.560 18.646 -8.856 1.00 28.44 362 VAL A CA 1
ATOM 2751 C C . VAL A 1 362 ? -11.066 18.148 -7.324 1.00 28.44 362 VAL A C 1
ATOM 2753 O O . VAL A 1 362 ? -10.597 17.025 -7.214 1.00 28.44 362 VAL A O 1
ATOM 2756 N N . HIS A 1 363 ? -11.290 18.750 -6.107 1.00 35.56 363 HIS A N 1
ATOM 2757 C CA . HIS A 1 363 ? -11.029 18.385 -4.619 1.00 35.56 363 HIS A CA 1
ATOM 2758 C C . HIS A 1 363 ? -11.108 16.936 -3.926 1.00 35.56 363 HIS A C 1
ATOM 2760 O O . HIS A 1 363 ? -10.241 16.117 -4.197 1.00 35.56 363 HIS A O 1
ATOM 2766 N N . THR A 1 364 ? -12.088 16.577 -3.011 1.00 55.66 364 THR A N 1
ATOM 2767 C CA . THR A 1 364 ? -12.627 15.252 -2.332 1.00 55.66 364 THR A CA 1
ATOM 2768 C C . THR A 1 364 ? -13.971 14.376 -2.772 1.00 55.66 364 THR A C 1
ATOM 2770 O O . THR A 1 364 ? -15.033 14.612 -2.208 1.00 55.66 364 THR A O 1
ATOM 2773 N N . LEU A 1 365 ? -13.995 13.353 -3.702 1.00 56.94 365 LEU A N 1
ATOM 2774 C CA . LEU A 1 365 ? -15.030 12.510 -4.506 1.00 56.94 365 LEU A CA 1
ATOM 2775 C C . LEU A 1 365 ? -16.045 12.963 -5.730 1.00 56.94 365 LEU A C 1
ATOM 2777 O O . LEU A 1 365 ? -17.039 13.563 -5.356 1.00 56.94 365 LEU A O 1
ATOM 2781 N N . PRO A 1 366 ? -15.977 12.577 -7.094 1.00 39.09 366 PRO A N 1
ATOM 2782 C CA . PRO A 1 366 ? -16.856 12.599 -8.417 1.00 39.09 366 PRO A CA 1
ATOM 2783 C C . PRO A 1 366 ? -17.882 13.650 -9.167 1.00 39.09 366 PRO A C 1
ATOM 2785 O O . PRO A 1 366 ? -19.089 13.465 -9.014 1.00 39.09 366 PRO A O 1
ATOM 2788 N N . HIS A 1 367 ? -17.499 14.716 -9.990 1.00 37.66 367 HIS A N 1
ATOM 2789 C CA . HIS A 1 367 ? -18.172 16.044 -10.484 1.00 37.66 367 HIS A CA 1
ATOM 2790 C C . HIS A 1 367 ? -17.666 17.642 -10.372 1.00 37.66 367 HIS A C 1
ATOM 2792 O O . HIS A 1 367 ? -18.621 18.415 -10.341 1.00 37.66 367 HIS A O 1
ATOM 2798 N N . ILE A 1 368 ? -16.406 18.275 -10.332 1.00 36.66 368 ILE A N 1
ATOM 2799 C CA . ILE A 1 368 ? -15.992 19.773 -9.940 1.00 36.66 368 ILE A CA 1
ATOM 2800 C C . ILE A 1 368 ? -14.877 20.249 -8.769 1.00 36.66 368 ILE A C 1
ATOM 2802 O O . ILE A 1 368 ? -15.197 20.059 -7.607 1.00 36.66 368 ILE A O 1
ATOM 2806 N N . PRO A 1 369 ? -13.728 21.063 -8.823 1.00 39.22 369 PRO A N 1
ATOM 2807 C CA . PRO A 1 369 ? -12.658 21.168 -7.651 1.00 39.22 369 PRO A CA 1
ATOM 2808 C C . PRO A 1 369 ? -10.946 21.282 -7.598 1.00 39.22 369 PRO A C 1
ATOM 2810 O O . PRO A 1 369 ? -10.554 22.242 -6.951 1.00 39.22 369 PRO A O 1
ATOM 2813 N N . SER A 1 370 ? -9.755 20.624 -8.061 1.00 14.17 370 SER A N 1
ATOM 2814 C CA . SER A 1 370 ? -8.962 19.579 -9.023 1.00 14.17 370 SER A CA 1
ATOM 2815 C C . SER A 1 370 ? -8.875 19.239 -10.673 1.00 14.17 370 SER A C 1
ATOM 2817 O O . SER A 1 370 ? -7.763 18.876 -10.965 1.00 14.17 370 SER A O 1
ATOM 2819 N N . GLN A 1 371 ? -9.733 19.274 -11.802 1.00 34.34 371 GLN A N 1
ATOM 2820 C CA . GLN A 1 371 ? -9.437 19.578 -13.326 1.00 34.34 371 GLN A CA 1
ATOM 2821 C C . GLN A 1 371 ? -9.780 18.673 -14.721 1.00 34.34 371 GLN A C 1
ATOM 2823 O O . GLN A 1 371 ? -10.777 19.116 -15.247 1.00 34.34 371 GLN A O 1
ATOM 2828 N N . ILE A 1 372 ? -9.295 17.600 -15.579 1.00 22.14 372 ILE A N 1
ATOM 2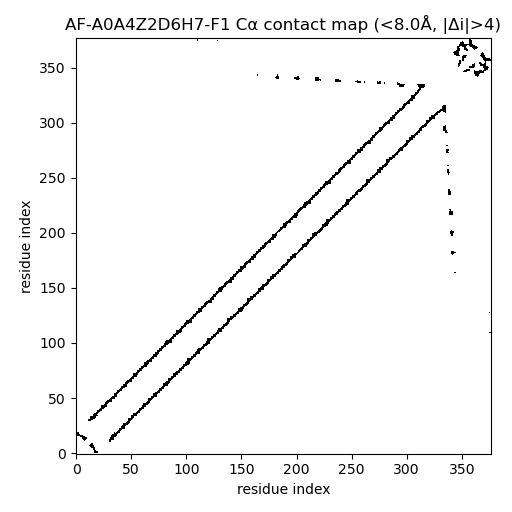829 C CA . ILE A 1 372 ? -8.193 16.533 -16.150 1.00 22.14 372 ILE A CA 1
ATOM 2830 C C . ILE A 1 372 ? -6.598 16.480 -16.217 1.00 22.14 372 ILE A C 1
ATOM 2832 O O . ILE A 1 372 ? -6.090 15.496 -15.712 1.00 22.14 372 ILE A O 1
ATOM 2836 N N . CYS A 1 373 ? -5.861 17.302 -16.994 1.00 43.09 373 CYS A N 1
ATOM 2837 C CA . CYS A 1 373 ? -4.590 17.041 -17.757 1.00 43.09 373 CYS A CA 1
ATOM 2838 C C . CYS A 1 373 ? -3.168 17.029 -17.101 1.00 43.09 373 CYS A C 1
ATOM 2840 O O . CYS A 1 373 ? -2.856 17.880 -16.272 1.00 43.09 373 CYS A O 1
ATOM 2842 N N . LYS A 1 374 ? -2.281 16.190 -17.677 1.00 12.37 374 LYS A N 1
ATOM 2843 C CA . LYS A 1 374 ? -0.846 15.867 -17.486 1.00 12.37 374 LYS A CA 1
ATOM 2844 C C . LYS A 1 374 ? -0.364 15.819 -16.034 1.00 12.37 374 LYS A C 1
ATOM 2846 O O . LYS A 1 374 ? 0.213 16.781 -15.547 1.00 12.37 374 LYS A O 1
ATOM 2851 N N . GLU A 1 375 ? -0.377 14.682 -15.337 1.00 44.38 375 GLU A N 1
ATOM 2852 C CA . GLU A 1 375 ? -1.111 13.396 -15.451 1.00 44.38 375 GLU A CA 1
ATOM 2853 C C . GLU A 1 375 ? -1.773 12.983 -16.796 1.00 44.38 375 GLU A C 1
ATOM 2855 O O . GLU A 1 375 ? -2.755 13.568 -17.246 1.00 44.38 375 GLU A O 1
ATOM 2860 N N . ARG A 1 376 ? -1.256 11.945 -17.460 1.00 54.53 376 ARG A N 1
ATOM 2861 C CA . ARG A 1 376 ? -1.784 11.443 -18.745 1.00 54.53 376 ARG A CA 1
ATOM 2862 C C . ARG A 1 376 ? -1.143 12.177 -19.939 1.00 54.53 376 ARG A C 1
ATOM 2864 O O . ARG A 1 376 ? 0.034 12.537 -19.864 1.00 54.53 376 ARG A O 1
ATOM 2871 N N . THR A 1 377 ? -1.837 12.435 -21.055 1.00 31.34 377 THR A N 1
ATOM 2872 C CA . THR A 1 377 ? -3.221 12.072 -21.439 1.00 31.34 377 THR A CA 1
ATOM 2873 C C . THR A 1 377 ? -4.136 13.285 -21.589 1.00 31.34 377 THR A C 1
ATOM 2875 O O . THR A 1 377 ? -3.816 14.136 -22.449 1.00 31.34 377 THR A O 1
#

pLDDT: mean 73.18, std 17.77, range [5.43, 88.62]

Radius of gyration: 27.11 Å; Cα contacts (8 Å, |Δi|>4): 1388; chains: 1; bounding box: 66×30×82 Å

Foldseek 3Di:
DQQPAADWDPVVIEGEHLEDEEEDDEEEEHEEYEYNEYEYEYDEEYEYEEYEENAYEYEYDEEYEYEEYEYQYEAYNADEEYEYEEYEENEDHYLYAYEYEYEEYEYQEYDENANEEYEYEEYEENEYEYAANYEYEYEEYEYQEYHYAHDYEYAYEEYEYNEEAYADDEEDHYEEYEANYYHYLEDYEYEYEEYEYQEWEDNYDYEYEYEEYEENEFHYDAEEEYEYEEYEYQEYHDDYQYEYEYEEYEENYEAYEEEEEYEYEEYEYQYYHFHYEEEYEYEEYEYQYDEFEYAYEYEYEEYEENEDEYEAHAYYDYHHYYYRYYDYPPPPHGDGEDDTGDFWFPAAEAQRAAHHADAAFGTTHHHTGTGHDDRPD

Nearest PDB structures (foldseek):
  5awg-assembly2_F  TM=1.063E-01  e=3.062E+00  Escherichia coli K-12

Sequence (377 aa):
MINNDTRSPIIPGDVEYGMINNDTRSPITPGDVEYGMINNDTRSPITPGDVEYGMINNDTRSPITPGDVEYGMINNDTRSPITPGDVEYGMINNDTRSPITPGDVEYGMINNDTRSPITPGDVEYGMINNDTRSPITPGDVEYGMINNDTRSPITPGDVEYGMINNDTRSPITPGDVEYGMINNDTRSPITPGDVEYGMINNDTRSPITPGDVEYGMINNDTRSPITPGDVEYGMINNDTRSPITPGDVEYGMINNDTRSPITPGDVEYGMINNDTRSPITPGDVEYGMINNDTRSPITPGDVEYGMINNDTRSPITPGDVEYGMINNDTRSPIIPGDVGYIAYFIIVCTIHGLFGVGWSGVHTLPHIPSQICKERT

Solvent-accessible surface area (backbone atoms only — not comparable to full-atom values): 16062 Å² total; per-residue (Å²): 102,79,46,62,70,63,84,48,65,65,79,76,29,43,39,55,36,62,38,50,74,53,79,41,76,61,68,48,68,54,44,38,36,38,31,48,26,41,42,32,47,34,58,34,43,36,40,38,33,39,36,42,32,52,27,39,43,31,46,30,58,32,42,37,38,39,34,38,35,43,33,40,38,42,41,29,54,31,54,33,42,38,40,35,35,38,37,43,33,48,35,40,39,28,55,32,54,33,43,38,40,36,34,40,37,41,32,47,30,45,40,33,49,34,54,32,44,38,41,37,33,40,36,44,33,46,34,41,49,32,51,32,55,32,43,37,38,39,34,37,37,42,32,48,31,40,45,30,50,29,56,32,43,40,39,37,35,38,37,41,33,47,31,40,42,28,54,31,54,35,42,36,40,37,35,38,36,41,31,48,32,33,25,47,60,27,55,32,42,38,39,40,32,38,37,41,30,50,32,20,14,34,54,34,58,32,42,37,38,36,33,39,36,40,35,43,37,28,40,21,39,38,56,34,41,38,40,36,34,39,36,42,33,48,30,35,27,28,47,29,57,34,41,38,38,38,33,38,36,43,34,47,33,42,43,13,37,19,58,34,43,37,38,37,34,37,36,42,34,48,32,41,42,17,42,18,63,30,42,38,40,36,33,39,36,43,34,46,34,42,43,20,37,22,60,20,36,32,41,40,34,40,37,41,36,45,34,43,41,37,42,24,51,21,57,73,52,60,62,56,76,52,76,71,46,81,57,64,69,59,78,71,58,20,44,55,49,85,54,76,41,20,84,62,50,10,3,22,22,85,30,8,22,48,77,60,70,27,67,58,51,13,50,69,62,81,71,53,60,16,8,9,48,70,52,82,121

Mean predicted aligned error: 13.59 Å

Organism: Schistosoma japonicum (NCBI:txid6182)

Secondary structure (DSSP, 8-state):
--SS---S--SS--EEES-B---B-S-B--SSEEES-B--EE-S-B--SSEEEEEE--EE-S-B--SSEEEEEE---B-S-B--SSEEEEE------S-B--SSEEEEE------S-B--SSEEEEEE-----S-B--SSEEEEEE-----S-B--SSEEEEEE-----S-B--SSEEEEE------S-B--SSEEEEEEEEEE-S-B--SSEEEEEEEEEE-S-B--SSEEEEEEEE---S-B--SSEEEEEEEEEE-S-B--SSEEEEEE--EE-S-B--SSEEEEEE--EESS-B--SSEEEEEE--EE-S-B--SSEEEEEE-----SS-------------S-SSSS-SSS--SSS--SSSSSSS-S-SS--

=== Feature glossary ===
Legend for the data blocks above and below:

— What the protein is —

Sequence gives the chain of amino acids in standard one-letter code (A=alanine, C=cysteine, …, Y=tyrosine), read N→C. It is the only feature that is directly encoded by the gene; all structural features are derived from the folded form of this sequence.

The annotation block draws on four external resources. InterPro: which protein families and domains the sequence belongs to. GO: standardized terms for what the protein does, what process it participates in, and where in the cell it acts. CATH: which structural fold it has in the CATH hierarchy. Organism: the species of origin.

— Where its atoms are —

Atomic coordinates in PDBx/mmCIF format — the same representation the Protein Data Bank distributes. Each line of the _atom_site loop places one backbone atom in Cartesian space (units: ångströms, origin: arbitrary).

Six rendered views show the 3D structure from the faces of a cube — i.e. along ±x, ±y, ±z. Rendering representation is drawn randomly per protein from cartoon (secondary-structure ribbons), sticks (backbone bonds), or molecular surface; coloring is either N→C rainbow (blue at the N-terminus through red at the C-terminus) or one color per chain.

— Local backbone conformation —

DSSP 8-state secondary structure assigns each residue one of H (α-helix), G (3₁₀-helix), I (π-helix), E (extended β-strand), B (isolated β-bridge), T (hydrogen-bonded turn), S (bend), or '-' (coil). The assignment is computed from backbone hydrogen-bond geometry via the Kabsch–Sander algorithm.

P-SEA three-state annotation labels each residue as helix, strand, or coil based purely on the geometry of the Cα trace. It serves as a fallback when the full backbone (and thus DSSP) is unavailable.

φ (phi) and ψ (psi) are the two rotatable backbone dihedrals per residue: φ is the C(i-1)–N–Cα–C torsion, ψ is the N–Cα–C–N(i+1) torsion, both in degrees on (−180°, 180°]. α-helical residues cluster near (−60°, −45°); β-strand residues near (−120°, +130°). A Ramachandran plot is simply a scatter of (φ, ψ) for every residue.

— Global shape and packing —

Radius of gyration (Rg) is the root-mean-square distance of Cα atoms from their centroid — a single number for overall size and compactness. A globular domain of N residues has Rg ≈ 2.2·N^0.38 Å; an extended or disordered chain has a much larger Rg. The Cα contact count is the number of residue pairs whose Cα atoms are within 8 Å and are more than four positions apart in sequence — a standard proxy for tertiary packing density. The bounding box is the smallest axis-aligned box enclosing all Cα atoms.

Accessible surface area quantifies burial. A residue with SASA near zero is packed into the hydrophobic core; one with SASA >100 Å² sits on the surface. Computed here via the Shrake–Rupley numerical algorithm with a 1.4 Å probe.

The contact map is a binary N×N matrix image: pixel (i, j) is dark where Cα_i and Cα_j are within 8 Å and |i−j|>4. Because the |i−j|>4 filter removes local helical contacts, off-diagonal stripes parallel to the main diagonal indicate parallel β-sheets; stripes perpendicular to it indicate antiparallel β-sheets. The Ramachandran plot scatters every residue's (φ, ψ) pair against the sterically allowed regions. The PAE heatmap renders the predicted-aligned-error matrix.

— Structural neighborhood —

A 3Di character summarizes, for each residue, the relative orientation of the Cα frame of its nearest spatial neighbor. Because it encodes fold topology rather than chemistry, 3Di alignments detect remote structural similarity that sequence alignment misses.

Structural nearest neighbors (via Foldseek easy-search vs the PDB). Reported per hit: target PDB id, E-value, and alignment TM-score. A TM-score above ~0.5 is the conventional threshold for 'same fold'.

— Confidence and disorder —

For AlphaFold models, the B-factor field carries pLDDT — the model's own estimate of local accuracy on a 0–100 scale. Regions with pLDDT<50 should be treated as essentially unmodeled; they often correspond to intrinsically disordered segments.

B-factor (Debye–Waller factor) reflects atomic displacement in the crystal lattice. It is an experimental observable (units Å²), not a prediction; low values mean the atom is pinned down, high values mean it moves or is heterogeneous across the crystal.

Predicted Aligned Error (PAE) is an AlphaFold confidence matrix: entry (i, j) is the expected error in the position of residue j, in ångströms, when the prediction is superimposed on the true structure at residue i. Low PAE within a block of residues means that block is internally rigid and well-predicted; high PAE between two blocks means their relative placement is uncertain even if each block individually is confident.